Protein AF-0000000084715450 (afdb_homodimer)

Organism: Cystobacter fuscus (strain ATCC 25194 / DSM 2262 / NBRC 100088 / M29) (NCBI:txid1242864)

pLDDT: mean 84.98, std 14.25, range [31.64, 98.56]

Secondary structure (DSSP, 8-state):
--------HHHHHHHHHHHHHHH-TT--HHHHHHHHTS-HHHHHHHHSSHHHHHHHHS---SS-TTHHHHHH---SS-HHHHHHHHHHHHHHHHHHHHHHHHHHHHTT--HHHHH-S-SS-HHHHHHHHHHHHHHHHHHTTSS-SS-HHHHHHHHHHHHHHHHHHHHHHT-PPPPTTT--HHHHHHHHHHHHHS-HHHHTTT-/--------HHHHHHHHHHHHHHH-TT--HHHHHHHHTS-HHHHHHHHSSHHHHHHHHS---SS-TTHHHHHH---SS-HHHHHHHHHHHHHHHHHHHHHHHHHHHHTT--HHHHH-S-SS-HHHHHHHHHHHHHHHHHHTTSS-SS-HHHHHHHHHHHHHHHHHHHHHHT-PPPPTTT--HHHHHHHHHHHHHS-HHHHTTT-

Solvent-accessible surface area (backbone atoms only — not comparable to full-atom values): 22572 Å² total; per-residue (Å²): 132,77,77,75,76,76,71,49,70,64,58,51,27,51,50,40,38,53,42,32,61,74,60,29,65,77,50,52,60,54,61,46,17,56,76,69,74,46,51,39,67,60,53,29,68,74,44,62,39,70,69,48,38,51,50,58,33,57,51,63,74,85,63,66,86,46,48,66,58,31,71,68,33,69,69,91,62,61,58,70,60,52,50,48,52,47,50,52,47,51,42,55,50,47,67,58,44,50,55,44,51,54,29,34,50,72,62,67,49,44,68,59,70,68,67,44,87,57,89,68,39,56,66,52,52,50,49,51,42,38,19,51,21,42,43,51,28,32,76,69,60,61,25,38,87,74,60,30,57,58,54,30,46,39,55,52,22,53,58,46,39,62,50,50,52,20,62,75,54,71,46,86,74,75,48,62,86,79,41,61,51,68,61,56,50,48,60,41,48,38,42,37,41,36,26,77,86,54,40,70,61,79,111,131,77,77,76,76,78,70,46,69,62,56,52,27,52,51,42,36,52,41,31,61,73,58,30,64,74,51,52,60,55,62,47,17,55,76,71,72,47,51,38,67,60,53,29,69,74,46,62,37,70,68,47,38,50,50,58,32,58,51,65,74,85,61,68,87,45,47,66,59,31,70,68,32,69,69,92,61,60,58,69,59,53,50,47,53,47,48,51,47,51,43,54,49,47,65,59,42,50,56,44,49,54,30,34,50,71,64,68,48,45,69,59,70,69,65,45,88,56,89,68,39,58,64,51,52,51,51,51,42,38,18,50,21,42,42,50,29,33,75,69,58,60,25,38,87,74,60,30,56,58,53,30,45,40,55,52,21,52,57,47,39,62,52,52,52,20,63,75,55,72,47,86,75,74,48,61,87,80,41,59,52,68,61,56,50,48,60,39,49,37,41,36,40,35,26,75,87,55,40,70,63,77,112

Nearest PDB structures (foldseek):
  6ayh-assembly1_A-2  TM=6.374E-01  e=4.029E-04  Salmonella enterica
  6wai-assembly1_A  TM=5.566E-01  e=1.365E-03  Vibrio vulnificus
  3him-assembly1_A  TM=6.077E-01  e=3.179E-03  Rhodococcus jostii
  2hku-assembly1_A  TM=5.804E-01  e=5.583E-03  Rhodococcus jostii RHA1
  2hku-assembly1_B  TM=4.819E-01  e=2.283E-02  Rhodococcus jostii RHA1

Radius of gyration: 24.07 Å; Cα contacts (8 Å, |Δi|>4): 427; chains: 2; bounding box: 62×69×57 Å

Foldseek 3Di:
DPDPDPCPLLNLLQLLLVQCLVPALPDDLQVSQVVVVHHSVVVCVVQPDSLSSLLSSLLPPPAQPCLVLLQVDDDPDQPLVSLLVSLVSLLVVLLSNLSSVVRCVVVVHDPCNSNDPPPDDNVVSQLVSLLVSQVVCVVVLAKPDDRSSVLSVLSSCQSNVQSVVCNVVVHDDDDCVRPVSSVVSSLVSCLVIGHPVCNVPSD/DPDPDPCPLLNLLQLLLVQCLVPALPDDLQVSQVVVVHHSVVVCVVQPDSLSSLLSSLLPPPAQPCLVLLQPDDDPDQPLVSLLVSLVSLLVVLLSNLSSVVRCVRVVHDPCNSVDPPPDDNVVSQLVSLLVSQVVCVVVLAKPDDRSSVLSVLSSCQSNVQSVVCNVVVHDDDDCVRPVSSVVSSLVSCLVIGHPVCNVPVD

InterPro domains:
  IPR001647 DNA-binding HTH domain, TetR-type [PF00440] (12-57)
  IPR001647 DNA-binding HTH domain, TetR-type [PR00455] (12-25)
  IPR001647 DNA-binding HTH domain, TetR-type [PR00455] (32-55)
  IPR009057 Homedomain-like superfamily [SSF46689] (2-62)
  IPR036271 Tetracyclin repressor-like, C-terminal domain superfamily [SSF48498] (84-193)
  IPR050109 HTH-type, TetR-like transcriptional regulator [PTHR30055] (3-199)

Sequence (406 aa):
MGRPRQVLDEEILEAARACFIEHGSSVSTETIASRLGVSGPALLKRFGSKRELLKAAFAVGVAPPWLPLVEEGPDERDISLQLRELALTIDAFFRKMVPAFSVLREAGITPQEFRGNSEDSPAARAQDSMTGWFKRAQERGMLREGDPSLMAGLFMAGVQYRYFLAHVTQQRVPTEEEDPFVERLLNTLWRGIAPPDRASSAGMGRPRQVLDEEILEAARACFIEHGSSVSTETIASRLGVSGPALLKRFGSKRELLKAAFAVGVAPPWLPLVEEGPDERDISLQLRELALTIDAFFRKMVPAFSVLREAGITPQEFRGNSEDSPAARAQDSMTGWFKRAQERGMLREGDPSLMAGLFMAGVQYRYFLAHVTQQRVPTEEEDPFVERLLNTLWRGIAPPDRASSAG

Structure (mmCIF, N/CA/C/O backbone):
data_AF-0000000084715450-model_v1
#
loop_
_entity.id
_entity.type
_entity.pdbx_description
1 polymer 'Transcriptional regulator, TetR family'
#
loop_
_atom_site.group_PDB
_atom_site.id
_atom_site.type_symbol
_atom_site.label_atom_id
_atom_site.label_alt_id
_atom_site.label_comp_id
_atom_site.label_asym_id
_atom_site.label_entity_id
_atom_site.label_seq_id
_atom_site.pdbx_PDB_ins_code
_atom_site.Cartn_x
_atom_site.Cartn_y
_atom_site.Cartn_z
_atom_site.occupancy
_atom_site.B_iso_or_equiv
_atom_site.auth_seq_id
_atom_site.auth_comp_id
_atom_site.auth_asym_id
_atom_site.auth_atom_id
_atom_site.pdbx_PDB_model_num
ATOM 1 N N . MET A 1 1 ? -23.391 33.188 34.281 1 32 1 MET A N 1
ATOM 2 C CA . MET A 1 1 ? -23.25 31.922 33.594 1 32 1 MET A CA 1
ATOM 3 C C . MET A 1 1 ? -22.219 32.031 32.438 1 32 1 MET A C 1
ATOM 5 O O . MET A 1 1 ? -22.328 32.906 31.594 1 32 1 MET A O 1
ATOM 9 N N . GLY A 1 2 ? -20.938 31.75 32.562 1 35.38 2 GLY A N 1
ATOM 10 C CA . GLY A 1 2 ? -19.812 31.969 31.688 1 35.38 2 GLY A CA 1
ATOM 11 C C . GLY A 1 2 ? -20.047 31.484 30.266 1 35.38 2 GLY A C 1
ATOM 12 O O . GLY A 1 2 ? -20.906 30.641 30.031 1 35.38 2 GLY A O 1
ATOM 13 N N . ARG A 1 3 ? -19.891 32.312 29.297 1 40.81 3 ARG A N 1
ATOM 14 C CA . ARG A 1 3 ? -20.078 32 27.875 1 40.81 3 ARG A CA 1
ATOM 15 C C . ARG A 1 3 ? -19.5 30.625 27.562 1 40.81 3 ARG A C 1
ATOM 17 O O . ARG A 1 3 ? -18.344 30.344 27.875 1 40.81 3 ARG A O 1
ATOM 24 N N . PRO A 1 4 ? -20.25 29.516 27.531 1 43.47 4 PRO A N 1
ATOM 25 C CA . PRO A 1 4 ? -19.719 28.188 27.203 1 43.47 4 PRO A CA 1
ATOM 26 C C . PRO A 1 4 ? -18.578 28.234 26.188 1 43.47 4 PRO A C 1
ATOM 28 O O . PRO A 1 4 ? -18.594 29.078 25.281 1 43.47 4 PRO A O 1
ATOM 31 N N . ARG A 1 5 ? -17.406 28.125 26.484 1 46.59 5 ARG A N 1
ATOM 32 C CA . ARG A 1 5 ? -16.203 28.141 25.672 1 46.59 5 ARG A CA 1
ATOM 33 C C . ARG A 1 5 ? -16.469 27.547 24.297 1 46.59 5 ARG A C 1
ATOM 35 O O . ARG A 1 5 ? -17 26.438 24.172 1 46.59 5 ARG A O 1
ATOM 42 N N . GLN A 1 6 ? -16.75 28.219 23.188 1 50.41 6 GLN A N 1
ATOM 43 C CA . GLN A 1 6 ? -16.953 27.828 21.797 1 50.41 6 GLN A CA 1
ATOM 44 C C . GLN A 1 6 ? -15.883 26.844 21.344 1 50.41 6 GLN A C 1
ATOM 46 O O . GLN A 1 6 ? -14.758 27.25 21.047 1 50.41 6 GLN A O 1
ATOM 51 N N . VAL A 1 7 ? -15.906 25.719 21.953 1 55.97 7 VAL A N 1
ATOM 52 C CA . VAL A 1 7 ? -14.945 24.734 21.469 1 55.97 7 VAL A CA 1
ATOM 53 C C . VAL A 1 7 ? -14.906 24.766 19.938 1 55.97 7 VAL A C 1
ATOM 55 O O . VAL A 1 7 ? -15.938 24.672 19.281 1 55.97 7 VAL A O 1
ATOM 58 N N . LEU A 1 8 ? -13.766 25.203 19.469 1 70.38 8 LEU A N 1
ATOM 59 C CA . LEU A 1 8 ? -13.547 25.266 18.031 1 70.38 8 LEU A CA 1
ATOM 60 C C . LEU A 1 8 ? -13.758 23.891 17.406 1 70.38 8 LEU A C 1
ATOM 62 O O . LEU A 1 8 ? -13.539 22.859 18.047 1 70.38 8 LEU A O 1
ATOM 66 N N . ASP A 1 9 ? -14.383 23.844 16.25 1 81.25 9 ASP A N 1
ATOM 67 C CA . ASP A 1 9 ? -14.656 22.641 15.47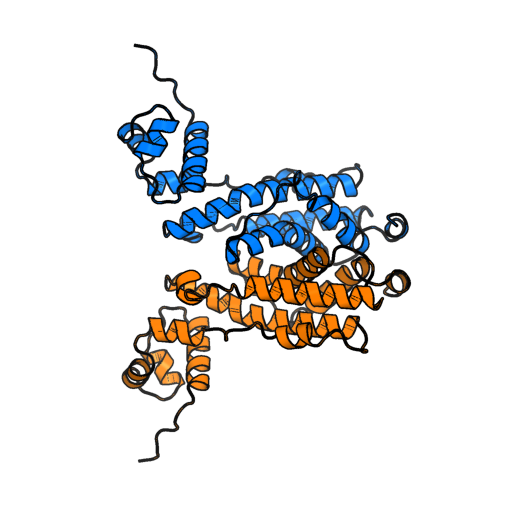7 1 81.25 9 ASP A CA 1
ATOM 68 C C . ASP A 1 9 ? -13.438 21.719 15.438 1 81.25 9 ASP A C 1
ATOM 70 O O . ASP A 1 9 ? -13.555 20.5 15.609 1 81.25 9 ASP A O 1
ATOM 74 N N . GLU A 1 10 ? -12.359 22.375 15.516 1 80.38 10 GLU A N 1
ATOM 75 C CA . GLU A 1 10 ? -11.156 21.562 15.398 1 80.38 10 GLU A CA 1
ATOM 76 C C . GLU A 1 10 ? -10.859 20.828 16.703 1 80.38 10 GLU A C 1
ATOM 78 O O . GLU A 1 10 ? -10.398 19.688 16.688 1 80.38 10 GLU A O 1
ATOM 83 N N . GLU A 1 11 ? -11.133 21.469 17.766 1 81.69 11 GLU A N 1
ATOM 84 C CA . GLU A 1 11 ? -10.922 20.828 19.062 1 81.69 11 GLU A CA 1
ATOM 85 C C . GLU A 1 11 ? -11.883 19.656 19.266 1 81.69 11 GLU A C 1
ATOM 87 O O . GLU A 1 11 ? -11.5 18.609 19.797 1 81.69 11 GLU A O 1
ATOM 92 N N . ILE A 1 12 ? -13.078 19.891 18.875 1 86.94 12 ILE A N 1
ATOM 93 C CA . ILE A 1 12 ? -14.086 18.844 18.969 1 86.94 12 ILE A CA 1
ATOM 94 C C . ILE A 1 12 ? -13.68 17.656 18.109 1 86.94 12 ILE A C 1
ATOM 96 O O . ILE A 1 12 ? -13.719 16.516 18.562 1 86.94 12 ILE A O 1
ATOM 100 N N . LEU A 1 13 ? -13.266 18.031 16.969 1 87.69 13 LEU A N 1
ATOM 101 C CA . LEU A 1 13 ? -12.906 16.984 16.016 1 87.69 13 LEU A CA 1
ATOM 102 C C . LEU A 1 13 ? -11.68 16.203 16.5 1 87.69 13 LEU A C 1
ATOM 104 O O . LEU A 1 13 ? -11.617 14.984 16.344 1 87.69 13 LEU A O 1
ATOM 108 N N . GLU A 1 14 ? -10.797 16.891 17.094 1 85.06 14 GLU A N 1
ATOM 109 C CA . GLU A 1 14 ? -9.617 16.219 17.641 1 85.06 14 GLU A CA 1
ATOM 110 C C . GLU A 1 14 ? -9.992 15.258 18.766 1 85.06 14 GLU A C 1
ATOM 112 O O . GLU A 1 14 ? -9.492 14.133 18.812 1 85.06 14 GLU A O 1
ATOM 117 N N . ALA A 1 15 ? -10.836 15.703 19.594 1 87.81 15 ALA A N 1
ATOM 118 C CA . ALA A 1 15 ? -11.289 14.867 20.703 1 87.81 15 ALA A CA 1
ATOM 119 C C . ALA A 1 15 ? -12.094 13.672 20.203 1 87.81 15 ALA A C 1
ATOM 121 O O . ALA A 1 15 ? -11.938 12.555 20.688 1 87.81 15 ALA A O 1
ATOM 122 N N . ALA A 1 16 ? -12.969 13.984 19.297 1 90.38 16 ALA A N 1
ATOM 123 C CA . ALA A 1 16 ? -13.766 12.914 18.719 1 90.38 16 ALA A CA 1
ATOM 124 C C . ALA A 1 16 ? -12.875 11.859 18.062 1 90.38 16 ALA A C 1
ATOM 126 O O . ALA A 1 16 ? -13.078 10.664 18.25 1 90.38 16 ALA A O 1
ATOM 127 N N . ARG A 1 17 ? -11.883 12.312 17.312 1 87.69 17 ARG A N 1
ATOM 128 C CA . ARG A 1 17 ? -10.938 11.414 16.672 1 87.69 17 ARG A CA 1
ATOM 129 C C . ARG A 1 17 ? -10.273 10.492 17.703 1 87.69 17 ARG A C 1
ATOM 131 O O . ARG A 1 17 ? -10.18 9.281 17.484 1 87.69 17 ARG A O 1
ATOM 138 N N . ALA A 1 18 ? -9.852 11.125 18.734 1 87.44 18 ALA A N 1
ATOM 139 C CA . ALA A 1 18 ? -9.172 10.359 19.781 1 87.44 18 ALA A CA 1
ATOM 140 C C . ALA A 1 18 ? -10.094 9.305 20.391 1 87.44 18 ALA A C 1
ATOM 142 O O . ALA A 1 18 ? -9.68 8.172 20.625 1 87.44 18 ALA A O 1
ATOM 143 N N . CYS A 1 19 ? -11.297 9.625 20.578 1 91.06 19 CYS A N 1
ATOM 144 C CA . CYS A 1 19 ? -12.281 8.711 21.141 1 91.06 19 CYS A CA 1
ATOM 145 C C . CYS A 1 19 ? -12.586 7.57 20.188 1 91.06 19 CYS A C 1
ATOM 147 O O . CYS A 1 19 ? -12.617 6.406 20.578 1 91.06 19 CYS A O 1
ATOM 149 N N . PHE A 1 20 ? -12.727 7.969 18.969 1 91.31 20 PHE A N 1
ATOM 150 C CA . PHE A 1 20 ? -13.039 6.957 17.953 1 91.31 20 PHE A CA 1
ATOM 151 C C . PHE A 1 20 ? -11.883 5.984 17.797 1 91.31 20 PHE A C 1
ATOM 153 O O . PHE A 1 20 ? -12.094 4.781 17.625 1 91.31 20 PHE A O 1
ATOM 160 N N . ILE A 1 21 ? -10.75 6.5 17.844 1 85.12 21 ILE A N 1
ATOM 161 C CA . ILE A 1 21 ? -9.57 5.66 17.688 1 85.12 21 ILE A CA 1
ATOM 162 C C . ILE A 1 21 ? -9.422 4.742 18.906 1 85.12 21 ILE A C 1
ATOM 164 O O . ILE A 1 21 ? -9.117 3.557 18.75 1 85.12 21 ILE A O 1
ATOM 168 N N . GLU A 1 22 ? -9.695 5.273 20.062 1 86.06 22 GLU A N 1
ATOM 169 C CA . GLU A 1 22 ? -9.492 4.543 21.312 1 86.06 22 GLU A CA 1
ATOM 170 C C . GLU A 1 22 ? -10.594 3.512 21.531 1 86.06 22 GLU A C 1
ATOM 172 O O . GLU A 1 22 ? -10.328 2.404 22 1 86.06 22 GLU A O 1
ATOM 177 N N . HIS A 1 23 ? -11.844 3.832 21.141 1 88.25 23 HIS A N 1
ATOM 178 C CA . HIS A 1 23 ? -12.977 3.012 21.547 1 88.25 23 HIS A CA 1
ATOM 179 C C . HIS A 1 23 ? -13.656 2.371 20.344 1 88.25 23 HIS A C 1
ATOM 181 O O . HIS A 1 23 ? -14.492 1.481 20.5 1 88.25 23 HIS A O 1
ATOM 187 N N . GLY A 1 24 ? -13.219 2.816 19.234 1 87.88 24 GLY A N 1
ATOM 188 C CA . GLY A 1 24 ? -13.906 2.328 18.047 1 87.88 24 GLY A CA 1
ATOM 189 C C . GLY A 1 24 ? -15.133 3.148 17.688 1 87.88 24 GLY A C 1
ATOM 190 O O . GLY A 1 24 ? -15.438 4.141 18.359 1 87.88 24 GLY A O 1
ATOM 191 N N . SER A 1 25 ? -15.797 2.686 16.625 1 89 25 SER A N 1
ATOM 192 C CA . SER A 1 25 ? -16.938 3.438 16.109 1 89 25 SER A CA 1
ATOM 193 C C . SER A 1 25 ? -18.156 3.297 17.016 1 89 25 SER A C 1
ATOM 195 O O . SER A 1 25 ? -19.094 4.078 16.922 1 89 25 SER A O 1
ATOM 197 N N . SER A 1 26 ? -18.109 2.432 17.891 1 90.31 26 SER A N 1
ATOM 198 C CA . SER A 1 26 ? -19.266 2.137 18.734 1 90.31 26 SER A CA 1
ATOM 199 C C . SER A 1 26 ? -19.266 3.002 19.984 1 90.31 26 SER A C 1
ATOM 201 O O . SER A 1 26 ? -20.219 2.969 20.766 1 90.31 26 SER A O 1
ATOM 203 N N . VAL A 1 27 ? -18.234 3.756 20.156 1 93.06 27 VAL A N 1
ATOM 204 C CA . VAL A 1 27 ? -18.188 4.621 21.328 1 93.06 27 VAL A CA 1
ATOM 205 C C . VAL A 1 27 ? -19.438 5.496 21.375 1 93.06 27 VAL A C 1
ATOM 207 O O . VAL A 1 27 ? -19.922 5.957 20.344 1 93.06 27 VAL A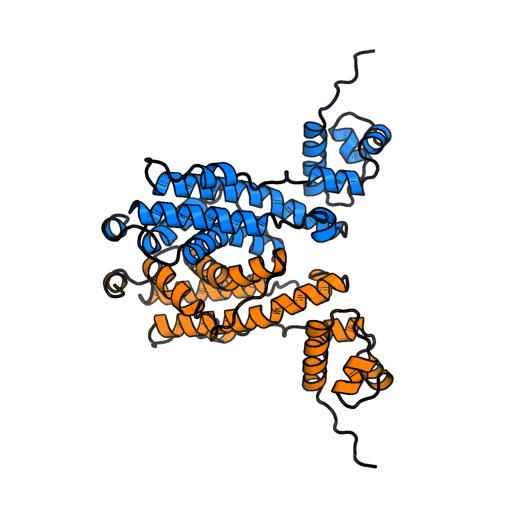 O 1
ATOM 210 N N . SER A 1 28 ? -19.891 5.695 22.547 1 93.38 28 SER A N 1
ATOM 211 C CA . SER A 1 28 ? -21.125 6.453 22.688 1 93.38 28 SER A CA 1
ATOM 212 C C . SER A 1 28 ? -20.891 7.949 22.5 1 93.38 28 SER A C 1
ATOM 214 O O . SER A 1 28 ? -19.797 8.445 22.781 1 93.38 28 SER A O 1
ATOM 216 N N . THR A 1 29 ? -21.859 8.586 22.047 1 92.56 29 THR A N 1
ATOM 217 C CA . THR A 1 29 ? -21.812 10.039 21.906 1 92.56 29 THR A CA 1
ATOM 218 C C . THR A 1 29 ? -21.562 10.695 23.266 1 92.56 29 THR A C 1
ATOM 220 O O . THR A 1 29 ? -20.859 11.703 23.359 1 92.56 29 THR A O 1
ATOM 223 N N . GLU A 1 30 ? -22.094 10.117 24.312 1 93 30 GLU A N 1
ATOM 224 C CA . GLU A 1 30 ? -21.938 10.656 25.672 1 93 30 GLU A CA 1
ATOM 225 C C . GLU A 1 30 ? -20.484 10.609 26.109 1 93 30 GLU A C 1
ATOM 227 O O . GLU A 1 30 ? -20 11.531 26.781 1 93 30 GLU A O 1
ATOM 232 N N . THR A 1 31 ? -19.844 9.602 25.797 1 93.94 31 THR A N 1
ATOM 233 C CA . THR A 1 31 ? -18.422 9.469 26.125 1 93.94 31 THR A CA 1
ATOM 234 C C . THR A 1 31 ? -17.609 10.547 25.438 1 93.94 31 THR A C 1
ATOM 236 O O . THR A 1 31 ? -16.734 11.172 26.062 1 93.94 31 THR A O 1
ATOM 239 N N . ILE A 1 32 ? -17.875 10.781 24.125 1 93.31 32 ILE A N 1
ATOM 240 C CA . ILE A 1 32 ? -17.188 11.812 23.359 1 93.31 32 ILE A CA 1
ATOM 241 C C . ILE A 1 32 ? -17.5 13.188 23.953 1 93.31 32 ILE A C 1
ATOM 243 O O . ILE A 1 32 ? -16.594 14 24.172 1 93.31 32 ILE A O 1
ATOM 247 N N . ALA A 1 33 ? -18.703 13.438 24.297 1 93 33 ALA A N 1
ATOM 248 C CA . ALA A 1 33 ? -19.172 14.719 24.828 1 93 33 ALA A CA 1
ATOM 249 C C . ALA A 1 33 ? -18.547 15.008 26.188 1 93 33 ALA A C 1
ATOM 251 O O . ALA A 1 33 ? -18.141 16.141 26.469 1 93 33 ALA A O 1
ATOM 252 N N . SER A 1 34 ? -18.453 14.008 26.953 1 92.25 34 SER A N 1
ATOM 253 C CA . SER A 1 34 ? -17.891 14.156 28.297 1 92.25 34 SER A CA 1
ATOM 254 C C . SER A 1 34 ? -16.438 14.625 28.219 1 92.25 34 SER A C 1
ATOM 256 O O . SER A 1 34 ? -16 15.453 29.031 1 92.25 34 SER A O 1
ATOM 258 N N . ARG A 1 35 ? -15.75 14.102 27.281 1 89.56 35 ARG A N 1
ATOM 259 C CA . ARG A 1 35 ? -14.359 14.492 27.094 1 89.56 35 ARG A CA 1
ATOM 260 C C . ARG A 1 35 ? -14.25 15.961 26.688 1 89.56 35 ARG A C 1
ATOM 262 O O . ARG A 1 35 ? -13.25 16.609 26.984 1 89.56 35 ARG A O 1
ATOM 269 N N . LEU A 1 36 ? -15.227 16.453 26.047 1 87.44 36 LEU A N 1
ATOM 270 C CA . LEU A 1 36 ? -15.25 17.812 25.5 1 87.44 36 LEU A CA 1
ATOM 271 C C . LEU A 1 36 ? -15.922 18.766 26.484 1 87.44 36 LEU A C 1
ATOM 273 O O . LEU A 1 36 ? -15.891 19.984 26.281 1 87.44 36 LEU A O 1
ATOM 277 N N . GLY A 1 37 ? -16.531 18.234 27.5 1 88.12 37 GLY A N 1
ATOM 278 C CA . GLY A 1 37 ? -17.266 19.062 28.453 1 88.12 37 GLY A CA 1
ATOM 279 C C . GLY A 1 37 ? -18.547 19.625 27.891 1 88.12 37 GLY A C 1
ATOM 280 O O . GLY A 1 37 ? -18.938 20.75 28.219 1 88.12 37 GLY A O 1
ATOM 281 N N . VAL A 1 38 ? -19.062 18.969 26.969 1 88.75 38 VAL A N 1
ATOM 282 C CA . VAL A 1 38 ? -20.344 19.359 26.406 1 88.75 38 VAL A CA 1
ATOM 283 C C . VAL A 1 38 ? -21.359 18.234 26.562 1 88.75 38 VAL A C 1
ATOM 285 O O . VAL A 1 38 ? -21.016 17.156 27.047 1 88.75 38 VAL A O 1
ATOM 288 N N . SER A 1 39 ? -22.609 18.578 26.219 1 89.25 39 SER A N 1
ATOM 289 C CA . SER A 1 39 ? -23.625 17.547 26.281 1 89.25 39 SER A CA 1
ATOM 290 C C . SER A 1 39 ? -23.703 16.766 24.953 1 89.25 39 SER A C 1
ATOM 292 O O . SER A 1 39 ? -23.312 17.281 23.906 1 89.25 39 SER A O 1
ATOM 294 N N . GLY A 1 40 ? -24.156 15.547 24.984 1 89.75 40 GLY A N 1
ATOM 295 C CA . GLY A 1 40 ? -24.359 14.734 23.797 1 89.75 40 GLY A CA 1
ATOM 296 C C . GLY A 1 40 ? -25.25 15.406 22.781 1 89.75 40 GLY A C 1
ATOM 297 O O . GLY A 1 40 ? -24.875 15.547 21.609 1 89.75 40 GLY A O 1
ATOM 298 N N . PRO A 1 41 ? -26.328 15.828 23.312 1 90.62 41 PRO A N 1
ATOM 299 C CA . PRO A 1 41 ? -27.25 16.5 22.391 1 90.62 41 PRO A CA 1
ATOM 300 C C . PRO A 1 41 ? -26.625 17.734 21.75 1 90.62 41 PRO A C 1
ATOM 302 O O . PRO A 1 41 ? -26.859 18 20.562 1 90.62 41 PRO A O 1
ATOM 305 N N . ALA A 1 42 ? -25.938 18.484 22.375 1 88.44 42 ALA A N 1
ATOM 306 C CA . ALA A 1 42 ? -25.266 19.656 21.828 1 88.44 42 ALA A CA 1
ATOM 307 C C . ALA A 1 42 ? -24.266 19.266 20.75 1 88.44 42 ALA A C 1
ATOM 309 O O . ALA A 1 42 ? -24.156 19.938 19.719 1 88.44 42 ALA A O 1
ATOM 310 N N . LEU A 1 43 ? -23.562 18.172 21.031 1 91.25 43 LEU A N 1
ATOM 311 C CA . LEU A 1 43 ? -22.594 17.656 20.062 1 91.25 43 LEU A CA 1
ATOM 312 C C . LEU A 1 43 ? -23.281 17.219 18.781 1 91.25 43 LEU A C 1
ATOM 314 O O . LEU A 1 43 ? -22.828 17.547 17.672 1 91.25 43 LEU A O 1
ATOM 318 N N . LEU A 1 44 ? -24.359 16.578 18.922 1 90.5 44 LEU A N 1
ATOM 319 C CA . LEU A 1 44 ? -25.062 16.047 17.766 1 90.5 44 LEU A CA 1
ATOM 320 C C . LEU A 1 44 ? -25.812 17.156 17.016 1 90.5 44 LEU A C 1
ATOM 322 O O . LEU A 1 44 ? -25.984 17.078 15.805 1 90.5 44 LEU A O 1
ATOM 326 N N . LYS A 1 45 ? -26.234 18.094 17.797 1 89.44 45 LYS A N 1
ATOM 327 C CA . LYS A 1 45 ? -26.844 19.25 17.156 1 89.44 45 LYS A CA 1
ATOM 328 C C . LYS A 1 45 ? -25.859 19.938 16.203 1 89.44 45 LYS A C 1
ATOM 330 O O . LYS A 1 45 ? -26.234 20.391 15.125 1 89.44 45 LYS A O 1
ATOM 335 N N . ARG A 1 46 ? -24.656 19.938 16.547 1 89.94 46 ARG A N 1
ATOM 336 C CA . ARG A 1 46 ? -23.609 20.625 15.773 1 89.94 46 ARG A CA 1
ATOM 337 C C . ARG A 1 46 ? -23.203 19.797 14.562 1 89.94 46 ARG A C 1
ATOM 339 O O . ARG A 1 46 ? -22.938 20.344 13.492 1 89.94 46 ARG A O 1
ATOM 346 N N . PHE A 1 47 ? -23.156 18.469 14.68 1 91.25 47 PHE A N 1
ATOM 347 C CA . PHE A 1 47 ? -22.547 17.656 13.625 1 91.25 47 PHE A CA 1
ATOM 348 C C . PHE A 1 47 ? -23.594 16.719 13 1 91.25 47 PHE A C 1
ATOM 350 O O . PHE A 1 47 ? -23.312 16.062 12 1 91.25 47 PHE A O 1
ATOM 357 N N . GLY A 1 48 ? -24.781 16.797 13.547 1 90.25 48 GLY A N 1
ATOM 358 C CA . GLY A 1 48 ? -25.859 16.016 12.969 1 90.25 48 GLY A CA 1
ATOM 359 C C . GLY A 1 48 ? -26.016 14.641 13.602 1 90.25 48 GLY A C 1
ATOM 360 O O . GLY A 1 48 ? -26.922 14.422 14.406 1 90.25 48 GLY A O 1
ATOM 361 N N . SER A 1 49 ? -25.234 13.703 13.227 1 92.69 49 SER A N 1
ATOM 362 C CA . SER A 1 49 ? -25.281 12.336 13.75 1 92.69 49 SER A CA 1
ATOM 363 C C . SER A 1 49 ? -23.875 11.852 14.125 1 92.69 49 SER A C 1
ATOM 365 O O . SER A 1 49 ? -22.875 12.508 13.797 1 92.69 49 SER A O 1
ATOM 367 N N . LYS A 1 50 ? -23.859 10.812 14.82 1 91.38 50 LYS A N 1
ATOM 368 C CA . LYS A 1 50 ? -22.562 10.219 15.156 1 91.38 50 LYS A CA 1
ATOM 369 C C . LYS A 1 50 ? -21.781 9.867 13.891 1 91.38 50 LYS A C 1
ATOM 371 O O . LYS A 1 50 ? -20.562 10.031 13.844 1 91.38 50 LYS A O 1
ATOM 376 N N . ARG A 1 51 ? -22.531 9.391 12.961 1 90.06 51 ARG A N 1
ATOM 377 C CA . ARG A 1 51 ? -21.922 9.039 11.68 1 90.06 51 ARG A CA 1
ATOM 378 C C . ARG A 1 51 ? -21.312 10.258 11.008 1 90.06 51 ARG A C 1
ATOM 380 O O . ARG A 1 51 ? -20.188 10.203 10.508 1 90.06 51 ARG A O 1
ATOM 387 N N . GLU A 1 52 ? -22.016 11.312 11.047 1 89.81 52 GLU A N 1
ATOM 388 C CA . GLU A 1 52 ? -21.516 12.547 10.461 1 89.81 52 GLU A CA 1
ATOM 389 C C . GLU A 1 52 ? -20.359 13.109 11.273 1 89.81 52 GLU A C 1
ATOM 391 O O . GLU A 1 52 ? -19.422 13.688 10.711 1 89.81 52 GLU A O 1
ATOM 396 N N . LEU A 1 53 ? -20.484 12.961 12.562 1 90.56 53 LEU A N 1
ATOM 397 C CA . LEU A 1 53 ? -19.375 13.359 13.43 1 90.56 53 LEU A CA 1
ATOM 398 C C . LEU A 1 53 ? -18.125 12.539 13.125 1 90.56 53 LEU A C 1
ATOM 400 O O . LEU A 1 53 ? -17.016 13.086 13.078 1 90.56 53 LEU A O 1
ATOM 404 N N . LEU A 1 54 ? -18.281 11.312 12.938 1 90.06 54 LEU A N 1
ATOM 405 C CA . LEU A 1 54 ? -17.188 10.414 12.609 1 90.06 54 LEU A CA 1
ATOM 406 C C . LEU A 1 54 ? -16.516 10.828 11.305 1 90.06 54 LEU A C 1
ATOM 408 O O . LEU A 1 54 ? -15.289 10.953 11.25 1 90.06 54 LEU A O 1
ATOM 412 N N . LYS A 1 55 ? -17.297 11.078 10.305 1 85.88 55 LYS A N 1
ATOM 413 C CA . LYS A 1 55 ? -16.766 11.523 9.023 1 85.88 55 LYS A CA 1
ATOM 414 C C . LYS A 1 55 ? -15.992 12.836 9.172 1 85.88 55 LYS A C 1
ATOM 416 O O . LYS A 1 55 ? -14.906 12.992 8.602 1 85.88 55 LYS A O 1
ATOM 421 N N . ALA A 1 56 ? -16.562 13.656 9.906 1 84.75 56 ALA A N 1
ATOM 422 C CA . ALA A 1 56 ? -15.945 14.969 10.102 1 84.75 56 ALA A CA 1
ATOM 423 C C . ALA A 1 56 ? -14.633 14.844 10.875 1 84.75 56 ALA A C 1
ATOM 425 O O . ALA A 1 56 ? -13.664 15.547 10.578 1 84.75 56 ALA A O 1
ATOM 426 N N . ALA A 1 57 ? -14.641 14.008 11.836 1 85.75 57 ALA A N 1
ATOM 427 C CA . ALA A 1 57 ? -13.469 13.82 12.688 1 85.75 57 ALA A CA 1
ATOM 428 C C . ALA A 1 57 ? -12.281 13.32 11.875 1 85.75 57 ALA A C 1
ATOM 430 O O . ALA A 1 57 ? -11.133 13.648 12.18 1 85.75 57 ALA A O 1
ATOM 431 N N . PHE A 1 58 ? -12.586 12.555 10.906 1 81.81 58 PHE A N 1
ATOM 432 C CA . PHE A 1 58 ? -11.492 11.953 10.156 1 81.81 58 PHE A CA 1
ATOM 433 C C . PHE A 1 58 ? -11.359 12.602 8.781 1 81.81 58 PHE A C 1
ATOM 435 O O . PHE A 1 58 ? -10.586 12.125 7.941 1 81.81 58 PHE A O 1
ATOM 442 N N . ALA A 1 59 ? -12.375 13.516 8.641 1 70.62 59 ALA A N 1
ATOM 443 C CA . ALA A 1 59 ? -12.273 14.219 7.363 1 70.62 59 ALA A CA 1
ATOM 444 C C . ALA A 1 59 ? -10.898 14.852 7.191 1 70.62 59 ALA A C 1
ATOM 446 O O . ALA A 1 59 ? -10.383 15.492 8.109 1 70.62 59 ALA A O 1
ATOM 447 N N .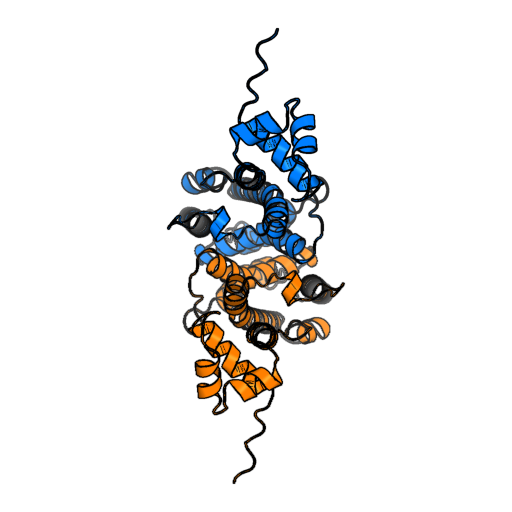 VAL A 1 60 ? -9.945 14.195 6.73 1 56.94 60 VAL A N 1
ATOM 448 C CA . VAL A 1 60 ? -8.617 14.719 6.441 1 56.94 60 VAL A CA 1
ATOM 449 C C . VAL A 1 60 ? -8.711 15.828 5.406 1 56.94 60 VAL A C 1
ATOM 451 O O . VAL A 1 60 ? -9.586 15.805 4.531 1 56.94 60 VAL A O 1
ATOM 454 N N . GLY A 1 61 ? -8.445 16.984 5.871 1 55.19 61 GLY A N 1
ATOM 455 C CA . GLY A 1 61 ? -8.297 18.047 4.895 1 55.19 61 GLY A CA 1
ATOM 456 C C . GLY A 1 61 ? -7.91 17.547 3.516 1 55.19 61 GLY A C 1
ATOM 457 O O . GLY A 1 61 ? -7.457 16.406 3.369 1 55.19 61 GLY A O 1
ATOM 458 N N . VAL A 1 62 ? -8.336 18.25 2.35 1 56.69 62 VAL A N 1
ATOM 459 C CA . VAL A 1 62 ? -8.391 18.078 0.899 1 56.69 62 VAL A CA 1
ATOM 460 C C . VAL A 1 62 ? -7.016 17.672 0.372 1 56.69 62 VAL A C 1
ATOM 462 O O . VAL A 1 62 ? -6.91 16.812 -0.5 1 56.69 62 VAL A O 1
ATOM 465 N N . ALA A 1 63 ? -5.902 18.203 1.008 1 70.5 63 ALA A N 1
ATOM 466 C CA . ALA A 1 63 ? -4.66 18 0.265 1 70.5 63 ALA A CA 1
ATOM 467 C C . ALA A 1 63 ? -3.6 17.328 1.134 1 70.5 63 ALA A C 1
ATOM 469 O O . ALA A 1 63 ? -3.482 17.625 2.324 1 70.5 63 ALA A O 1
ATOM 470 N N . PRO A 1 64 ? -2.887 16.328 0.714 1 83.94 64 PRO A N 1
ATOM 471 C CA . PRO A 1 64 ? -1.73 15.766 1.414 1 83.94 64 PRO A CA 1
ATOM 472 C C . PRO A 1 64 ? -0.8 16.844 1.979 1 83.94 64 PRO A C 1
ATOM 474 O O . PRO A 1 64 ? -0.465 17.797 1.282 1 83.94 64 PRO A O 1
ATOM 477 N N . PRO A 1 65 ? -0.425 16.734 3.262 1 88.88 65 PRO A N 1
ATOM 478 C CA . PRO A 1 65 ? 0.364 17.781 3.914 1 88.88 65 PRO A CA 1
ATOM 479 C C . PRO A 1 65 ? 1.724 17.984 3.252 1 88.88 65 PRO A C 1
ATOM 481 O O . PRO A 1 65 ? 2.371 19.016 3.479 1 88.88 65 PRO A O 1
ATOM 484 N N . TRP A 1 66 ? 2.238 17.078 2.498 1 94.5 66 TRP A N 1
ATOM 485 C CA . TRP A 1 66 ? 3.547 17.219 1.868 1 94.5 66 TRP A CA 1
ATOM 486 C C . TRP A 1 66 ? 3.422 17.906 0.513 1 94.5 66 TRP A C 1
ATOM 488 O O . TRP A 1 66 ? 4.43 18.219 -0.131 1 94.5 66 TRP A O 1
ATOM 498 N N . LEU A 1 67 ? 2.26 18.203 0.068 1 93.69 67 LEU A N 1
ATOM 499 C CA . LEU A 1 67 ? 2.055 18.766 -1.261 1 93.69 67 LEU A CA 1
ATOM 500 C C . LEU A 1 67 ? 2.771 20.109 -1.399 1 93.69 67 LEU A C 1
ATOM 502 O O . LEU A 1 67 ? 3.484 20.344 -2.379 1 93.69 67 LEU A O 1
ATOM 506 N N . PRO A 1 68 ? 2.627 20.984 -0.421 1 93.44 68 PRO A N 1
ATOM 507 C CA . PRO A 1 68 ? 3.355 22.234 -0.555 1 93.44 68 PRO A CA 1
ATOM 508 C C . PRO A 1 68 ? 4.867 22.047 -0.654 1 93.44 68 PRO A C 1
ATOM 510 O O . PRO A 1 68 ? 5.539 22.75 -1.406 1 93.44 68 PRO A O 1
ATOM 513 N N . LEU A 1 69 ? 5.469 21.094 0.055 1 95.69 69 LEU A N 1
ATOM 514 C CA . LEU A 1 69 ? 6.895 20.812 0.005 1 95.69 69 LEU A CA 1
ATOM 515 C C . LEU A 1 69 ? 7.305 20.328 -1.383 1 95.69 69 LEU A C 1
ATOM 517 O O . LEU A 1 69 ? 8.344 20.734 -1.904 1 95.69 69 LEU A O 1
ATOM 521 N N . VAL A 1 70 ? 6.465 19.5 -1.928 1 97 70 VAL A N 1
ATOM 522 C CA . VAL A 1 70 ? 6.758 18.906 -3.229 1 97 70 VAL A CA 1
ATOM 523 C C . VAL A 1 70 ? 6.613 19.969 -4.324 1 97 70 VAL A C 1
ATOM 525 O O . VAL A 1 70 ? 7.391 19.984 -5.281 1 97 70 VAL A O 1
ATOM 528 N N . GLU A 1 71 ? 5.625 20.797 -4.219 1 95 71 GLU A N 1
ATOM 529 C CA . GLU A 1 71 ? 5.344 21.797 -5.238 1 95 71 GLU A CA 1
ATOM 530 C C . GLU A 1 71 ? 6.387 22.922 -5.211 1 95 71 GLU A C 1
ATOM 532 O O . GLU A 1 71 ? 6.734 23.469 -6.258 1 95 71 GLU A O 1
ATOM 537 N N . GLU A 1 72 ? 6.906 23.125 -4.098 1 95.06 72 GLU A N 1
ATOM 538 C CA . GLU A 1 72 ? 7.867 24.219 -3.939 1 95.06 72 GLU A CA 1
ATOM 539 C C . GLU A 1 72 ? 9.289 23.734 -4.191 1 95.06 72 GLU A C 1
ATOM 541 O O . GLU A 1 72 ? 10.188 24.531 -4.461 1 95.06 72 GLU A O 1
ATOM 546 N N . GLY A 1 73 ? 9.453 22.484 -4.066 1 94.19 73 GLY A N 1
ATOM 547 C CA . GLY A 1 73 ? 10.812 21.969 -4.152 1 94.19 73 GLY A CA 1
ATOM 548 C C . GLY A 1 73 ? 11.094 21.25 -5.457 1 94.19 73 GLY A C 1
ATOM 549 O O . GLY A 1 73 ? 10.305 21.312 -6.398 1 94.19 73 GLY A O 1
ATOM 550 N N . PRO A 1 74 ? 12.367 20.641 -5.398 1 97 74 PRO A N 1
ATOM 551 C CA . PRO A 1 74 ? 13.422 20.75 -4.391 1 97 74 PRO A CA 1
ATOM 552 C C . PRO A 1 74 ? 14.117 22.109 -4.414 1 97 74 PRO A C 1
ATOM 554 O O . PRO A 1 74 ? 14.156 22.766 -5.457 1 97 74 PRO A O 1
ATOM 557 N N . ASP A 1 75 ? 14.523 22.453 -3.281 1 96.5 75 ASP A N 1
ATOM 558 C CA . ASP A 1 75 ? 15.297 23.688 -3.197 1 96.5 75 ASP A CA 1
ATOM 559 C C . ASP A 1 75 ? 16.797 23.391 -3.164 1 96.5 75 ASP A C 1
ATOM 561 O O . ASP A 1 75 ? 17.234 22.359 -3.648 1 96.5 75 ASP A O 1
ATOM 565 N N . GLU A 1 76 ? 17.609 24.359 -2.643 1 96 76 GLU A N 1
ATOM 566 C CA . GLU A 1 76 ? 19.062 24.266 -2.777 1 96 76 GLU A CA 1
ATOM 567 C C . GLU A 1 76 ? 19.672 23.5 -1.604 1 96 76 GLU A C 1
ATOM 569 O O . GLU A 1 76 ? 20.875 23.266 -1.582 1 96 76 GLU A O 1
ATOM 574 N N . ARG A 1 77 ? 18.859 23.109 -0.708 1 96.12 77 ARG A N 1
ATOM 575 C CA . ARG A 1 77 ? 19.375 22.375 0.444 1 96.12 77 ARG A CA 1
ATOM 576 C C . ARG A 1 77 ? 19.797 20.969 0.042 1 96.12 77 ARG A C 1
ATOM 578 O O . ARG A 1 77 ? 19.516 20.516 -1.07 1 96.12 77 ARG A O 1
ATOM 585 N N . ASP A 1 78 ? 20.453 20.344 0.921 1 95.19 78 ASP A N 1
ATOM 586 C CA . ASP A 1 78 ? 20.844 18.953 0.726 1 95.19 78 ASP A CA 1
ATOM 587 C C . ASP A 1 78 ? 19.641 18.078 0.43 1 95.19 78 ASP A C 1
ATOM 589 O O . ASP A 1 78 ? 18.625 18.141 1.132 1 95.19 78 ASP A O 1
ATOM 593 N N . ILE A 1 79 ? 19.734 17.344 -0.615 1 95.94 79 ILE A N 1
ATOM 594 C CA . ILE A 1 79 ? 18.625 16.531 -1.104 1 95.94 79 ILE A CA 1
ATOM 595 C C . ILE A 1 79 ? 18.234 15.5 -0.039 1 95.94 79 ILE A C 1
ATOM 597 O O . ILE A 1 79 ? 17.062 15.164 0.098 1 95.94 79 ILE A O 1
ATOM 601 N N . SER A 1 80 ? 19.234 14.977 0.747 1 94.06 80 SER A N 1
ATOM 602 C CA . SER A 1 80 ? 18.953 14 1.793 1 94.06 80 SER A CA 1
ATOM 603 C C . SER A 1 80 ? 18.078 14.602 2.889 1 94.06 80 SER A C 1
ATOM 605 O O . SER A 1 80 ? 17.203 13.93 3.432 1 94.06 80 SER A O 1
ATOM 607 N N . LEU A 1 81 ? 18.312 15.883 3.172 1 95.25 81 LEU A N 1
ATOM 608 C CA . LEU A 1 81 ? 17.5 16.578 4.164 1 95.25 81 LEU A CA 1
ATOM 609 C C . LEU A 1 81 ? 16.078 16.766 3.67 1 95.25 81 LEU A C 1
ATOM 611 O O . LEU A 1 81 ? 15.117 16.594 4.438 1 95.25 81 LEU A O 1
ATOM 615 N N . GLN A 1 82 ? 15.914 17.078 2.424 1 97.06 82 GLN A N 1
ATOM 616 C CA . GLN A 1 82 ? 14.594 17.312 1.853 1 97.06 82 GLN A CA 1
ATOM 617 C C . GLN A 1 82 ? 13.797 16 1.771 1 97.06 82 GLN A C 1
ATOM 619 O O . GLN A 1 82 ? 12.602 15.977 2.055 1 97.06 82 GLN A O 1
ATOM 624 N N . LEU A 1 83 ? 14.477 14.906 1.392 1 97.56 83 LEU A N 1
ATOM 625 C CA . LEU A 1 83 ? 13.836 13.602 1.369 1 97.56 83 LEU A CA 1
ATOM 626 C C . LEU A 1 83 ? 13.383 13.195 2.768 1 97.56 83 LEU A C 1
ATOM 628 O O . LEU A 1 83 ? 12.297 12.625 2.934 1 97.56 83 LEU A O 1
ATOM 632 N N . ARG A 1 84 ? 14.211 13.508 3.734 1 96.81 84 ARG A N 1
ATOM 633 C CA . ARG A 1 84 ? 13.867 13.188 5.117 1 96.81 84 ARG A CA 1
ATOM 634 C C . ARG A 1 84 ? 12.633 13.969 5.566 1 96.81 84 ARG A C 1
ATOM 636 O O . ARG A 1 84 ? 11.734 13.406 6.191 1 96.81 84 ARG A O 1
ATOM 643 N N . GLU A 1 85 ? 12.562 15.211 5.238 1 97.38 85 GLU A N 1
ATOM 644 C CA . GLU A 1 85 ? 11.414 16.047 5.578 1 97.38 85 GLU A CA 1
ATOM 645 C C . GLU A 1 85 ? 10.141 15.523 4.926 1 97.38 85 GLU A C 1
ATOM 647 O O . GLU A 1 85 ? 9.094 15.43 5.574 1 97.38 85 GLU A O 1
ATOM 652 N N . LEU A 1 86 ? 10.258 15.211 3.66 1 97.94 86 LEU A N 1
ATOM 653 C CA . LEU A 1 86 ? 9.117 14.648 2.939 1 97.94 86 LEU A CA 1
ATOM 654 C C . LEU A 1 86 ? 8.672 13.336 3.576 1 97.94 86 LEU A C 1
ATOM 656 O O . LEU A 1 86 ? 7.484 13.148 3.859 1 97.94 86 LEU A O 1
ATOM 660 N N . ALA A 1 87 ? 9.633 12.43 3.869 1 98 87 ALA A N 1
ATOM 661 C CA . ALA A 1 87 ? 9.32 11.117 4.43 1 98 87 ALA A CA 1
ATOM 662 C C . ALA A 1 87 ? 8.656 11.25 5.793 1 98 87 ALA A C 1
ATOM 664 O O . ALA A 1 87 ? 7.672 10.562 6.082 1 98 87 ALA A O 1
ATOM 665 N N . LEU A 1 88 ? 9.164 12.141 6.594 1 96.81 88 LEU A N 1
ATOM 666 C CA . LEU A 1 88 ? 8.617 12.32 7.934 1 96.81 88 LEU A CA 1
ATOM 667 C C . LEU A 1 88 ? 7.211 12.906 7.867 1 96.81 88 LEU A C 1
ATOM 669 O O . LEU A 1 88 ? 6.344 12.547 8.664 1 96.81 88 LEU A O 1
ATOM 673 N N . THR A 1 89 ? 6.977 13.812 6.938 1 95.56 89 THR A N 1
ATOM 674 C CA . THR A 1 89 ? 5.652 14.398 6.762 1 95.56 89 THR A CA 1
ATOM 675 C C . THR A 1 89 ? 4.652 13.344 6.297 1 95.56 89 THR A C 1
ATOM 677 O O . THR A 1 89 ? 3.531 13.273 6.801 1 95.56 89 THR A O 1
ATOM 680 N N . ILE A 1 90 ? 5.062 12.523 5.367 1 95.38 90 ILE A N 1
ATOM 681 C CA . ILE A 1 90 ? 4.223 11.438 4.875 1 95.38 90 ILE A CA 1
ATOM 682 C C . ILE A 1 90 ? 3.951 10.438 6 1 95.38 90 ILE A C 1
ATOM 684 O O . ILE A 1 90 ? 2.809 10.023 6.207 1 95.38 90 ILE A O 1
ATOM 688 N N . ASP A 1 91 ? 4.992 10.07 6.719 1 95.12 91 ASP A N 1
ATOM 689 C CA . ASP A 1 91 ? 4.879 9.133 7.836 1 95.12 91 ASP A CA 1
ATOM 690 C C . ASP A 1 91 ? 3.865 9.625 8.867 1 95.12 91 ASP A C 1
ATOM 692 O O . ASP A 1 91 ? 3.002 8.867 9.305 1 95.12 91 ASP A O 1
ATOM 696 N N . ALA A 1 92 ? 3.93 10.875 9.211 1 90.81 92 ALA A N 1
ATOM 697 C CA . ALA A 1 92 ? 3.033 11.469 10.203 1 90.81 92 ALA A CA 1
ATOM 698 C C . ALA A 1 92 ? 1.584 11.422 9.727 1 90.81 92 ALA A C 1
ATOM 700 O O . ALA A 1 92 ? 0.671 11.188 10.523 1 90.81 92 ALA A O 1
ATOM 701 N N . PHE A 1 93 ? 1.432 11.648 8.508 1 89.06 93 PHE A N 1
ATOM 702 C CA . PHE A 1 93 ? 0.094 11.625 7.93 1 89.06 93 PHE A CA 1
ATOM 703 C C . PHE A 1 93 ? -0.52 10.234 8.031 1 89.06 93 PHE A C 1
ATOM 705 O O . PHE A 1 93 ? -1.638 10.078 8.523 1 89.06 93 PHE A O 1
ATOM 712 N N . PHE A 1 94 ? 0.204 9.211 7.633 1 90.25 94 PHE A N 1
ATOM 713 C CA . PHE A 1 94 ? -0.349 7.859 7.605 1 90.25 94 PHE A CA 1
ATOM 714 C C . PHE A 1 94 ? -0.466 7.297 9.016 1 90.25 94 PHE A C 1
ATOM 716 O O . PHE A 1 94 ? -1.354 6.484 9.297 1 90.25 94 PHE A O 1
ATOM 723 N N . ARG A 1 95 ? 0.354 7.734 9.859 1 88.25 95 ARG A N 1
ATOM 724 C CA . ARG A 1 95 ? 0.234 7.332 11.258 1 88.25 95 ARG A CA 1
ATOM 725 C C . ARG A 1 95 ? -1.119 7.742 11.828 1 88.25 95 ARG A C 1
ATOM 727 O O . ARG A 1 95 ? -1.706 7.012 12.633 1 88.25 95 ARG A O 1
ATOM 734 N N . LYS A 1 96 ? -1.561 8.82 11.352 1 80.56 96 LYS A N 1
ATOM 735 C CA . LYS A 1 96 ? -2.846 9.328 11.82 1 80.56 96 LYS A CA 1
ATOM 736 C C . LYS A 1 96 ? -4 8.711 11.039 1 80.56 96 LYS A C 1
ATOM 738 O O . LYS A 1 96 ? -5.074 8.469 11.594 1 80.56 96 LYS A O 1
ATOM 743 N N . MET A 1 97 ? -3.744 8.438 9.781 1 79.44 97 MET A N 1
ATOM 744 C CA . MET A 1 97 ? -4.812 8.047 8.859 1 79.44 97 MET A CA 1
ATOM 745 C C . MET A 1 97 ? -5.176 6.578 9.039 1 79.44 97 MET A C 1
ATOM 747 O O . MET A 1 97 ? -6.352 6.211 8.961 1 79.44 97 MET A O 1
ATOM 751 N N . VAL A 1 98 ? -4.273 5.742 9.273 1 78.06 98 VAL A N 1
ATOM 752 C CA . VAL A 1 98 ? -4.508 4.305 9.258 1 78.06 98 VAL A CA 1
ATOM 753 C C . VAL A 1 98 ? -5.492 3.928 10.359 1 78.06 98 VAL A C 1
ATOM 755 O O . VAL A 1 98 ? -6.488 3.242 10.109 1 78.06 98 VAL A O 1
ATOM 758 N N . PRO A 1 99 ? -5.324 4.434 11.602 1 76.81 99 PRO A N 1
ATOM 759 C CA . PRO A 1 99 ? -6.359 4.152 12.602 1 76.81 99 PRO A CA 1
ATOM 760 C C . PRO A 1 99 ? -7.727 4.699 12.203 1 76.81 99 PRO A C 1
ATOM 762 O O . PRO A 1 99 ? -8.758 4.09 12.516 1 76.81 99 PRO A O 1
ATOM 765 N N . ALA A 1 100 ? -7.688 5.781 11.461 1 78.94 100 ALA A N 1
ATOM 766 C CA . ALA A 1 100 ? -8.93 6.383 10.992 1 78.94 100 ALA A CA 1
ATOM 767 C C . ALA A 1 100 ? -9.672 5.445 10.047 1 78.94 100 ALA A C 1
ATOM 769 O O . ALA A 1 100 ? -10.883 5.258 10.172 1 78.94 100 ALA A O 1
ATOM 770 N N . PHE A 1 101 ? -8.906 4.824 9.242 1 75.69 101 PHE A N 1
ATOM 771 C CA . PHE A 1 101 ? -9.5 3.926 8.258 1 75.69 101 PHE A CA 1
ATOM 772 C C . PHE A 1 101 ? -10.133 2.719 8.938 1 75.69 101 PHE A C 1
ATOM 774 O O . PHE A 1 101 ? -11.188 2.242 8.516 1 75.69 101 PHE A O 1
ATOM 781 N N . SER A 1 102 ? -9.508 2.291 9.938 1 76.31 102 SER A N 1
ATOM 782 C CA . SER A 1 102 ? -10.055 1.165 10.688 1 76.31 102 SER A CA 1
ATOM 783 C C . SER A 1 102 ? -11.406 1.519 11.305 1 76.31 102 SER A C 1
ATOM 785 O O . SER A 1 102 ? -12.344 0.722 11.258 1 76.31 102 SER A O 1
ATOM 787 N N . VAL A 1 103 ? -11.516 2.676 11.836 1 83.12 103 VAL A N 1
ATOM 788 C CA . VAL A 1 103 ? -12.734 3.127 12.492 1 83.12 103 VAL A CA 1
ATOM 789 C C . VAL A 1 103 ? -13.836 3.332 11.453 1 83.12 103 VAL A C 1
ATOM 791 O O . VAL A 1 103 ? -14.984 2.941 11.664 1 83.12 103 VAL A O 1
ATOM 794 N N . LEU A 1 104 ? -13.43 3.889 10.344 1 82.12 104 LEU A N 1
ATOM 795 C CA . LEU A 1 104 ? -14.391 4.145 9.273 1 82.12 104 LEU A CA 1
ATOM 796 C C . LEU A 1 104 ? -14.93 2.836 8.703 1 82.12 104 LEU A C 1
ATOM 798 O O . LEU A 1 104 ? -16.141 2.705 8.469 1 82.12 104 LEU A O 1
ATOM 802 N N . ARG A 1 105 ? -14.094 1.943 8.539 1 73.06 105 ARG A N 1
ATOM 803 C CA . ARG A 1 105 ? -14.492 0.621 8.062 1 73.06 105 ARG A CA 1
ATOM 804 C C . ARG A 1 105 ? -15.453 -0.047 9.039 1 73.06 105 ARG A C 1
ATOM 806 O O . ARG A 1 105 ? -16.469 -0.61 8.625 1 73.06 105 ARG A O 1
ATOM 813 N N . GLU A 1 106 ? -15.156 0.034 10.242 1 76.25 106 GLU A N 1
ATOM 814 C CA . GLU A 1 106 ? -16.016 -0.533 11.281 1 76.25 106 GLU A CA 1
ATOM 815 C C . GLU A 1 106 ? -17.391 0.103 11.258 1 76.25 106 GLU A C 1
ATOM 817 O O . GLU A 1 106 ? -18.391 -0.567 11.523 1 76.25 106 GLU A O 1
ATOM 822 N N . ALA A 1 107 ? -17.406 1.32 10.898 1 83.69 107 ALA A N 1
ATOM 823 C CA . ALA A 1 107 ? -18.672 2.064 10.867 1 83.69 107 ALA A CA 1
ATOM 824 C C . ALA A 1 107 ? -19.422 1.814 9.562 1 83.69 107 ALA A C 1
ATOM 826 O O . ALA A 1 107 ? -20.531 2.32 9.367 1 83.69 107 ALA A O 1
ATOM 827 N N . GLY A 1 108 ? -18.75 1.121 8.664 1 76 108 GLY A N 1
ATOM 828 C CA . GLY A 1 108 ? -19.375 0.837 7.383 1 76 108 GLY A CA 1
ATOM 829 C C . GLY A 1 108 ? -19.297 1.997 6.406 1 76 108 GLY A C 1
ATOM 830 O O . GLY A 1 108 ? -20.125 2.115 5.504 1 76 108 GLY A O 1
ATOM 831 N N . ILE A 1 109 ? -18.375 2.863 6.684 1 77.75 109 ILE A N 1
ATOM 832 C CA . ILE A 1 109 ? -18.188 4 5.789 1 77.75 109 ILE A CA 1
ATOM 833 C C . ILE A 1 109 ? -17.156 3.645 4.715 1 77.75 109 ILE A C 1
ATOM 835 O O . ILE A 1 109 ? -15.992 3.363 5.023 1 77.75 109 ILE A O 1
ATOM 839 N N . THR A 1 110 ? -17.562 3.732 3.439 1 70 110 THR A N 1
ATOM 840 C CA . THR A 1 110 ? -16.672 3.404 2.328 1 70 110 THR A CA 1
ATOM 841 C C . THR A 1 110 ? -15.781 4.594 1.976 1 70 110 THR A C 1
ATOM 843 O O . THR A 1 110 ? -16.109 5.734 2.303 1 70 110 THR A O 1
ATOM 846 N N . PRO A 1 111 ? -14.617 4.312 1.363 1 67 111 PRO A N 1
ATOM 847 C CA . PRO A 1 111 ? -13.773 5.414 0.892 1 67 111 PRO A CA 1
ATOM 848 C C . PRO A 1 111 ? -14.523 6.383 -0.021 1 67 111 PRO A C 1
ATOM 850 O O . PRO A 1 111 ? -14.297 7.594 0.039 1 67 111 PRO A O 1
ATOM 853 N N . GLN A 1 112 ? -15.336 5.836 -0.779 1 67 112 GLN A N 1
ATOM 854 C CA . GLN A 1 112 ? -16.125 6.676 -1.671 1 67 112 GLN A CA 1
ATOM 855 C C . GLN A 1 112 ? -17.031 7.609 -0.881 1 67 112 GLN A C 1
ATOM 857 O O . GLN A 1 112 ? -17.156 8.797 -1.207 1 67 112 GLN A O 1
ATOM 862 N N . GLU A 1 113 ? -17.688 7 0.094 1 69.94 113 GLU A N 1
ATOM 863 C CA . GLU A 1 113 ? -18.547 7.793 0.953 1 69.94 113 GLU A CA 1
ATOM 864 C C . GLU A 1 113 ? -17.766 8.844 1.723 1 69.94 113 GLU A C 1
ATOM 866 O O . GLU A 1 113 ? -18.25 9.953 1.945 1 69.94 113 GLU A O 1
ATOM 871 N N . PHE A 1 114 ? -16.641 8.391 2.137 1 73.31 114 PHE A N 1
ATOM 872 C CA . PHE A 1 114 ? -15.789 9.258 2.953 1 73.31 114 PHE A CA 1
ATOM 873 C C . PHE A 1 114 ? -15.195 10.383 2.111 1 73.31 114 PHE A C 1
ATOM 875 O O . PHE A 1 114 ? -15.156 11.531 2.549 1 73.31 114 PHE A O 1
ATOM 882 N N . ARG A 1 115 ? -14.602 10.148 0.923 1 67.56 115 ARG A N 1
ATOM 883 C CA . ARG A 1 115 ? -13.914 11.125 0.081 1 67.56 115 ARG A CA 1
ATOM 884 C C . ARG A 1 115 ? -14.914 11.977 -0.691 1 67.56 115 ARG A C 1
ATOM 886 O O . ARG A 1 115 ? -14.602 13.094 -1.107 1 67.56 115 ARG A O 1
ATOM 893 N N . GLY A 1 116 ? -16.047 11.602 -0.64 1 62.94 116 GLY A N 1
ATOM 894 C CA . GLY A 1 116 ? -17.016 12.281 -1.486 1 62.94 116 GLY A CA 1
ATOM 895 C C . GLY A 1 116 ? -16.766 12.086 -2.967 1 62.94 116 GLY A C 1
ATOM 896 O O . GLY A 1 116 ? -16.031 11.172 -3.361 1 62.94 116 GLY A O 1
ATOM 897 N N . ASN A 1 117 ? -17.516 12.734 -3.881 1 56.88 117 ASN A N 1
ATOM 898 C CA . ASN A 1 117 ? -17.5 12.586 -5.332 1 56.88 117 ASN A CA 1
ATOM 899 C C . ASN A 1 117 ? -16.375 13.406 -5.961 1 56.88 117 ASN A C 1
ATOM 901 O O . ASN A 1 117 ? -16.516 13.891 -7.09 1 56.88 117 ASN A O 1
ATOM 905 N N . SER A 1 118 ? -15.344 13.594 -5.156 1 56.31 118 SER A N 1
ATOM 906 C CA . SER A 1 118 ? -14.359 14.43 -5.844 1 56.31 118 SER A CA 1
ATOM 907 C C . SER A 1 118 ? -13.727 13.695 -7.02 1 56.31 118 SER A C 1
ATOM 909 O O . SER A 1 118 ? -13.344 12.531 -6.895 1 56.31 118 SER A O 1
ATOM 911 N N . GLU A 1 119 ? -13.898 14.25 -8.227 1 57.69 119 GLU A N 1
ATOM 912 C CA . GLU A 1 119 ? -13.305 13.773 -9.469 1 57.69 119 GLU A CA 1
ATOM 913 C C . GLU A 1 119 ? -11.797 13.586 -9.32 1 57.69 119 GLU A C 1
ATOM 915 O O . GLU A 1 119 ? -11.211 12.727 -9.984 1 57.69 119 GLU A O 1
ATOM 920 N N . ASP A 1 120 ? -11.281 14.406 -8.32 1 63.59 120 ASP A N 1
ATOM 921 C CA . ASP A 1 120 ? -9.828 14.344 -8.18 1 63.59 120 ASP A CA 1
ATOM 922 C C . ASP A 1 120 ? -9.43 13.484 -6.984 1 63.59 120 ASP A C 1
ATOM 924 O O . ASP A 1 120 ? -9.914 13.703 -5.867 1 63.59 120 ASP A O 1
ATOM 928 N N . SER A 1 121 ? -8.641 12.43 -7.355 1 75.25 121 SER A N 1
ATOM 929 C CA . SER A 1 121 ? -8.156 11.555 -6.293 1 75.25 121 SER A CA 1
ATOM 930 C C . SER A 1 121 ? -6.945 12.164 -5.586 1 75.25 121 SER A C 1
ATOM 932 O O . SER A 1 121 ? -5.957 12.516 -6.23 1 75.25 121 SER A O 1
ATOM 934 N N . PRO A 1 122 ? -7.031 12.484 -4.379 1 80.44 122 PRO A N 1
ATOM 935 C CA . PRO A 1 122 ? -5.875 12.977 -3.625 1 80.44 122 PRO A CA 1
ATOM 936 C C . PRO A 1 122 ? -4.637 12.102 -3.811 1 80.44 122 PRO A C 1
ATOM 938 O O . PRO A 1 122 ? -3.514 12.617 -3.855 1 80.44 122 PRO A O 1
ATOM 941 N N . ALA A 1 123 ? -4.871 10.875 -4.023 1 85.06 123 ALA A N 1
ATOM 942 C CA . ALA A 1 123 ? -3.752 9.961 -4.215 1 85.06 123 ALA A CA 1
ATOM 943 C C . ALA A 1 123 ? -3.078 10.188 -5.566 1 85.06 123 ALA A C 1
ATOM 945 O O . ALA A 1 123 ? -1.851 10.141 -5.668 1 85.06 123 ALA A O 1
ATOM 946 N N . ALA A 1 124 ? -3.908 10.445 -6.543 1 86.69 124 ALA A N 1
ATOM 947 C CA . ALA A 1 124 ? -3.359 10.734 -7.863 1 86.69 124 ALA A CA 1
ATOM 948 C C . ALA A 1 124 ? -2.553 12.031 -7.855 1 86.69 124 ALA A C 1
ATOM 950 O O . ALA A 1 124 ? -1.452 12.086 -8.414 1 86.69 124 ALA A O 1
ATOM 951 N N . ARG A 1 125 ? -3.094 12.977 -7.199 1 87.69 125 ARG A N 1
ATOM 952 C CA . ARG A 1 125 ? -2.41 14.266 -7.109 1 87.69 125 ARG A CA 1
ATOM 953 C C . ARG A 1 125 ? -1.104 14.141 -6.336 1 87.69 125 ARG A C 1
ATOM 955 O O . ARG A 1 125 ? -0.09 14.727 -6.715 1 87.69 125 ARG A O 1
ATOM 962 N N . ALA A 1 126 ? -1.146 13.406 -5.301 1 91.88 126 ALA A N 1
ATOM 963 C CA . ALA A 1 126 ? 0.051 13.188 -4.492 1 91.88 126 ALA A CA 1
ATOM 964 C C . ALA A 1 126 ? 1.143 12.5 -5.305 1 91.88 126 ALA A C 1
ATOM 966 O O . ALA A 1 126 ? 2.305 12.914 -5.273 1 91.88 126 ALA A O 1
ATOM 967 N N . GLN A 1 127 ? 0.735 11.555 -6.051 1 93.94 127 GLN A N 1
ATOM 968 C CA . GLN A 1 127 ? 1.689 10.82 -6.875 1 93.94 127 GLN A CA 1
ATOM 969 C C . GLN A 1 127 ? 2.26 11.703 -7.98 1 93.94 127 GLN A C 1
ATOM 971 O O . GLN A 1 127 ? 3.471 11.711 -8.211 1 93.94 127 GLN A O 1
ATOM 976 N N . ASP A 1 128 ? 1.406 12.438 -8.602 1 94.19 128 ASP A N 1
ATOM 977 C CA . ASP A 1 128 ? 1.827 13.305 -9.695 1 94.19 128 ASP A CA 1
ATOM 978 C C . ASP A 1 128 ? 2.777 14.391 -9.203 1 94.19 128 ASP A C 1
ATOM 980 O O . ASP A 1 128 ? 3.799 14.672 -9.836 1 94.19 128 ASP A O 1
ATOM 984 N N . SER A 1 129 ? 2.408 14.961 -8.117 1 96.12 129 SER A N 1
ATOM 985 C CA . SER A 1 129 ? 3.248 16.016 -7.559 1 96.12 129 SER A CA 1
ATOM 986 C C . SER A 1 129 ? 4.602 15.469 -7.113 1 96.12 129 SER A C 1
ATOM 988 O O . SER A 1 129 ? 5.637 16.109 -7.336 1 96.12 129 SER A O 1
ATOM 990 N N . MET A 1 130 ? 4.594 14.32 -6.512 1 97.94 130 MET A N 1
ATOM 991 C CA . MET A 1 130 ? 5.844 13.695 -6.094 1 97.94 130 MET A CA 1
ATOM 992 C C . MET A 1 130 ? 6.707 13.352 -7.301 1 97.94 130 MET A C 1
ATOM 994 O O . MET A 1 130 ? 7.926 13.547 -7.27 1 97.94 130 MET A O 1
ATOM 998 N N . THR A 1 131 ? 6.109 12.883 -8.359 1 97.88 131 THR A N 1
ATOM 999 C CA . THR A 1 131 ? 6.812 12.609 -9.609 1 97.88 131 THR A CA 1
ATOM 1000 C C . THR A 1 131 ? 7.484 13.867 -10.141 1 97.88 131 THR A C 1
ATOM 1002 O O . THR A 1 131 ? 8.648 13.836 -10.547 1 97.88 131 THR A O 1
ATOM 1005 N N . GLY A 1 132 ? 6.699 14.922 -10.109 1 98.19 132 GLY A N 1
ATOM 1006 C CA . GLY A 1 132 ? 7.262 16.203 -10.523 1 98.19 132 GLY A CA 1
ATOM 1007 C C . GLY A 1 132 ? 8.469 16.609 -9.703 1 98.19 132 GLY A C 1
ATOM 1008 O O . GLY A 1 132 ? 9.445 17.125 -10.242 1 98.19 132 GLY A O 1
ATOM 1009 N N . TRP A 1 133 ? 8.383 16.406 -8.453 1 98.56 133 TRP A N 1
ATOM 1010 C CA . TRP A 1 133 ? 9.484 16.734 -7.547 1 98.56 133 TRP A CA 1
ATOM 1011 C C . TRP A 1 133 ? 10.734 15.922 -7.887 1 98.56 133 TRP A C 1
ATOM 1013 O O . TRP A 1 133 ? 11.828 16.484 -7.996 1 98.56 133 TRP A O 1
ATOM 1023 N N . PHE A 1 134 ? 10.656 14.648 -8.109 1 98.12 134 PHE A N 1
ATOM 1024 C CA . PHE A 1 134 ? 11.773 13.781 -8.461 1 98.12 134 PHE A CA 1
ATOM 1025 C C . PHE A 1 134 ? 12.359 14.172 -9.805 1 98.12 134 PHE A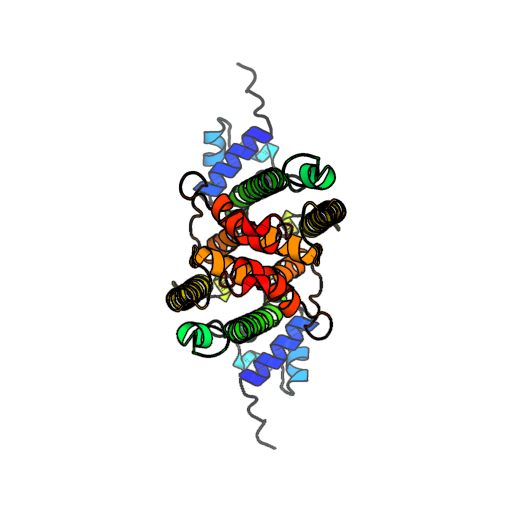 C 1
ATOM 1027 O O . PHE A 1 134 ? 13.578 14.172 -9.984 1 98.12 134 PHE A O 1
ATOM 1034 N N . LYS A 1 135 ? 11.516 14.516 -10.727 1 98.25 135 LYS A N 1
ATOM 1035 C CA . LYS A 1 135 ? 11.977 14.953 -12.039 1 98.25 135 LYS A CA 1
ATOM 1036 C C . LYS A 1 135 ? 12.836 16.203 -11.93 1 98.25 135 LYS A C 1
ATOM 1038 O O . LYS A 1 135 ? 13.922 16.281 -12.516 1 98.25 135 LYS A O 1
ATOM 1043 N N . ARG A 1 136 ? 12.367 17.141 -11.195 1 98.25 136 ARG A N 1
ATOM 1044 C CA . ARG A 1 136 ? 13.125 18.375 -11 1 98.25 136 ARG A CA 1
ATOM 1045 C C . ARG A 1 136 ? 14.445 18.094 -10.289 1 98.25 136 ARG A C 1
ATOM 1047 O O . ARG A 1 136 ? 15.477 18.688 -10.633 1 98.25 136 ARG A O 1
ATOM 1054 N N . ALA A 1 137 ? 14.43 17.234 -9.305 1 97.94 137 ALA A N 1
ATOM 1055 C CA . ALA A 1 137 ? 15.648 16.875 -8.594 1 97.94 137 ALA A CA 1
ATOM 1056 C C . ALA A 1 137 ? 16.672 16.266 -9.539 1 97.94 137 ALA A C 1
ATOM 1058 O O . ALA A 1 137 ? 17.875 16.531 -9.438 1 97.94 137 ALA A O 1
ATOM 1059 N N . GLN A 1 138 ? 16.203 15.43 -10.461 1 97 138 GLN A N 1
ATOM 1060 C CA . GLN A 1 138 ? 17.078 14.805 -11.453 1 97 138 GLN A CA 1
ATOM 1061 C C . GLN A 1 138 ? 17.641 15.844 -12.422 1 97 138 GLN A C 1
ATOM 1063 O O . GLN A 1 138 ? 18.828 15.82 -12.742 1 97 138 GLN A O 1
ATOM 1068 N N . GLU A 1 139 ? 16.812 16.703 -12.852 1 96.75 139 GLU A N 1
ATOM 1069 C CA . GLU A 1 139 ? 17.219 17.75 -13.781 1 96.75 139 GLU A CA 1
ATOM 1070 C C . GLU A 1 139 ? 18.297 18.641 -13.18 1 96.75 139 GLU A C 1
ATOM 1072 O O . GLU A 1 139 ? 19.156 19.172 -13.898 1 96.75 139 GLU A O 1
ATOM 1077 N N . ARG A 1 140 ? 18.281 18.734 -11.891 1 95.94 140 ARG A N 1
ATOM 1078 C CA . ARG A 1 140 ? 19.25 19.578 -11.18 1 95.94 140 ARG A CA 1
ATOM 1079 C C . ARG A 1 140 ? 20.469 18.766 -10.758 1 95.94 140 ARG A C 1
ATOM 1081 O O . ARG A 1 140 ? 21.359 19.281 -10.07 1 95.94 140 ARG A O 1
ATOM 1088 N N . GLY A 1 141 ? 20.453 17.5 -11.008 1 94.69 141 GLY A N 1
ATOM 1089 C CA . GLY A 1 141 ? 21.594 16.641 -10.695 1 94.69 141 GLY A CA 1
ATOM 1090 C C . GLY A 1 141 ? 21.625 16.219 -9.242 1 94.69 141 GLY A C 1
ATOM 1091 O O . GLY A 1 141 ? 22.641 15.695 -8.773 1 94.69 141 GLY A O 1
ATOM 1092 N N . MET A 1 142 ? 20.5 16.406 -8.547 1 95.56 142 MET A N 1
ATOM 1093 C CA . MET A 1 142 ? 20.453 16.078 -7.121 1 95.56 142 MET A CA 1
ATOM 1094 C C . MET A 1 142 ? 20.203 14.586 -6.914 1 95.56 142 MET A C 1
ATOM 1096 O O . MET A 1 142 ? 20.531 14.039 -5.863 1 95.56 142 MET A O 1
ATOM 1100 N N . LEU A 1 143 ? 19.562 14 -7.898 1 95.81 143 LEU A N 1
ATOM 1101 C CA . LEU A 1 143 ? 19.297 12.562 -7.914 1 95.81 143 LEU A CA 1
ATOM 1102 C C . LEU A 1 143 ? 19.797 11.93 -9.211 1 95.81 143 LEU A C 1
ATOM 1104 O O . LEU A 1 143 ? 19.953 12.617 -10.219 1 95.81 143 LEU A O 1
ATOM 1108 N N . ARG A 1 144 ? 20.078 10.688 -9.172 1 93.38 144 ARG A N 1
ATOM 1109 C CA . ARG A 1 144 ? 20.547 10 -10.367 1 93.38 144 ARG A CA 1
ATOM 1110 C C . ARG A 1 144 ? 19.422 9.898 -11.406 1 93.38 144 ARG A C 1
ATOM 1112 O O . ARG A 1 144 ? 18.25 10 -11.07 1 93.38 144 ARG A O 1
ATOM 1119 N N . GLU A 1 145 ? 19.828 9.594 -12.578 1 92.31 145 GLU A N 1
ATOM 1120 C CA . GLU A 1 145 ? 18.875 9.375 -13.656 1 92.31 145 GLU A CA 1
ATOM 1121 C C . GLU A 1 145 ? 18.047 8.109 -13.422 1 92.31 145 GLU A C 1
ATOM 1123 O O . GLU A 1 145 ? 18.516 7.184 -12.75 1 92.31 145 GLU A O 1
ATOM 1128 N N . GLY A 1 146 ? 16.828 8.094 -14.039 1 92.31 146 GLY A N 1
ATOM 1129 C CA . GLY A 1 146 ? 15.852 7.027 -13.922 1 92.31 146 GLY A CA 1
ATOM 1130 C C . GLY A 1 146 ? 14.43 7.504 -14.102 1 92.31 146 GLY A C 1
ATOM 1131 O O . GLY A 1 146 ? 14.188 8.688 -14.352 1 92.31 146 GLY A O 1
ATOM 1132 N N . ASP A 1 147 ? 13.586 6.613 -14.047 1 94.25 147 ASP A N 1
ATOM 1133 C CA . ASP A 1 147 ? 12.172 6.965 -14.172 1 94.25 147 ASP A CA 1
ATOM 1134 C C . ASP A 1 147 ? 11.672 7.684 -12.922 1 94.25 147 ASP A C 1
ATOM 1136 O O . ASP A 1 147 ? 11.547 7.078 -11.859 1 94.25 147 ASP A O 1
ATOM 1140 N N . P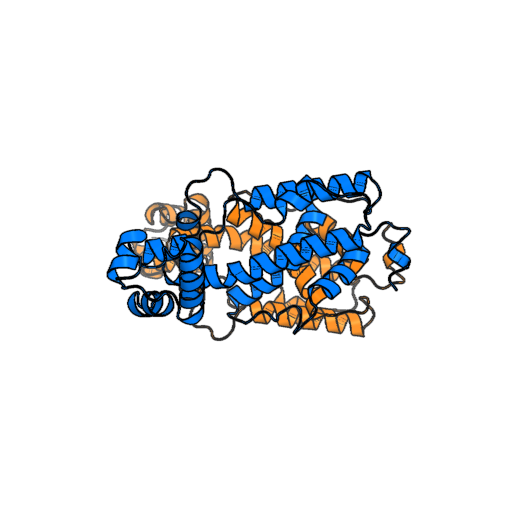RO A 1 148 ? 11.359 8.953 -13.07 1 96.62 148 PRO A N 1
ATOM 1141 C CA . PRO A 1 148 ? 10.961 9.711 -11.883 1 96.62 148 PRO A CA 1
ATOM 1142 C C . PRO A 1 148 ? 9.664 9.195 -11.258 1 96.62 148 PRO A C 1
ATOM 1144 O O . PRO A 1 148 ? 9.492 9.258 -10.039 1 96.62 148 PRO A O 1
ATOM 1147 N N . SER A 1 149 ? 8.758 8.734 -12.078 1 96.06 149 SER A N 1
ATOM 1148 C CA . SER A 1 149 ? 7.504 8.195 -11.555 1 96.06 149 SER A CA 1
ATOM 1149 C C . SER A 1 149 ? 7.742 6.945 -10.719 1 96.06 149 SER A C 1
ATOM 1151 O O . SER A 1 149 ? 7.156 6.789 -9.641 1 96.06 149 SER A O 1
ATOM 1153 N N . LEU A 1 150 ? 8.594 6.133 -11.188 1 94.5 150 LEU A N 1
ATOM 1154 C CA . LEU A 1 150 ? 8.93 4.906 -10.469 1 94.5 150 LEU A CA 1
ATOM 1155 C C . LEU A 1 150 ? 9.672 5.219 -9.172 1 94.5 150 LEU A C 1
ATOM 1157 O O . LEU A 1 150 ? 9.359 4.652 -8.125 1 94.5 150 LEU A O 1
ATOM 1161 N N . MET A 1 151 ? 10.633 6.137 -9.258 1 95.75 151 MET A N 1
ATOM 1162 C CA . MET A 1 151 ? 11.398 6.512 -8.07 1 95.75 151 MET A CA 1
ATOM 1163 C C . MET A 1 151 ? 10.5 7.176 -7.035 1 95.75 151 MET A C 1
ATOM 1165 O O . MET A 1 151 ? 10.609 6.891 -5.84 1 95.75 151 MET A O 1
ATOM 1169 N N . ALA A 1 152 ? 9.586 8.023 -7.488 1 97.25 152 ALA A N 1
ATOM 1170 C CA . ALA A 1 152 ? 8.602 8.641 -6.605 1 97.25 152 ALA A CA 1
ATOM 1171 C C . ALA A 1 152 ? 7.707 7.586 -5.965 1 97.25 152 ALA A C 1
ATOM 1173 O O . ALA A 1 152 ? 7.426 7.645 -4.766 1 97.25 152 ALA A O 1
ATOM 1174 N N . GLY A 1 153 ? 7.277 6.648 -6.75 1 96.12 153 GLY A N 1
ATOM 1175 C CA . GLY A 1 153 ? 6.449 5.566 -6.254 1 96.12 153 GLY A CA 1
ATOM 1176 C C . GLY A 1 153 ? 7.145 4.715 -5.207 1 96.12 153 GLY A C 1
ATOM 1177 O O . GLY A 1 153 ? 6.543 4.352 -4.195 1 96.12 153 GLY A O 1
ATOM 1178 N N . LEU A 1 154 ? 8.359 4.379 -5.457 1 95.31 154 LEU A N 1
ATOM 1179 C CA . LEU A 1 154 ? 9.141 3.596 -4.504 1 95.31 154 LEU A CA 1
ATOM 1180 C C . LEU A 1 154 ? 9.297 4.344 -3.186 1 95.31 154 LEU A C 1
ATOM 1182 O O . LEU A 1 154 ? 9.219 3.742 -2.111 1 95.31 154 LEU A O 1
ATOM 1186 N N . PHE A 1 155 ? 9.555 5.652 -3.285 1 97.12 155 PHE A N 1
ATOM 1187 C CA . PHE A 1 155 ? 9.672 6.5 -2.105 1 97.12 155 PHE A CA 1
ATOM 1188 C C . PHE A 1 155 ? 8.367 6.512 -1.312 1 97.12 155 PHE A C 1
ATOM 1190 O O . PHE A 1 155 ? 8.367 6.242 -0.11 1 97.12 155 PHE A O 1
ATOM 1197 N N . MET A 1 156 ? 7.285 6.73 -2.002 1 97.12 156 MET A N 1
ATOM 1198 C CA . MET A 1 156 ? 5.965 6.742 -1.378 1 97.12 156 MET A CA 1
ATOM 1199 C C . MET A 1 156 ? 5.629 5.379 -0.784 1 97.12 156 MET A C 1
ATOM 1201 O O . MET A 1 156 ? 5.219 5.289 0.375 1 97.12 156 MET A O 1
ATOM 1205 N N . ALA A 1 157 ? 5.848 4.367 -1.561 1 96.38 157 ALA A N 1
ATOM 1206 C CA . ALA A 1 157 ? 5.578 3 -1.127 1 96.38 157 ALA A CA 1
ATOM 1207 C C . ALA A 1 157 ? 6.395 2.646 0.113 1 96.38 157 ALA A C 1
ATOM 1209 O O . ALA A 1 157 ? 5.875 2.047 1.057 1 96.38 157 ALA A O 1
ATOM 1210 N N . GLY A 1 158 ? 7.656 3.035 0.079 1 96.81 158 GLY A N 1
ATOM 1211 C CA . GLY A 1 158 ? 8.547 2.711 1.182 1 96.81 158 GLY A CA 1
ATOM 1212 C C . GLY A 1 158 ? 8.078 3.271 2.512 1 96.81 158 GLY A C 1
ATOM 1213 O O . GLY A 1 158 ? 8.203 2.615 3.547 1 96.81 158 GLY A O 1
ATOM 1214 N N . VAL A 1 159 ? 7.5 4.426 2.48 1 96.56 159 VAL A N 1
ATOM 1215 C CA . VAL A 1 159 ? 7.066 5.066 3.717 1 96.56 159 VAL A CA 1
ATOM 1216 C C . VAL A 1 159 ? 5.715 4.5 4.145 1 96.56 159 VAL A C 1
ATOM 1218 O O . VAL A 1 159 ? 5.496 4.223 5.328 1 96.56 159 VAL A O 1
ATOM 1221 N N . GLN A 1 160 ? 4.895 4.215 3.219 1 94.56 160 GLN A N 1
ATOM 1222 C CA . GLN A 1 160 ? 3.5 3.914 3.525 1 94.56 160 GLN A CA 1
ATOM 1223 C C . GLN A 1 160 ? 3.311 2.43 3.826 1 94.56 160 GLN A C 1
ATOM 1225 O O . GLN A 1 160 ? 2.322 2.041 4.453 1 94.56 160 GLN A O 1
ATOM 1230 N N . TYR A 1 161 ? 4.176 1.617 3.387 1 94.81 161 TYR A N 1
ATOM 1231 C CA . TYR A 1 161 ? 3.953 0.175 3.398 1 94.81 161 TYR A CA 1
ATOM 1232 C C . TYR A 1 161 ? 3.768 -0.337 4.82 1 94.81 161 TYR A C 1
ATOM 1234 O O . TYR A 1 161 ? 2.949 -1.227 5.066 1 94.81 161 TYR A O 1
ATOM 1242 N N . ARG A 1 162 ? 4.547 0.161 5.797 1 93.44 162 ARG A N 1
ATOM 1243 C CA . ARG A 1 162 ? 4.426 -0.306 7.176 1 93.44 162 ARG A CA 1
ATOM 1244 C C . ARG A 1 162 ? 3.027 -0.034 7.723 1 93.44 162 ARG A C 1
ATOM 1246 O O . ARG A 1 162 ? 2.52 -0.794 8.547 1 93.44 162 ARG A O 1
ATOM 1253 N N . TYR A 1 163 ? 2.365 0.962 7.25 1 91.06 163 TYR A N 1
ATOM 1254 C CA . TYR A 1 163 ? 1.013 1.279 7.691 1 91.06 163 TYR A CA 1
ATOM 1255 C C . TYR A 1 163 ? -0.01 0.377 7.012 1 91.06 163 TYR A C 1
ATOM 1257 O O . TYR A 1 163 ? -0.995 -0.033 7.633 1 91.06 163 TYR A O 1
ATOM 1265 N N . PHE A 1 164 ? 0.248 0.139 5.785 1 86.94 164 PHE A N 1
ATOM 1266 C CA . PHE A 1 164 ? -0.589 -0.842 5.105 1 86.94 164 PHE A CA 1
ATOM 1267 C C . PHE A 1 164 ? -0.525 -2.191 5.812 1 86.94 164 PHE A C 1
ATOM 1269 O O . PHE A 1 164 ? -1.56 -2.801 6.094 1 86.94 164 PHE A O 1
ATOM 1276 N N . LEU A 1 165 ? 0.666 -2.695 6.074 1 87.62 165 LEU A N 1
ATOM 1277 C CA . LEU A 1 165 ? 0.849 -3.977 6.746 1 87.62 165 LEU A CA 1
ATOM 1278 C C . LEU A 1 165 ? 0.16 -3.979 8.109 1 87.62 165 LEU A C 1
ATOM 1280 O O . LEU A 1 165 ? -0.543 -4.93 8.453 1 87.62 165 LEU A O 1
ATOM 1284 N N . ALA A 1 166 ? 0.359 -2.941 8.836 1 86.56 166 ALA A N 1
ATOM 1285 C CA . ALA A 1 166 ? -0.263 -2.84 10.148 1 86.56 166 ALA A CA 1
ATOM 1286 C C . ALA A 1 166 ? -1.784 -2.902 10.047 1 86.56 166 ALA A C 1
ATOM 1288 O O . ALA A 1 166 ? -2.445 -3.531 10.875 1 86.56 166 ALA A O 1
ATOM 1289 N N . HIS A 1 167 ? -2.283 -2.24 9.016 1 80.62 167 HIS A N 1
ATOM 1290 C CA . HIS A 1 167 ? -3.729 -2.205 8.82 1 80.62 167 HIS A CA 1
ATOM 1291 C C . HIS A 1 167 ? -4.281 -3.598 8.539 1 80.62 167 HIS A C 1
ATOM 1293 O O . HIS A 1 167 ? -5.273 -4.008 9.148 1 80.62 167 HIS A O 1
ATOM 1299 N N . VAL A 1 168 ? -3.639 -4.367 7.695 1 76.88 168 VAL A N 1
ATOM 1300 C CA . VAL A 1 168 ? -4.191 -5.641 7.25 1 76.88 168 VAL A CA 1
ATOM 1301 C C . VAL A 1 168 ? -3.885 -6.723 8.281 1 76.88 168 VAL A C 1
ATOM 1303 O O . VAL A 1 168 ? -4.539 -7.766 8.312 1 76.88 168 VAL A O 1
ATOM 1306 N N . THR A 1 169 ? -2.857 -6.484 9.133 1 78.12 169 THR A N 1
ATOM 1307 C CA . THR A 1 169 ? -2.494 -7.465 10.156 1 78.12 169 THR A CA 1
ATOM 1308 C C . THR A 1 169 ? -3.027 -7.043 11.523 1 78.12 169 THR A C 1
ATOM 1310 O O . THR A 1 169 ? -2.893 -7.781 12.5 1 78.12 169 THR A O 1
ATOM 1313 N N . GLN A 1 170 ? -3.488 -5.844 11.633 1 75.56 170 GLN A N 1
ATOM 1314 C CA . GLN A 1 170 ? -4.012 -5.285 12.875 1 75.56 170 GLN A CA 1
ATOM 1315 C C . GLN A 1 170 ? -2.918 -5.168 13.93 1 75.56 170 GLN A C 1
ATOM 1317 O O . GLN A 1 170 ? -3.115 -5.562 15.086 1 75.56 170 GLN A O 1
ATOM 1322 N N . GLN A 1 171 ? -1.798 -4.742 13.453 1 79.12 171 GLN A N 1
ATOM 1323 C CA . GLN A 1 171 ? -0.656 -4.547 14.344 1 79.12 171 GLN A CA 1
ATOM 1324 C C . GLN A 1 171 ? -0.356 -3.064 14.539 1 79.12 171 GLN A C 1
ATOM 1326 O O . GLN A 1 171 ? -0.773 -2.23 13.727 1 79.12 171 GLN A O 1
ATOM 1331 N N . ARG A 1 172 ? 0.259 -2.787 15.586 1 82.5 172 ARG A N 1
ATOM 1332 C CA . ARG A 1 172 ? 0.673 -1.419 15.883 1 82.5 172 ARG A CA 1
ATOM 1333 C C . ARG A 1 172 ? 1.936 -1.052 15.109 1 82.5 172 ARG A C 1
ATOM 1335 O O . ARG A 1 172 ? 2.834 -1.88 14.953 1 82.5 172 ARG A O 1
ATOM 1342 N N . VAL A 1 173 ? 2.014 0.248 14.703 1 90.06 173 VAL A N 1
ATOM 1343 C CA . VAL A 1 173 ? 3.223 0.766 14.078 1 90.06 173 VAL A CA 1
ATOM 1344 C C . VAL A 1 173 ? 4.059 1.52 15.102 1 90.06 173 VAL A C 1
ATOM 1346 O O . VAL A 1 173 ? 3.582 2.475 15.727 1 90.06 173 VAL A O 1
ATOM 1349 N N . PRO A 1 174 ? 5.301 1.112 15.305 1 91.56 174 PRO A N 1
ATOM 1350 C CA . PRO A 1 174 ? 6.148 1.866 16.234 1 91.56 174 PRO A CA 1
ATOM 1351 C C . PRO A 1 174 ? 6.363 3.312 15.789 1 91.56 174 PRO A C 1
ATOM 1353 O O . PRO A 1 174 ? 6.414 3.594 14.586 1 91.56 174 PRO A O 1
ATOM 1356 N N . THR A 1 175 ? 6.484 4.211 16.812 1 88.94 175 THR A N 1
ATOM 1357 C CA . THR A 1 175 ? 6.832 5.602 16.531 1 88.94 175 THR A CA 1
ATOM 1358 C C . THR A 1 175 ? 8.289 5.715 16.094 1 88.94 175 THR A C 1
ATOM 1360 O O . THR A 1 175 ? 9.07 4.77 16.25 1 88.94 175 THR A O 1
ATOM 1363 N N . GLU A 1 176 ? 8.641 6.871 15.516 1 90.69 176 GLU A N 1
ATOM 1364 C CA . GLU A 1 176 ? 10.023 7.082 15.117 1 90.69 176 GLU A CA 1
ATOM 1365 C C . GLU A 1 176 ? 10.953 7.094 16.328 1 90.69 176 GLU A C 1
ATOM 1367 O O . GLU A 1 176 ? 12.133 6.746 16.219 1 90.69 176 GLU A O 1
ATOM 1372 N N . GLU A 1 177 ? 10.406 7.438 17.438 1 90.06 177 GLU A N 1
ATOM 1373 C CA . GLU A 1 177 ? 11.172 7.387 18.688 1 90.06 177 GLU A CA 1
ATOM 1374 C C . GLU A 1 177 ? 11.438 5.945 19.109 1 90.06 177 GLU A C 1
ATOM 1376 O O . GLU A 1 177 ? 12.539 5.625 19.578 1 90.06 177 GLU A O 1
ATOM 1381 N N . GLU A 1 178 ? 10.461 5.059 18.953 1 91.56 178 GLU A N 1
ATOM 1382 C CA . GLU A 1 178 ? 10.578 3.646 19.297 1 91.56 178 GLU A CA 1
ATOM 1383 C C . GLU A 1 178 ? 11.469 2.904 18.297 1 91.56 178 GLU A C 1
ATOM 1385 O O . GLU A 1 178 ? 12.242 2.025 18.688 1 91.56 178 GLU A O 1
ATOM 1390 N N . ASP A 1 179 ? 11.336 3.256 17.031 1 90.5 179 ASP A N 1
ATOM 1391 C CA . ASP A 1 179 ? 12.047 2.631 15.914 1 90.5 179 ASP A CA 1
ATOM 1392 C C . ASP A 1 179 ? 12.281 3.629 14.781 1 90.5 179 ASP A C 1
ATOM 1394 O O . ASP A 1 179 ? 11.359 3.955 14.031 1 90.5 179 ASP A O 1
ATOM 1398 N N . PRO A 1 180 ? 13.57 4.07 14.656 1 92.56 180 PRO A N 1
ATOM 1399 C CA . PRO A 1 180 ? 13.852 5.039 13.594 1 92.56 180 PRO A CA 1
ATOM 1400 C C . PRO A 1 180 ? 13.766 4.426 12.195 1 92.56 180 PRO A C 1
ATOM 1402 O O . PRO A 1 180 ? 14.781 4.293 11.516 1 92.56 180 PRO A O 1
ATOM 1405 N N . PHE A 1 181 ? 12.602 4.223 11.781 1 95.06 181 PHE A N 1
ATOM 1406 C CA . PHE A 1 181 ? 12.305 3.529 10.531 1 95.06 181 PHE A CA 1
ATOM 1407 C C . PHE A 1 181 ? 12.672 4.395 9.328 1 95.06 181 PHE A C 1
ATOM 1409 O O . PHE A 1 181 ? 13.289 3.912 8.375 1 95.06 181 PHE A O 1
ATOM 1416 N N . VAL A 1 182 ? 12.297 5.684 9.336 1 95.94 182 VAL A N 1
ATOM 1417 C CA . VAL A 1 182 ? 12.469 6.578 8.203 1 95.94 182 VAL A CA 1
ATOM 1418 C C . VAL A 1 182 ? 13.953 6.688 7.852 1 95.94 182 VAL A C 1
ATOM 1420 O O . VAL A 1 182 ? 14.32 6.66 6.676 1 95.94 182 VAL A O 1
ATOM 1423 N N . GLU A 1 183 ? 14.75 6.777 8.844 1 92.62 183 GLU A N 1
ATOM 1424 C CA . GLU A 1 183 ? 16.188 6.871 8.617 1 92.62 183 GLU A CA 1
ATOM 1425 C C . GLU A 1 183 ? 16.719 5.617 7.93 1 92.62 183 GLU A C 1
ATOM 1427 O O . GLU A 1 183 ? 17.5 5.703 6.98 1 92.62 183 GLU A O 1
ATOM 1432 N N . ARG A 1 184 ? 16.344 4.492 8.422 1 92.31 184 ARG A N 1
ATOM 1433 C CA . ARG A 1 184 ? 16.781 3.234 7.836 1 92.31 184 ARG A CA 1
ATOM 1434 C C . ARG A 1 184 ? 16.281 3.084 6.406 1 92.31 184 ARG A C 1
ATOM 1436 O O . ARG A 1 184 ? 17 2.625 5.527 1 92.31 184 ARG A O 1
ATOM 1443 N N . LEU A 1 185 ? 15.055 3.49 6.215 1 95.38 185 LEU A N 1
ATOM 1444 C CA . LEU A 1 185 ? 14.461 3.445 4.887 1 95.38 185 LEU A CA 1
ATOM 1445 C C . LEU A 1 185 ? 15.242 4.312 3.908 1 95.38 185 LEU A C 1
ATOM 1447 O O . LEU A 1 185 ? 15.602 3.857 2.82 1 95.38 185 LEU A O 1
ATOM 1451 N N . LEU A 1 186 ? 15.547 5.543 4.312 1 94.88 186 LEU A N 1
ATOM 1452 C CA . LEU A 1 186 ? 16.219 6.488 3.428 1 94.88 186 LEU A CA 1
ATOM 1453 C C . LEU A 1 186 ? 17.656 6.043 3.145 1 94.88 186 LEU A C 1
ATOM 1455 O O . LEU A 1 186 ? 18.156 6.246 2.039 1 94.88 186 LEU A O 1
ATOM 1459 N N . ASN A 1 187 ? 18.297 5.43 4.113 1 89.62 187 ASN A N 1
ATOM 1460 C CA . ASN A 1 187 ? 19.641 4.895 3.891 1 89.62 187 ASN A CA 1
ATOM 1461 C C . ASN A 1 187 ? 19.641 3.809 2.818 1 89.62 187 ASN A C 1
ATOM 1463 O O . ASN A 1 187 ? 20.531 3.766 1.974 1 89.62 187 ASN A O 1
ATOM 1467 N N . THR A 1 188 ? 18.656 3.002 2.875 1 89.75 188 THR A N 1
ATOM 1468 C CA . THR A 1 188 ? 18.562 1.928 1.895 1 89.75 188 THR A CA 1
ATOM 1469 C C . THR A 1 188 ? 18.203 2.482 0.52 1 89.75 188 THR A C 1
ATOM 1471 O O . THR A 1 188 ? 18.812 2.123 -0.483 1 89.75 188 THR A O 1
ATOM 1474 N N . LEU A 1 189 ? 17.234 3.418 0.435 1 91.56 189 LEU A N 1
ATOM 1475 C CA . LEU A 1 189 ? 16.781 3.996 -0.826 1 91.56 189 LEU A CA 1
ATOM 1476 C C . LEU A 1 189 ? 17.859 4.871 -1.442 1 91.56 189 LEU A C 1
ATOM 1478 O O . LEU A 1 189 ? 17.969 4.961 -2.668 1 91.56 189 LEU A O 1
ATOM 1482 N N . TRP A 1 190 ? 18.641 5.488 -0.557 1 88.06 190 TRP A N 1
ATOM 1483 C CA . TRP A 1 190 ? 19.656 6.438 -1.008 1 88.06 190 TRP A CA 1
ATOM 1484 C C . TRP A 1 190 ? 20.609 5.777 -1.991 1 88.06 190 TRP A C 1
ATOM 1486 O O . TRP A 1 190 ? 20.969 6.367 -3.012 1 88.06 190 TRP A O 1
ATOM 1496 N N . ARG A 1 191 ? 20.953 4.672 -1.801 1 83.94 191 ARG A N 1
ATOM 1497 C CA . ARG A 1 191 ? 21.875 3.953 -2.662 1 83.94 191 ARG A CA 1
ATOM 1498 C C . ARG A 1 191 ? 21.297 3.764 -4.059 1 83.94 191 ARG A C 1
ATOM 1500 O O . ARG A 1 191 ? 22.031 3.719 -5.047 1 83.94 191 ARG A O 1
ATOM 1507 N N . GLY A 1 192 ? 20 3.732 -4.07 1 84.38 192 GLY A N 1
ATOM 1508 C CA . GLY A 1 192 ? 19.344 3.514 -5.352 1 84.38 192 GLY A CA 1
ATOM 1509 C C . GLY A 1 192 ? 19.031 4.801 -6.082 1 84.38 192 GLY A C 1
ATOM 1510 O O . GLY A 1 192 ? 18.797 4.793 -7.297 1 84.38 192 GLY A O 1
ATOM 1511 N N . ILE A 1 193 ? 19.141 5.984 -5.348 1 88.5 193 ILE A N 1
ATOM 1512 C CA . ILE A 1 193 ? 18.625 7.18 -6 1 88.5 193 ILE A CA 1
ATOM 1513 C C . ILE A 1 193 ? 19.672 8.289 -5.953 1 88.5 193 ILE A C 1
ATOM 1515 O O . ILE A 1 193 ? 19.531 9.305 -6.645 1 88.5 193 ILE A O 1
ATOM 1519 N N . ALA A 1 194 ? 20.688 8.133 -5.195 1 88.25 194 ALA A N 1
ATOM 1520 C CA . ALA A 1 194 ? 21.734 9.148 -5.055 1 88.25 194 ALA A CA 1
ATOM 1521 C C . ALA A 1 194 ? 22.5 9.328 -6.355 1 88.25 194 ALA A C 1
ATOM 1523 O O . ALA A 1 194 ? 22.641 8.391 -7.141 1 88.25 194 ALA A O 1
ATOM 1524 N N . PRO A 1 195 ? 22.984 10.484 -6.535 1 85.25 195 PRO A N 1
ATOM 1525 C CA . PRO A 1 195 ? 23.875 10.641 -7.684 1 85.25 195 PRO A CA 1
ATOM 1526 C C . PRO A 1 195 ? 25.125 9.758 -7.586 1 85.25 195 PRO A C 1
ATOM 1528 O O . PRO A 1 195 ? 25.547 9.406 -6.484 1 85.25 195 PRO A O 1
ATOM 1531 N N . PRO A 1 196 ? 25.578 9.234 -8.742 1 70.38 196 PRO A N 1
ATOM 1532 C CA . PRO A 1 196 ? 26.688 8.281 -8.773 1 70.38 196 PRO A CA 1
ATOM 1533 C C . PRO A 1 196 ? 27.875 8.742 -7.922 1 70.38 196 PRO A C 1
ATOM 1535 O O . PRO A 1 196 ? 28.562 7.914 -7.32 1 70.38 196 PRO A O 1
ATOM 1538 N N . ASP A 1 197 ? 28.219 9.914 -7.918 1 68.19 197 ASP A N 1
ATOM 1539 C CA . ASP A 1 197 ? 29.391 10.383 -7.188 1 68.19 197 ASP A CA 1
ATOM 1540 C C . ASP A 1 197 ? 29.156 10.32 -5.68 1 68.19 197 ASP A C 1
ATOM 1542 O O . ASP A 1 197 ? 30.109 10.234 -4.906 1 68.19 197 ASP A O 1
ATOM 1546 N N . ARG A 1 198 ? 28.016 10.312 -5.293 1 59.72 198 ARG A N 1
ATOM 1547 C CA . ARG A 1 198 ? 27.703 10.367 -3.869 1 59.72 198 ARG A CA 1
ATOM 1548 C C . ARG A 1 198 ? 27.234 9.008 -3.359 1 59.72 198 ARG A C 1
ATOM 1550 O O . ARG A 1 198 ? 27.047 8.82 -2.154 1 59.72 198 ARG A O 1
ATOM 1557 N N . ALA A 1 199 ? 26.984 8.117 -4.223 1 55.84 199 ALA A N 1
ATOM 1558 C CA . ALA A 1 199 ? 26.469 6.824 -3.793 1 55.84 199 ALA A CA 1
ATOM 1559 C C . ALA A 1 199 ? 27.5 6.062 -2.969 1 55.84 199 ALA A C 1
ATOM 1561 O O . ALA A 1 199 ? 27.141 5.281 -2.086 1 55.84 199 ALA A O 1
ATOM 1562 N N . SER A 1 200 ? 28.797 6.23 -3.283 1 50.44 200 SER A N 1
ATOM 1563 C CA . SER A 1 200 ? 29.891 5.535 -2.625 1 50.44 200 SER A CA 1
ATOM 1564 C C . SER A 1 200 ? 30.094 6.047 -1.203 1 50.44 200 SER A C 1
ATOM 1566 O O . SER A 1 200 ? 30.672 5.348 -0.364 1 50.44 200 SER A O 1
ATOM 1568 N N . SER A 1 201 ? 29.688 7.293 -0.96 1 42.5 201 SER A N 1
ATOM 1569 C CA . SER A 1 201 ? 30.125 7.879 0.305 1 42.5 201 SER A CA 1
ATOM 1570 C C . SER A 1 201 ? 29.234 7.422 1.457 1 42.5 201 SER A C 1
ATOM 1572 O O . SER A 1 201 ? 29.547 7.672 2.623 1 42.5 201 SER A O 1
ATOM 1574 N N . ALA A 1 202 ? 28.188 7.043 1.288 1 42.53 202 ALA A N 1
ATOM 1575 C CA . ALA A 1 202 ? 27.359 6.715 2.449 1 42.53 202 ALA A CA 1
ATOM 1576 C C . ALA A 1 202 ? 27.766 5.363 3.039 1 42.53 202 ALA A C 1
ATOM 1578 O O . ALA A 1 202 ? 27.094 4.848 3.934 1 42.53 202 ALA A O 1
ATOM 1579 N N . GLY A 1 203 ? 28.719 4.539 2.695 1 32.03 203 GLY A N 1
ATOM 1580 C CA . GLY A 1 203 ? 29.391 3.469 3.42 1 32.03 203 GLY A CA 1
ATOM 1581 C C . GLY A 1 203 ? 30.297 3.973 4.531 1 32.03 203 GLY A C 1
ATOM 1582 O O . GLY A 1 203 ? 30.812 5.09 4.457 1 32.03 203 GLY A O 1
ATOM 1583 N N . MET B 1 1 ? -28.984 -38.094 -23.734 1 31.64 1 MET B N 1
ATOM 1584 C CA . MET B 1 1 ? -28.766 -36.812 -23.094 1 31.64 1 MET B CA 1
ATOM 1585 C C . MET B 1 1 ? -27.375 -36.719 -22.484 1 31.64 1 MET B C 1
ATOM 1587 O O . MET B 1 1 ? -26.984 -37.594 -21.703 1 31.64 1 MET B O 1
ATOM 1591 N N . GLY B 1 2 ? -26.312 -36.25 -23.078 1 35.38 2 GLY B N 1
ATOM 1592 C CA . GLY B 1 2 ? -24.891 -36.25 -22.734 1 35.38 2 GLY B CA 1
ATOM 1593 C C . GLY B 1 2 ? -24.625 -35.781 -21.312 1 35.38 2 GLY B C 1
ATOM 1594 O O . GLY B 1 2 ? -25.453 -35.094 -20.703 1 35.38 2 GLY B O 1
ATOM 1595 N N . ARG B 1 3 ? -23.969 -36.562 -20.516 1 40.5 3 ARG B N 1
ATOM 1596 C CA . ARG B 1 3 ? -23.625 -36.25 -19.141 1 40.5 3 ARG B CA 1
ATOM 1597 C C . ARG B 1 3 ? -23.188 -34.812 -19 1 40.5 3 ARG B C 1
ATOM 1599 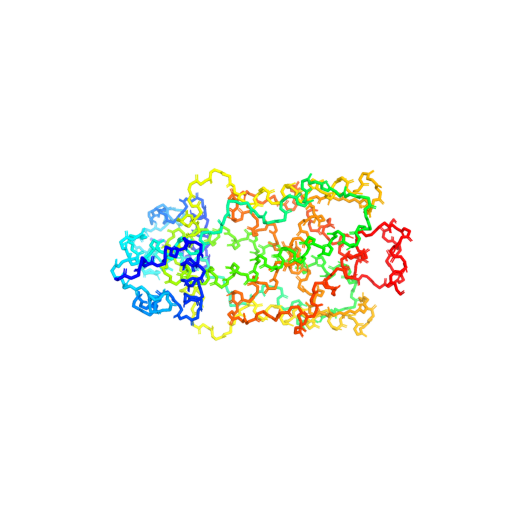O O . ARG B 1 3 ? -22.328 -34.344 -19.734 1 40.5 3 ARG B O 1
ATOM 1606 N N . PRO B 1 4 ? -24.016 -33.844 -18.594 1 43.59 4 PRO B N 1
ATOM 1607 C CA . PRO B 1 4 ? -23.625 -32.438 -18.422 1 43.59 4 PRO B CA 1
ATOM 1608 C C . PRO B 1 4 ? -22.188 -32.281 -17.938 1 43.59 4 PRO B C 1
ATOM 1610 O O . PRO B 1 4 ? -21.703 -33.094 -17.156 1 43.59 4 PRO B O 1
ATOM 1613 N N . ARG B 1 5 ? -21.266 -32 -18.688 1 46.62 5 ARG B N 1
ATOM 1614 C CA . ARG B 1 5 ? -19.859 -31.781 -18.422 1 46.62 5 ARG B CA 1
ATOM 1615 C C . ARG B 1 5 ? -19.625 -31.203 -17.031 1 46.62 5 ARG B C 1
ATOM 1617 O O . ARG B 1 5 ? -20.25 -30.203 -16.656 1 46.62 5 ARG B O 1
ATOM 1624 N N . GLN B 1 6 ? -19.312 -31.891 -15.914 1 50.25 6 GLN B N 1
ATOM 1625 C CA . GLN B 1 6 ? -19 -31.516 -14.547 1 50.25 6 GLN B CA 1
ATOM 1626 C C . GLN B 1 6 ? -18.016 -30.344 -14.516 1 50.25 6 GLN B C 1
ATOM 1628 O O . GLN B 1 6 ? -16.812 -30.531 -14.703 1 50.25 6 GLN B O 1
ATOM 1633 N N . VAL B 1 7 ? -18.469 -29.25 -14.992 1 55.66 7 VAL B N 1
ATOM 1634 C CA . VAL B 1 7 ? -17.594 -28.094 -14.883 1 55.66 7 VAL B CA 1
ATOM 1635 C C . VAL B 1 7 ? -16.938 -28.078 -13.5 1 55.66 7 VAL B C 1
ATOM 1637 O O . VAL B 1 7 ? -17.641 -28.125 -12.484 1 55.66 7 VAL B O 1
ATOM 1640 N N . LEU B 1 8 ? -15.656 -28.281 -13.531 1 69.88 8 LEU B N 1
ATOM 1641 C CA . LEU B 1 8 ? -14.883 -28.234 -12.289 1 69.88 8 LEU B CA 1
ATOM 1642 C C . LEU B 1 8 ? -15.062 -26.906 -11.586 1 69.88 8 LEU B C 1
ATOM 1644 O O . LEU B 1 8 ? -15.289 -25.875 -12.234 1 69.88 8 LEU B O 1
ATOM 1648 N N . ASP B 1 9 ? -15.188 -26.922 -10.281 1 81.19 9 ASP B N 1
ATOM 1649 C CA . ASP B 1 9 ? -15.352 -25.734 -9.438 1 81.19 9 ASP B CA 1
ATOM 1650 C C . ASP B 1 9 ? -14.383 -24.625 -9.852 1 81.19 9 ASP B C 1
ATOM 1652 O O . ASP B 1 9 ? -14.773 -23.469 -9.93 1 81.19 9 ASP B O 1
ATOM 1656 N N . GLU B 1 10 ? -13.336 -25.094 -10.375 1 80.31 10 GLU B N 1
ATOM 1657 C CA . GLU B 1 10 ? -12.344 -24.094 -10.719 1 80.31 10 GLU B CA 1
ATOM 1658 C C . GLU B 1 10 ? -12.711 -23.375 -12.016 1 80.31 10 GLU B C 1
ATOM 1660 O O . GLU B 1 10 ? -12.484 -22.172 -12.148 1 80.31 10 GLU B O 1
ATOM 1665 N N . GLU B 1 11 ? -13.258 -24.094 -12.914 1 81.69 11 GLU B N 1
ATOM 1666 C CA . GLU B 1 11 ? -13.688 -23.484 -14.164 1 81.69 11 GLU B CA 1
ATOM 1667 C C . GLU B 1 11 ? -14.844 -22.5 -13.938 1 81.69 11 GLU B C 1
ATOM 1669 O O . GLU B 1 11 ? -14.883 -21.438 -14.547 1 81.69 11 GLU B O 1
ATOM 1674 N N . ILE B 1 12 ? -15.727 -22.938 -13.109 1 86.88 12 ILE B N 1
ATOM 1675 C CA . ILE B 1 12 ? -16.859 -22.078 -12.773 1 86.88 12 ILE B CA 1
ATOM 1676 C C . ILE B 1 12 ? -16.359 -20.797 -12.102 1 86.88 12 ILE B C 1
ATOM 1678 O O . ILE B 1 12 ? -16.766 -19.688 -12.469 1 86.88 12 ILE B O 1
ATOM 1682 N N . LEU B 1 13 ? -15.469 -21.047 -11.234 1 87.5 13 LEU B N 1
ATOM 1683 C CA . LEU B 1 13 ? -14.961 -19.906 -10.469 1 87.5 13 LEU B CA 1
ATOM 1684 C C . LEU B 1 13 ? -14.18 -18.953 -11.367 1 87.5 13 LEU B C 1
ATOM 1686 O O . LEU B 1 13 ? -14.258 -17.734 -11.219 1 87.5 13 LEU B O 1
ATOM 1690 N N . GLU B 1 14 ? -13.492 -19.5 -12.281 1 85 14 GLU B N 1
ATOM 1691 C CA . GLU B 1 14 ? -12.75 -18.672 -13.227 1 85 14 GLU B CA 1
ATOM 1692 C C . GLU B 1 14 ? -13.695 -17.844 -14.086 1 85 14 GLU B C 1
ATOM 1694 O O . GLU B 1 14 ? -13.469 -16.641 -14.289 1 85 14 GLU B O 1
ATOM 1699 N N . ALA B 1 15 ? -14.719 -18.453 -14.516 1 87.69 15 ALA B N 1
ATOM 1700 C CA . ALA B 1 15 ? -15.711 -17.75 -15.336 1 87.69 15 ALA B CA 1
ATOM 1701 C C . ALA B 1 15 ? -16.438 -16.688 -14.516 1 87.69 15 ALA B C 1
ATOM 1703 O O . ALA B 1 15 ? -16.688 -15.586 -15 1 87.69 15 ALA B O 1
ATOM 1704 N N . ALA B 1 16 ? -16.828 -17.094 -13.367 1 90.19 16 ALA B N 1
ATOM 1705 C CA . ALA B 1 16 ? -17.5 -16.156 -12.477 1 90.19 16 ALA B CA 1
ATOM 1706 C C . ALA B 1 16 ? -16.625 -14.938 -12.195 1 90.19 16 ALA B C 1
ATOM 1708 O O . ALA B 1 16 ? -17.094 -13.797 -12.258 1 90.19 16 ALA B O 1
ATOM 1709 N N . ARG B 1 17 ? -15.352 -15.188 -11.922 1 87.5 17 ARG B N 1
ATOM 1710 C CA . ARG B 1 17 ? -14.398 -14.109 -11.672 1 87.5 17 ARG B CA 1
ATOM 1711 C C . ARG B 1 17 ? -14.367 -13.133 -12.844 1 87.5 17 ARG B C 1
ATOM 1713 O O . ARG B 1 17 ? -14.406 -11.914 -12.648 1 87.5 17 ARG B O 1
ATOM 1720 N N . ALA B 1 18 ? -14.281 -13.727 -13.984 1 87.31 18 ALA B N 1
ATOM 1721 C CA . ALA B 1 18 ? -14.203 -12.906 -15.188 1 87.31 18 ALA B CA 1
ATOM 1722 C C . ALA B 1 18 ? -15.461 -12.047 -15.344 1 87.31 18 ALA B C 1
ATOM 1724 O O . ALA B 1 18 ? -15.375 -10.867 -15.688 1 87.31 18 ALA B O 1
ATOM 1725 N N . CYS B 1 19 ? -16.562 -12.586 -15.062 1 90.88 19 CYS B N 1
ATOM 1726 C CA . CYS B 1 19 ? -17.844 -11.867 -15.172 1 90.88 19 CYS B CA 1
ATOM 1727 C C . CYS B 1 19 ? -17.938 -10.766 -14.133 1 90.88 19 CYS B C 1
ATOM 1729 O O . CYS B 1 19 ? -18.312 -9.641 -14.453 1 90.88 19 CYS B O 1
ATOM 1731 N N . PHE B 1 20 ? -17.516 -11.125 -12.969 1 91.19 20 PHE B N 1
ATOM 1732 C CA . PHE B 1 20 ? -17.578 -10.141 -11.891 1 91.19 20 PHE B CA 1
ATOM 1733 C C . PHE B 1 20 ? -16.625 -8.977 -12.164 1 91.19 20 PHE B C 1
ATOM 1735 O O . PHE B 1 20 ? -16.969 -7.824 -11.891 1 91.19 20 PHE B O 1
ATOM 1742 N N . ILE B 1 21 ? -15.547 -9.297 -12.672 1 85.06 21 ILE B N 1
ATOM 1743 C CA . ILE B 1 21 ? -14.562 -8.266 -12.961 1 85.06 21 ILE B CA 1
ATOM 1744 C C . ILE B 1 21 ? -15.055 -7.383 -14.109 1 85.06 21 ILE B C 1
ATOM 1746 O O . ILE B 1 21 ? -14.93 -6.156 -14.055 1 85.06 21 ILE B O 1
ATOM 1750 N N . GLU B 1 22 ? -15.664 -7.992 -15.086 1 86.06 22 GLU B N 1
ATOM 1751 C CA . GLU B 1 22 ? -16.094 -7.293 -16.297 1 86.06 22 GLU B CA 1
ATOM 1752 C C . GLU B 1 22 ? -17.359 -6.473 -16.031 1 86.06 22 GLU B C 1
ATOM 1754 O O . GLU B 1 22 ? -17.5 -5.359 -16.547 1 86.06 22 GLU B O 1
ATOM 1759 N N . HIS B 1 23 ? -18.281 -6.988 -15.188 1 88.25 23 HIS B N 1
ATOM 1760 C CA . HIS B 1 23 ? -19.609 -6.391 -15.094 1 88.25 23 HIS B CA 1
ATOM 1761 C C . HIS B 1 23 ? -19.859 -5.832 -13.703 1 88.25 23 HIS B C 1
ATOM 1763 O O . HIS B 1 23 ? -20.828 -5.098 -13.492 1 88.25 23 HIS B O 1
ATOM 1769 N N . GLY B 1 24 ? -18.938 -6.148 -12.859 1 87.81 24 GLY B N 1
ATOM 1770 C CA . GLY B 1 24 ? -19.203 -5.738 -11.484 1 87.81 24 GLY B CA 1
ATOM 1771 C C . GLY B 1 24 ? -20.031 -6.742 -10.711 1 87.81 24 GLY B C 1
ATOM 1772 O O . GLY B 1 24 ? -20.391 -7.797 -11.234 1 87.81 24 GLY B O 1
ATOM 1773 N N . SER B 1 25 ? -20.297 -6.367 -9.453 1 88.88 25 SER B N 1
ATOM 1774 C CA . SER B 1 25 ? -21 -7.281 -8.555 1 88.88 25 SER B CA 1
ATOM 1775 C C . SER B 1 25 ? -22.484 -7.383 -8.922 1 88.88 25 SER B C 1
ATOM 1777 O O . SER B 1 25 ? -23.172 -8.312 -8.484 1 88.88 25 SER B O 1
ATOM 1779 N N . SER B 1 26 ? -22.922 -6.559 -9.727 1 90.31 26 SER B N 1
ATOM 1780 C CA . SER B 1 26 ? -24.344 -6.496 -10.047 1 90.31 26 SER B CA 1
ATOM 1781 C C . SER B 1 26 ? -24.688 -7.402 -11.219 1 90.31 26 SER B C 1
ATOM 1783 O O . SER B 1 26 ? -25.859 -7.57 -11.562 1 90.31 26 SER B O 1
ATOM 1785 N N . VAL B 1 27 ? -23.703 -7.973 -11.797 1 93.06 27 VAL B N 1
ATOM 1786 C CA . VAL B 1 27 ? -23.969 -8.867 -12.922 1 93.06 27 VAL B CA 1
ATOM 1787 C C . VAL B 1 27 ? -24.969 -9.945 -12.508 1 93.06 27 VAL B C 1
ATOM 1789 O O . VAL B 1 27 ? -24.906 -10.438 -11.375 1 93.06 27 VAL B O 1
ATOM 1792 N N . SER B 1 28 ? -25.781 -10.281 -13.414 1 93.38 28 SER B N 1
ATOM 1793 C CA . SER B 1 28 ? -26.828 -11.242 -13.086 1 93.38 28 SER B CA 1
ATOM 1794 C C . SER B 1 28 ? -26.266 -12.664 -13.055 1 93.38 28 SER B C 1
ATOM 1796 O O . SER B 1 28 ? -25.297 -12.977 -13.75 1 93.38 28 SER B O 1
ATOM 1798 N N . THR B 1 29 ? -26.859 -13.445 -12.273 1 92.5 29 THR B N 1
ATOM 1799 C CA . THR B 1 29 ? -26.516 -14.867 -12.211 1 92.5 29 THR B CA 1
ATOM 1800 C C . THR B 1 29 ? -26.703 -15.516 -13.578 1 92.5 29 THR B C 1
ATOM 1802 O O . THR B 1 29 ? -25.922 -16.391 -13.969 1 92.5 29 THR B O 1
ATOM 1805 N N . GLU B 1 30 ? -27.688 -15.086 -14.312 1 93.06 30 GLU B N 1
ATOM 1806 C CA . GLU B 1 30 ? -27.984 -15.641 -15.633 1 93.06 30 GLU B CA 1
ATOM 1807 C C . GLU B 1 30 ? -26.844 -15.359 -16.609 1 93.06 30 GLU B C 1
ATOM 1809 O O . GLU B 1 30 ? -26.5 -16.219 -17.438 1 93.06 30 GLU B O 1
ATOM 1814 N N . THR B 1 31 ? -26.312 -14.242 -16.531 1 94 31 THR B N 1
ATOM 1815 C CA . THR B 1 31 ? -25.188 -13.883 -17.391 1 94 31 THR B CA 1
ATOM 1816 C C . THR B 1 31 ? -23.984 -14.781 -17.109 1 94 31 THR B C 1
ATOM 1818 O O . THR B 1 31 ? -23.344 -15.266 -18.031 1 94 31 THR B O 1
ATOM 1821 N N . ILE B 1 32 ? -23.688 -15.008 -15.797 1 93.38 32 ILE B N 1
ATOM 1822 C CA . ILE B 1 32 ? -22.578 -15.875 -15.398 1 93.38 32 ILE B CA 1
ATOM 1823 C C . ILE B 1 32 ? -22.859 -17.312 -15.859 1 93.38 32 ILE B C 1
ATOM 1825 O O . ILE B 1 32 ? -22 -17.953 -16.438 1 93.38 32 ILE B O 1
ATOM 1829 N N . ALA B 1 33 ? -24.047 -17.781 -15.711 1 92.94 33 ALA B N 1
ATOM 1830 C CA . ALA B 1 33 ? -24.453 -19.141 -16.062 1 92.94 33 ALA B CA 1
ATOM 1831 C C . ALA B 1 33 ? -24.359 -19.375 -17.562 1 92.94 33 ALA B C 1
ATOM 1833 O O . ALA B 1 33 ? -23.906 -20.422 -18.016 1 92.94 33 ALA B O 1
ATOM 1834 N N . SER B 1 34 ? -24.75 -18.391 -18.281 1 92.19 34 SER B N 1
ATOM 1835 C CA . SER B 1 34 ? -24.719 -18.5 -19.734 1 92.19 34 SER B CA 1
ATOM 1836 C C . SER B 1 34 ? -23.312 -18.703 -20.25 1 92.19 34 SER B C 1
ATOM 1838 O O . SER B 1 34 ? -23.094 -19.484 -21.188 1 92.19 34 SER B O 1
ATOM 1840 N N . ARG B 1 35 ? -22.406 -18.031 -19.641 1 89.44 35 ARG B N 1
ATOM 1841 C CA . ARG B 1 35 ? -21 -18.188 -20.016 1 89.44 35 ARG B CA 1
ATOM 1842 C C . ARG B 1 35 ? -20.5 -19.594 -19.734 1 89.44 35 ARG B C 1
ATOM 1844 O O . ARG B 1 35 ? -19.594 -20.078 -20.406 1 89.44 35 ARG B O 1
ATOM 1851 N N . LEU B 1 36 ? -21.047 -20.219 -18.766 1 87.44 36 LEU B N 1
ATOM 1852 C CA . LEU B 1 36 ? -20.625 -21.531 -18.312 1 87.44 36 LEU B CA 1
ATOM 1853 C C . LEU B 1 36 ? -21.453 -22.625 -18.969 1 87.44 36 LEU B C 1
ATOM 1855 O O . LEU B 1 36 ? -21.141 -23.812 -18.828 1 87.44 36 LEU B O 1
ATOM 1859 N N . GLY B 1 37 ? -22.5 -22.234 -19.656 1 88.12 37 GLY B N 1
ATOM 1860 C CA . GLY B 1 37 ? -23.375 -23.219 -20.266 1 88.12 37 GLY B CA 1
ATOM 1861 C C . GLY B 1 37 ? -24.234 -23.969 -19.266 1 88.12 37 GLY B C 1
ATOM 1862 O O . GLY B 1 37 ? -24.516 -25.156 -19.453 1 88.12 37 GLY B O 1
ATOM 1863 N N . VAL B 1 38 ? -24.453 -23.375 -18.203 1 88.75 38 VAL B N 1
ATOM 1864 C CA . VAL B 1 38 ? -25.312 -23.969 -17.188 1 88.75 38 VAL B CA 1
ATOM 1865 C C . VAL B 1 38 ? -26.484 -23.031 -16.906 1 88.75 38 VAL B C 1
ATOM 1867 O O . VAL B 1 38 ? -26.547 -21.922 -17.453 1 88.75 38 VAL B O 1
ATOM 1870 N N . SER B 1 39 ? -27.438 -23.562 -16.109 1 89.25 39 SER B N 1
ATOM 1871 C CA . SER B 1 39 ? -28.562 -22.719 -15.734 1 89.25 39 SER B CA 1
ATOM 1872 C C . SER B 1 39 ? -28.25 -21.922 -14.469 1 89.25 39 SER B C 1
ATOM 1874 O O . SER B 1 39 ? -27.391 -22.312 -13.672 1 89.25 39 SER B O 1
ATOM 1876 N N . GLY B 1 40 ? -28.859 -20.797 -14.289 1 89.81 40 GLY B N 1
ATOM 1877 C CA . GLY B 1 40 ? -28.734 -19.984 -13.094 1 89.81 40 GLY B CA 1
ATOM 1878 C C . GLY B 1 40 ? -29.031 -20.75 -11.82 1 89.81 40 GLY B C 1
ATOM 1879 O O . GLY B 1 40 ? -28.203 -20.781 -10.898 1 89.81 40 GLY B O 1
ATOM 1880 N N . PRO B 1 41 ? -30.141 -21.375 -11.906 1 90.62 41 PRO B N 1
ATOM 1881 C CA . PRO B 1 41 ? -30.484 -22.156 -10.719 1 90.62 41 PRO B CA 1
ATOM 1882 C C . PRO B 1 41 ? -29.453 -23.25 -10.406 1 90.62 41 PRO B C 1
ATOM 1884 O O . PRO B 1 41 ? -29.156 -23.5 -9.234 1 90.62 41 PRO B O 1
ATOM 1887 N N . ALA B 1 42 ? -28.953 -23.891 -11.289 1 88.25 42 ALA B N 1
ATOM 1888 C CA . ALA B 1 42 ? -27.938 -24.906 -11.078 1 88.25 42 ALA B CA 1
ATOM 1889 C C . ALA B 1 42 ? -26.672 -24.297 -10.453 1 88.25 42 ALA B C 1
ATOM 1891 O O . ALA B 1 42 ? -26.062 -24.906 -9.57 1 88.25 42 ALA B O 1
ATOM 1892 N N . LEU B 1 43 ? -26.344 -23.109 -10.953 1 91.19 43 LEU B N 1
ATOM 1893 C CA . LEU B 1 43 ? -25.188 -22.391 -10.43 1 91.19 43 LEU B CA 1
ATOM 1894 C C . LEU B 1 43 ? -25.391 -22.031 -8.961 1 91.19 43 LEU B C 1
ATOM 1896 O O . LEU B 1 43 ? -24.5 -22.234 -8.133 1 91.19 43 LEU B O 1
ATOM 1900 N N . LEU B 1 44 ? -26.531 -21.594 -8.648 1 90.5 44 LEU B N 1
ATOM 1901 C CA . LEU B 1 44 ? -26.812 -21.156 -7.293 1 90.5 44 LEU B CA 1
ATOM 1902 C C . LEU B 1 44 ? -27 -22.344 -6.355 1 90.5 44 LEU B C 1
ATOM 1904 O O . LEU B 1 44 ? -26.703 -22.25 -5.164 1 90.5 44 LEU B O 1
ATOM 1908 N N . LYS B 1 45 ? -27.516 -23.391 -6.941 1 89.44 45 LYS B N 1
ATOM 1909 C CA . LYS B 1 45 ? -27.609 -24.594 -6.141 1 89.44 45 LYS B CA 1
ATOM 1910 C C . LYS B 1 45 ? -26.234 -25.062 -5.672 1 89.44 45 LYS B C 1
ATOM 1912 O O . LYS B 1 45 ? -26.078 -25.531 -4.547 1 89.44 45 LYS B O 1
ATOM 1917 N N . ARG B 1 46 ? -25.281 -24.859 -6.441 1 89.88 46 ARG B N 1
ATOM 1918 C CA . ARG B 1 46 ? -23.922 -25.328 -6.16 1 89.88 46 ARG B CA 1
ATOM 1919 C C . ARG B 1 46 ? -23.219 -24.391 -5.188 1 89.88 46 ARG B C 1
ATOM 1921 O O . ARG B 1 46 ? -22.469 -24.828 -4.32 1 89.88 46 ARG B O 1
ATOM 1928 N N . PHE B 1 47 ? -23.453 -23.078 -5.285 1 91.19 47 PHE B N 1
ATOM 1929 C CA . PHE B 1 47 ? -22.641 -22.125 -4.52 1 91.19 47 PHE B CA 1
ATOM 1930 C C . PHE B 1 47 ? -23.5 -21.375 -3.518 1 91.19 47 PHE B C 1
ATOM 1932 O O . PHE B 1 47 ? -22.984 -20.625 -2.684 1 91.19 47 PHE B O 1
ATOM 1939 N N . GLY B 1 48 ? -24.766 -21.672 -3.551 1 90.06 48 GLY B N 1
ATOM 1940 C CA . GLY B 1 48 ? -25.656 -21.062 -2.566 1 90.06 48 GLY B CA 1
ATOM 1941 C C . GLY B 1 48 ? -26.281 -19.766 -3.039 1 90.06 48 GLY B C 1
ATOM 1942 O O . GLY B 1 48 ? -27.469 -19.734 -3.377 1 90.06 48 GLY B O 1
ATOM 1943 N N . SER B 1 49 ? -25.594 -18.703 -3.006 1 92.56 49 SER B N 1
ATOM 1944 C CA . SER B 1 49 ? -26.078 -17.391 -3.426 1 92.56 49 SER B CA 1
ATOM 1945 C C . SER B 1 49 ? -25.047 -16.688 -4.297 1 92.56 49 SER B C 1
ATOM 1947 O O . SER B 1 49 ? -23.906 -17.141 -4.41 1 92.56 49 SER B O 1
ATOM 1949 N N . LYS B 1 50 ? -25.484 -15.672 -4.906 1 91.31 50 LYS B N 1
ATOM 1950 C CA . LYS B 1 50 ? -24.547 -14.883 -5.695 1 91.31 50 LYS B CA 1
ATOM 1951 C C . LYS B 1 50 ? -23.406 -14.344 -4.824 1 91.31 50 LYS B C 1
ATOM 1953 O O . LYS B 1 50 ? -22.25 -14.289 -5.266 1 91.31 50 LYS B O 1
ATOM 1958 N N . ARG B 1 51 ? -23.812 -13.977 -3.654 1 89.88 51 ARG B N 1
ATOM 1959 C CA . ARG B 1 51 ? -22.828 -13.477 -2.707 1 89.88 51 ARG B CA 1
ATOM 1960 C C . ARG B 1 51 ? -21.781 -14.547 -2.369 1 89.88 51 ARG B C 1
ATOM 1962 O O . ARG B 1 51 ? -20.594 -14.273 -2.348 1 89.88 51 ARG B O 1
ATOM 1969 N N . GLU B 1 52 ? -22.266 -15.695 -2.166 1 89.69 52 GLU B N 1
ATOM 1970 C CA . GLU B 1 52 ? -21.359 -16.797 -1.859 1 89.69 52 GLU B CA 1
ATOM 1971 C C . GLU B 1 52 ? -20.531 -17.188 -3.078 1 89.69 52 GLU B C 1
ATOM 1973 O O . GLU B 1 52 ? -19.359 -17.578 -2.943 1 89.69 52 GLU B O 1
ATOM 1978 N N . LEU B 1 53 ? -21.172 -17.125 -4.211 1 90.38 53 LEU B N 1
ATOM 1979 C CA . LEU B 1 53 ? -20.438 -17.359 -5.445 1 90.38 53 LEU B CA 1
ATOM 1980 C C . LEU B 1 53 ? -19.344 -16.328 -5.633 1 90.38 53 LEU B C 1
ATOM 1982 O O . LEU B 1 53 ? -18.219 -16.672 -6.031 1 90.38 53 LEU B O 1
ATOM 1986 N N . LEU B 1 54 ? -19.625 -15.133 -5.363 1 89.88 54 LEU B N 1
ATOM 1987 C CA . LEU B 1 54 ? -18.656 -14.039 -5.461 1 89.88 54 LEU B CA 1
ATOM 1988 C C . LEU B 1 54 ? -17.469 -14.281 -4.539 1 89.88 54 LEU B C 1
ATOM 1990 O O . LEU B 1 54 ? -16.312 -14.195 -4.969 1 89.88 54 LEU B O 1
ATOM 1994 N N . LYS B 1 55 ? -17.734 -14.633 -3.322 1 85.62 55 LYS B N 1
ATOM 1995 C CA . LYS B 1 55 ? -16.672 -14.922 -2.365 1 85.62 55 LYS B CA 1
ATOM 1996 C C . LYS B 1 55 ? -15.812 -16.078 -2.844 1 85.62 55 LYS B C 1
ATOM 1998 O O . LYS B 1 55 ? -14.586 -16.031 -2.748 1 85.62 55 LYS B O 1
ATOM 2003 N N . ALA B 1 56 ? -16.469 -17.031 -3.311 1 84.5 56 ALA B N 1
ATOM 2004 C CA . ALA B 1 56 ? -15.766 -18.219 -3.771 1 84.5 56 ALA B CA 1
ATOM 2005 C C . ALA B 1 56 ? -14.898 -17.906 -4.988 1 84.5 56 ALA B C 1
ATOM 2007 O O . ALA B 1 56 ? -13.789 -18.422 -5.117 1 84.5 56 ALA B O 1
ATOM 2008 N N . ALA B 1 57 ? -15.422 -17.109 -5.852 1 85.44 57 ALA B N 1
ATOM 2009 C CA . ALA B 1 57 ? -14.727 -16.766 -7.086 1 85.44 57 ALA B CA 1
ATOM 2010 C C . ALA B 1 57 ? -13.422 -16.031 -6.785 1 85.44 57 ALA B C 1
ATOM 2012 O O . ALA B 1 57 ? -12.445 -16.172 -7.523 1 85.44 57 ALA B O 1
ATOM 2013 N N . PHE B 1 58 ? -13.461 -15.281 -5.754 1 81.5 58 PHE B N 1
ATOM 2014 C CA . PHE B 1 58 ? -12.289 -14.469 -5.469 1 81.5 58 PHE B CA 1
ATOM 2015 C C . PHE B 1 58 ? -11.516 -15.031 -4.281 1 81.5 58 PHE B C 1
ATOM 2017 O O . PHE B 1 58 ? -10.578 -14.391 -3.789 1 81.5 58 PHE B O 1
ATOM 2024 N N . ALA B 1 59 ? -12.219 -16.094 -3.773 1 70.25 59 ALA B N 1
ATOM 2025 C CA . ALA B 1 59 ? -11.516 -16.719 -2.656 1 70.25 59 ALA B CA 1
ATOM 2026 C C . ALA B 1 59 ? -10.078 -17.078 -3.045 1 70.25 59 ALA B C 1
ATOM 2028 O O . ALA B 1 59 ? -9.844 -17.625 -4.121 1 70.25 59 ALA B O 1
ATOM 2029 N N . VAL B 1 60 ? -9.164 -16.234 -2.938 1 56.81 60 VAL B N 1
ATOM 2030 C CA . VAL B 1 60 ? -7.754 -16.484 -3.197 1 56.81 60 VAL B CA 1
ATOM 2031 C C . VAL B 1 60 ? -7.246 -17.594 -2.279 1 56.81 60 VAL B C 1
ATOM 2033 O O . VAL B 1 60 ? -7.715 -17.734 -1.148 1 56.81 60 VAL B O 1
ATOM 2036 N N . GLY B 1 61 ? -6.988 -18.672 -2.891 1 55.28 61 GLY B N 1
ATOM 2037 C CA . GLY B 1 61 ? -6.293 -19.688 -2.111 1 55.28 61 GLY B CA 1
ATOM 2038 C C . GLY B 1 61 ? -5.504 -19.109 -0.951 1 55.28 61 GLY B C 1
ATOM 2039 O O . GLY B 1 61 ? -5.246 -17.906 -0.907 1 55.28 61 GLY B O 1
ATOM 2040 N N . VAL B 1 62 ? -5.301 -19.891 0.224 1 56.78 62 VAL B N 1
ATOM 2041 C CA . VAL B 1 62 ? -4.801 -19.734 1.586 1 56.78 62 VAL B CA 1
ATOM 2042 C C . VAL B 1 62 ? -3.428 -19.062 1.559 1 56.78 62 VAL B C 1
ATOM 2044 O O . VAL B 1 62 ? -3.145 -18.172 2.375 1 56.78 62 VAL B O 1
ATOM 2047 N N . ALA B 1 63 ? -2.568 -19.359 0.501 1 70.31 63 ALA B N 1
ATOM 2048 C CA . ALA B 1 63 ? -1.192 -18.922 0.709 1 70.31 63 ALA B CA 1
ATOM 2049 C C . ALA B 1 63 ? -0.693 -18.109 -0.48 1 70.31 63 ALA B C 1
ATOM 2051 O O . ALA B 1 63 ? -1.006 -18.422 -1.631 1 70.31 63 ALA B O 1
ATOM 2052 N N . PRO B 1 64 ? -0.067 -16.984 -0.337 1 83.81 64 PRO B N 1
ATOM 2053 C CA . PRO B 1 64 ? 0.604 -16.25 -1.415 1 83.81 64 PRO B CA 1
ATOM 2054 C C . PRO B 1 64 ? 1.413 -17.172 -2.334 1 83.81 64 PRO B C 1
ATOM 2056 O O . PRO B 1 64 ? 2.152 -18.031 -1.854 1 83.81 64 PRO B O 1
ATOM 2059 N N . PRO B 1 65 ? 1.238 -17.031 -3.656 1 88.88 65 PRO B N 1
ATOM 2060 C CA . PRO B 1 65 ? 1.882 -17.953 -4.602 1 88.88 65 PRO B CA 1
ATOM 2061 C C . PRO B 1 65 ? 3.406 -17.891 -4.527 1 88.88 65 PRO B C 1
ATOM 2063 O O . PRO B 1 65 ? 4.082 -18.797 -5.027 1 88.88 65 PRO B O 1
ATOM 2066 N N . TRP B 1 66 ? 4 -16.875 -4 1 94.44 66 TRP B N 1
ATOM 2067 C CA . TRP B 1 66 ? 5.453 -16.766 -3.936 1 94.44 66 TRP B CA 1
ATOM 2068 C C . TRP B 1 66 ? 5.992 -17.422 -2.664 1 94.44 66 TRP B C 1
ATOM 2070 O O . TRP B 1 66 ? 7.211 -17.516 -2.477 1 94.44 66 TRP B O 1
ATOM 2080 N N . LEU B 1 67 ? 5.176 -17.906 -1.805 1 93.69 67 LEU B N 1
ATOM 2081 C CA . LEU B 1 67 ? 5.609 -18.438 -0.522 1 93.69 67 LEU B CA 1
ATOM 2082 C C . LEU B 1 67 ? 6.547 -19.625 -0.723 1 93.69 67 LEU B C 1
ATOM 2084 O O . LEU B 1 67 ? 7.613 -19.703 -0.108 1 93.69 67 LEU B O 1
ATOM 2088 N N . PRO B 1 68 ? 6.184 -20.547 -1.606 1 93.38 68 PRO B N 1
ATOM 2089 C CA . PRO B 1 68 ? 7.117 -21.656 -1.812 1 93.38 68 PRO B CA 1
ATOM 2090 C C . PRO B 1 68 ? 8.484 -21.188 -2.309 1 93.38 68 PRO B C 1
ATOM 2092 O O . PRO B 1 68 ? 9.508 -21.75 -1.904 1 93.38 68 PRO B O 1
ATOM 2095 N N . LEU B 1 69 ? 8.578 -20.188 -3.156 1 95.62 69 LEU B N 1
ATOM 2096 C CA . LEU B 1 69 ? 9.836 -19.656 -3.66 1 95.62 69 LEU B CA 1
ATOM 2097 C C . LEU B 1 69 ? 10.664 -19.047 -2.527 1 95.62 69 LEU B C 1
ATOM 2099 O O . LEU B 1 69 ? 11.875 -19.25 -2.469 1 95.62 69 LEU B O 1
ATOM 2103 N N . VAL B 1 70 ? 9.977 -18.359 -1.672 1 96.94 70 VAL B N 1
ATOM 2104 C CA . VAL B 1 70 ? 10.648 -17.672 -0.569 1 96.94 70 VAL B CA 1
ATOM 2105 C C . VAL B 1 70 ? 11.133 -18.703 0.456 1 96.94 70 VAL B C 1
ATOM 2107 O O . VAL B 1 70 ? 12.211 -18.547 1.029 1 96.94 70 VAL B O 1
ATOM 2110 N N . GLU B 1 71 ? 10.336 -19.688 0.723 1 95 71 GLU B N 1
ATOM 2111 C CA . GLU B 1 71 ? 10.664 -20.688 1.735 1 95 71 GLU B CA 1
ATOM 2112 C C . GLU B 1 71 ? 11.789 -21.609 1.265 1 95 71 GLU B C 1
ATOM 2114 O O . GLU B 1 71 ? 12.609 -22.062 2.068 1 95 71 GLU B O 1
ATOM 2119 N N . GLU B 1 72 ? 11.867 -21.766 0.027 1 95.12 72 GLU B N 1
ATOM 2120 C CA . GLU B 1 72 ? 12.859 -22.672 -0.535 1 95.12 72 GLU B CA 1
ATOM 2121 C C . GLU B 1 72 ? 14.156 -21.938 -0.851 1 95.12 72 GLU B C 1
ATOM 2123 O O . GLU B 1 72 ? 15.211 -22.578 -0.992 1 95.12 72 GLU B O 1
ATOM 2128 N N . GLY B 1 73 ? 14.047 -20.688 -0.975 1 94.31 73 GLY B N 1
ATOM 2129 C CA . GLY B 1 73 ? 15.211 -19.953 -1.417 1 94.31 73 GLY B CA 1
ATOM 2130 C C . GLY B 1 73 ? 15.852 -19.141 -0.308 1 94.31 73 GLY B C 1
ATOM 2131 O O . GLY B 1 73 ? 15.523 -19.312 0.867 1 94.31 73 GLY B O 1
ATOM 2132 N N . PRO B 1 74 ? 16.875 -18.328 -0.835 1 97.06 74 PRO B N 1
ATOM 2133 C CA . PRO B 1 74 ? 17.453 -18.297 -2.18 1 97.06 74 PRO B CA 1
ATOM 2134 C C . PRO B 1 74 ? 18.328 -19.516 -2.479 1 97.06 74 PRO B C 1
ATOM 2136 O O . PRO B 1 74 ? 18.875 -20.125 -1.559 1 97.06 74 PRO B O 1
ATOM 2139 N N . ASP B 1 75 ? 18.297 -19.812 -3.691 1 96.5 75 ASP B N 1
ATOM 2140 C CA . ASP B 1 75 ? 19.172 -20.906 -4.113 1 96.5 75 ASP B CA 1
ATOM 2141 C C . ASP B 1 75 ? 20.453 -20.375 -4.727 1 96.5 75 ASP B C 1
ATOM 2143 O O . ASP B 1 75 ? 20.875 -19.25 -4.418 1 96.5 75 ASP B O 1
ATOM 2147 N N . GLU B 1 76 ? 21.156 -21.203 -5.562 1 96 76 GLU B N 1
ATOM 2148 C CA . GLU B 1 76 ? 22.5 -20.844 -6.004 1 96 76 GLU B CA 1
ATOM 2149 C C . GLU B 1 76 ? 22.469 -20.047 -7.297 1 96 76 GLU B C 1
ATOM 2151 O O . GLU B 1 76 ? 23.5 -19.594 -7.785 1 96 76 GLU B O 1
ATOM 2156 N N . ARG B 1 77 ? 21.312 -19.812 -7.789 1 96.06 77 ARG B N 1
ATOM 2157 C CA . ARG B 1 77 ? 21.188 -19.031 -9.016 1 96.06 77 ARG B CA 1
ATOM 2158 C C . ARG B 1 77 ? 21.5 -17.562 -8.766 1 96.06 77 ARG B C 1
ATOM 2160 O O . ARG B 1 77 ? 21.609 -17.125 -7.617 1 96.06 77 ARG B O 1
ATOM 2167 N N . ASP B 1 78 ? 21.641 -16.875 -9.805 1 95.19 78 ASP B N 1
ATOM 2168 C CA . ASP B 1 78 ? 21.844 -15.43 -9.727 1 95.19 78 ASP B CA 1
ATOM 2169 C C . ASP B 1 78 ? 20.703 -14.758 -8.953 1 95.19 78 ASP B C 1
ATOM 2171 O O . ASP B 1 78 ? 19.531 -15.031 -9.203 1 95.19 78 ASP B O 1
ATOM 2175 N N . ILE B 1 79 ? 21.078 -14 -8.008 1 95.94 79 ILE B N 1
ATOM 2176 C CA . ILE B 1 79 ? 20.125 -13.367 -7.094 1 95.94 79 ILE B CA 1
ATOM 2177 C C . ILE B 1 79 ? 19.172 -12.469 -7.879 1 95.94 79 ILE B C 1
ATOM 2179 O O . ILE B 1 79 ? 18 -12.344 -7.531 1 95.94 79 ILE B O 1
ATOM 2183 N N . SER B 1 80 ? 19.672 -11.797 -8.969 1 94.12 80 SER B N 1
ATOM 2184 C CA . SER B 1 80 ? 18.844 -10.922 -9.781 1 94.12 80 SER B CA 1
ATOM 2185 C C . SER B 1 80 ? 17.719 -11.711 -10.469 1 94.12 80 SER B C 1
ATOM 2187 O O . SER B 1 80 ? 16.594 -11.219 -10.594 1 94.12 80 SER B O 1
ATOM 2189 N N . LEU B 1 81 ? 18.047 -12.938 -10.875 1 95.31 81 LEU B N 1
ATOM 2190 C CA . LEU B 1 81 ? 17.047 -13.805 -11.492 1 95.31 81 LEU B CA 1
ATOM 2191 C C . LEU B 1 81 ? 15.984 -14.211 -10.477 1 95.31 81 LEU B C 1
ATOM 2193 O O . LEU B 1 81 ? 14.797 -14.242 -10.805 1 95.31 81 LEU B O 1
ATOM 2197 N N . GLN B 1 82 ? 16.391 -14.516 -9.297 1 97.06 82 GLN B N 1
ATOM 2198 C CA . GLN B 1 82 ? 15.453 -14.945 -8.258 1 97.06 82 GLN B CA 1
ATOM 2199 C C . GLN B 1 82 ? 14.547 -13.797 -7.824 1 97.06 82 GLN B C 1
ATOM 2201 O O . GLN B 1 82 ? 13.344 -13.992 -7.609 1 97.06 82 GLN B O 1
ATOM 2206 N N . LEU B 1 83 ? 15.117 -12.578 -7.699 1 97.56 83 LEU B N 1
ATOM 2207 C CA . LEU B 1 83 ? 14.312 -11.406 -7.375 1 97.56 83 LEU B CA 1
ATOM 2208 C C . LEU B 1 83 ? 13.289 -11.133 -8.469 1 97.56 83 LEU B C 1
ATOM 2210 O O . LEU B 1 83 ? 12.148 -10.766 -8.18 1 97.56 83 LEU B O 1
ATOM 2214 N N . ARG B 1 84 ? 13.711 -11.336 -9.688 1 96.81 84 ARG B N 1
ATOM 2215 C CA . ARG B 1 84 ? 12.805 -11.133 -10.812 1 96.81 84 ARG B CA 1
ATOM 2216 C C . ARG B 1 84 ? 11.648 -12.133 -10.766 1 96.81 84 ARG B C 1
ATOM 2218 O O . ARG B 1 84 ? 10.492 -11.758 -10.969 1 96.81 84 ARG B O 1
ATOM 2225 N N . GLU B 1 85 ? 11.945 -13.352 -10.484 1 97.31 85 GLU B N 1
ATOM 2226 C CA . GLU B 1 85 ? 10.914 -14.383 -10.375 1 97.31 85 GLU B CA 1
ATOM 2227 C C . GLU B 1 85 ? 9.93 -14.07 -9.258 1 97.31 85 GLU B C 1
ATOM 2229 O O . GLU B 1 85 ? 8.719 -14.188 -9.445 1 97.31 85 GLU B O 1
ATOM 2234 N N . LEU B 1 86 ? 10.469 -13.695 -8.133 1 97.94 86 LEU B N 1
ATOM 2235 C CA . LEU B 1 86 ? 9.625 -13.312 -7.008 1 97.94 86 LEU B CA 1
ATOM 2236 C C . LEU B 1 86 ? 8.742 -12.125 -7.367 1 97.94 86 LEU B C 1
ATOM 2238 O O . LEU B 1 86 ? 7.531 -12.156 -7.156 1 97.94 86 LEU B O 1
ATOM 2242 N N . ALA B 1 87 ? 9.344 -11.07 -7.988 1 98 87 ALA B N 1
ATOM 2243 C CA . ALA B 1 87 ? 8.617 -9.852 -8.336 1 98 87 ALA B CA 1
ATOM 2244 C C . ALA B 1 87 ? 7.5 -10.148 -9.336 1 98 87 ALA B C 1
ATOM 2246 O O . ALA B 1 87 ? 6.383 -9.648 -9.188 1 98 87 ALA B O 1
ATOM 2247 N N . LEU B 1 88 ? 7.809 -10.961 -10.289 1 96.81 88 LEU B N 1
ATOM 2248 C CA . LEU B 1 88 ? 6.82 -11.289 -11.312 1 96.81 88 LEU B CA 1
ATOM 2249 C C . LEU B 1 88 ? 5.676 -12.109 -10.727 1 96.81 88 LEU B C 1
ATOM 2251 O O . LEU B 1 88 ? 4.52 -11.93 -11.109 1 96.81 88 LEU B O 1
ATOM 2255 N N . THR B 1 89 ? 5.984 -13.008 -9.82 1 95.5 89 THR B N 1
ATOM 2256 C CA . THR B 1 89 ? 4.961 -13.805 -9.156 1 95.5 89 THR B CA 1
ATOM 2257 C C . THR B 1 89 ? 4.055 -12.93 -8.305 1 95.5 89 THR B C 1
ATOM 2259 O O . THR B 1 89 ? 2.832 -13.078 -8.328 1 95.5 89 THR B O 1
ATOM 2262 N N . ILE B 1 90 ? 4.641 -12.016 -7.578 1 95.38 90 ILE B N 1
ATOM 2263 C CA . ILE B 1 90 ? 3.883 -11.07 -6.754 1 95.38 90 ILE B CA 1
ATOM 2264 C C . ILE B 1 90 ? 3.025 -10.18 -7.648 1 95.38 90 ILE B C 1
ATOM 2266 O O . ILE B 1 90 ? 1.839 -9.984 -7.383 1 95.38 90 ILE B O 1
ATOM 2270 N N . ASP B 1 91 ? 3.623 -9.656 -8.703 1 95.12 91 ASP B N 1
ATOM 2271 C CA . ASP B 1 91 ? 2.922 -8.797 -9.656 1 95.12 91 ASP B CA 1
ATOM 2272 C C . ASP B 1 91 ? 1.689 -9.5 -10.219 1 95.12 91 ASP B C 1
ATOM 2274 O O . ASP B 1 91 ? 0.603 -8.922 -10.258 1 95.12 91 ASP B O 1
ATOM 2278 N N . ALA B 1 92 ? 1.833 -10.734 -10.609 1 90.75 92 ALA B N 1
ATOM 2279 C CA . ALA B 1 92 ? 0.739 -11.5 -11.195 1 90.75 92 ALA B CA 1
ATOM 2280 C C . ALA B 1 92 ? -0.393 -11.695 -10.195 1 90.75 92 ALA B C 1
ATOM 2282 O O . ALA B 1 92 ? -1.57 -11.656 -10.562 1 90.75 92 ALA B O 1
ATOM 2283 N N . PHE B 1 93 ? -0.012 -11.906 -9.016 1 88.94 93 PHE B N 1
ATOM 2284 C CA . PHE B 1 93 ? -0.999 -12.102 -7.957 1 88.94 93 PHE B CA 1
ATOM 2285 C C . PHE B 1 93 ? -1.835 -10.844 -7.762 1 88.94 93 PHE B C 1
ATOM 2287 O O . PHE B 1 93 ? -3.066 -10.898 -7.777 1 88.94 93 PHE B O 1
ATOM 2294 N N . PHE B 1 94 ? -1.212 -9.688 -7.641 1 90.19 94 PHE B N 1
ATOM 2295 C CA . PHE B 1 94 ? -1.938 -8.461 -7.352 1 90.19 94 PHE B CA 1
ATOM 2296 C C . PHE B 1 94 ? -2.693 -7.973 -8.586 1 90.19 94 PHE B C 1
ATOM 2298 O O . PHE B 1 94 ? -3.746 -7.344 -8.461 1 90.19 94 PHE B O 1
ATOM 2305 N N . ARG B 1 95 ? -2.201 -8.297 -9.695 1 88.25 95 ARG B N 1
ATOM 2306 C CA . ARG B 1 95 ? -2.926 -7.973 -10.914 1 88.25 95 ARG B CA 1
ATOM 2307 C C . ARG B 1 95 ? -4.301 -8.633 -10.93 1 88.25 95 ARG B C 1
ATOM 2309 O O . ARG B 1 95 ? -5.273 -8.047 -11.406 1 88.25 95 ARG B O 1
ATOM 2316 N N . LYS B 1 96 ? -4.316 -9.75 -10.359 1 80.44 96 LYS B N 1
ATOM 2317 C CA . LYS B 1 96 ? -5.574 -10.492 -10.312 1 80.44 96 LYS B CA 1
ATOM 2318 C C . LYS B 1 96 ? -6.426 -10.047 -9.125 1 80.44 96 LYS B C 1
ATOM 2320 O O . LYS B 1 96 ? -7.652 -10.023 -9.203 1 80.44 96 LYS B O 1
ATOM 2325 N N . MET B 1 97 ? -5.75 -9.695 -8.047 1 79.44 97 MET B N 1
ATOM 2326 C CA . MET B 1 97 ? -6.426 -9.461 -6.777 1 79.44 97 MET B CA 1
ATOM 2327 C C . MET B 1 97 ? -7.082 -8.086 -6.754 1 79.44 97 MET B C 1
ATOM 2329 O O . MET B 1 97 ? -8.172 -7.926 -6.207 1 79.44 97 MET B O 1
ATOM 2333 N N . VAL B 1 98 ? -6.512 -7.117 -7.289 1 78.19 98 VAL B N 1
ATOM 2334 C CA . VAL B 1 98 ? -6.969 -5.738 -7.125 1 78.19 98 VAL B CA 1
ATOM 2335 C C . VAL B 1 98 ? -8.352 -5.578 -7.754 1 78.19 98 VAL B C 1
ATOM 2337 O O . VAL B 1 98 ? -9.273 -5.062 -7.113 1 78.19 98 VAL B O 1
ATOM 2340 N N . PRO B 1 99 ? -8.594 -6.082 -8.984 1 76.69 99 PRO B N 1
ATOM 2341 C CA . PRO B 1 99 ? -9.961 -6.016 -9.492 1 76.69 99 PRO B CA 1
ATOM 2342 C C . PRO B 1 99 ? -10.953 -6.773 -8.617 1 76.69 99 PRO B C 1
ATOM 2344 O O . PRO B 1 99 ? -12.109 -6.359 -8.484 1 76.69 99 PRO B O 1
ATOM 2347 N N . ALA B 1 100 ? -10.438 -7.805 -7.98 1 79 100 ALA B N 1
ATOM 2348 C CA . ALA B 1 100 ? -11.281 -8.594 -7.086 1 79 100 ALA B CA 1
ATOM 2349 C C . ALA B 1 100 ? -11.742 -7.762 -5.891 1 79 100 ALA B C 1
ATOM 2351 O O . ALA B 1 100 ? -12.922 -7.789 -5.523 1 79 100 ALA B O 1
ATOM 2352 N N . PHE B 1 101 ? -10.836 -6.98 -5.426 1 75.62 101 PHE B N 1
ATOM 2353 C CA . PHE B 1 101 ? -11.148 -6.164 -4.258 1 75.62 101 PHE B CA 1
ATOM 2354 C C . PHE B 1 101 ? -12.195 -5.109 -4.602 1 75.62 101 PHE B C 1
ATOM 2356 O O . PHE B 1 101 ? -13.07 -4.805 -3.787 1 75.62 101 PHE B O 1
ATOM 2363 N N . SER B 1 102 ? -12.086 -4.613 -5.754 1 76.31 102 SER B N 1
ATOM 2364 C CA . SER B 1 102 ? -13.07 -3.629 -6.191 1 76.31 102 SER B CA 1
ATOM 2365 C C . SER B 1 102 ? -14.469 -4.234 -6.246 1 76.31 102 SER B C 1
ATOM 2367 O O . SER B 1 102 ? -15.438 -3.609 -5.812 1 76.31 102 SER B O 1
ATOM 2369 N N . VAL B 1 103 ? -14.578 -5.418 -6.723 1 83 103 VAL B N 1
ATOM 2370 C CA . VAL B 1 103 ? -15.859 -6.102 -6.859 1 83 103 VAL B CA 1
ATOM 2371 C C . VAL B 1 103 ? -16.406 -6.449 -5.48 1 83 103 VAL B C 1
ATOM 2373 O O . VAL B 1 103 ? -17.609 -6.27 -5.219 1 83 103 VAL B O 1
ATOM 2376 N N . LEU B 1 104 ? -15.516 -6.879 -4.645 1 81.94 104 LEU B N 1
ATOM 2377 C CA . LEU B 1 104 ? -15.93 -7.254 -3.295 1 81.94 104 LEU B CA 1
ATOM 2378 C C . LEU B 1 104 ? -16.422 -6.035 -2.518 1 81.94 104 LEU B C 1
ATOM 2380 O O . LEU B 1 104 ? -17.438 -6.102 -1.828 1 81.94 104 LEU B O 1
ATOM 2384 N N . ARG B 1 105 ? -15.75 -4.996 -2.658 1 72.88 105 ARG B N 1
ATOM 2385 C CA . ARG B 1 105 ? -16.156 -3.744 -2.025 1 72.88 105 ARG B CA 1
ATOM 2386 C C . ARG B 1 105 ? -17.516 -3.289 -2.525 1 72.88 105 ARG B C 1
ATOM 2388 O O . ARG B 1 105 ? -18.375 -2.889 -1.732 1 72.88 105 ARG B O 1
ATOM 2395 N N . GLU B 1 106 ? -17.703 -3.373 -3.748 1 76.25 106 GLU B N 1
ATOM 2396 C CA . GLU B 1 106 ? -18.984 -3.002 -4.352 1 76.25 106 GLU B CA 1
ATOM 2397 C C . GLU B 1 106 ? -20.109 -3.861 -3.805 1 76.25 106 GLU B C 1
ATOM 2399 O O . GLU B 1 106 ? -21.234 -3.383 -3.637 1 76.25 106 GLU B O 1
ATOM 2404 N N . ALA B 1 107 ? -19.781 -5.055 -3.514 1 83.5 107 ALA B N 1
ATOM 2405 C CA . ALA B 1 107 ? -20.781 -6.004 -3.014 1 83.5 107 ALA B CA 1
ATOM 2406 C C . ALA B 1 107 ? -20.984 -5.832 -1.513 1 83.5 107 ALA B C 1
ATOM 2408 O O . ALA B 1 107 ? -21.828 -6.516 -0.915 1 83.5 107 ALA B O 1
ATOM 2409 N N . GLY B 1 108 ? -20.156 -4.996 -0.926 1 75.88 108 GLY B N 1
ATOM 2410 C CA . GLY B 1 108 ? -20.266 -4.777 0.506 1 75.88 108 GLY B CA 1
ATOM 2411 C C . GLY B 1 108 ? -19.609 -5.867 1.333 1 75.88 108 GLY B C 1
ATOM 2412 O O . GLY B 1 108 ? -20 -6.094 2.482 1 75.88 108 GLY B O 1
ATOM 2413 N N . ILE B 1 109 ? -18.734 -6.57 0.699 1 77.5 109 ILE B N 1
ATOM 2414 C CA . ILE B 1 109 ? -18.016 -7.621 1.41 1 77.5 109 ILE B CA 1
ATOM 2415 C C . ILE B 1 109 ? -16.734 -7.051 2.006 1 77.5 109 ILE B C 1
ATOM 2417 O O . ILE B 1 109 ? -15.852 -6.59 1.276 1 77.5 109 ILE B O 1
ATOM 2421 N N . THR B 1 110 ? -16.578 -7.152 3.33 1 69.69 110 THR B N 1
ATOM 2422 C CA . THR B 1 110 ? -15.398 -6.633 4.016 1 69.69 110 THR B CA 1
ATOM 2423 C C . THR B 1 110 ? -14.25 -7.629 3.947 1 69.69 110 THR B C 1
ATOM 2425 O O . THR B 1 110 ? -14.469 -8.82 3.73 1 69.69 110 THR B O 1
ATOM 2428 N N . PRO B 1 111 ? -13 -7.125 4.055 1 66.62 111 PRO B N 1
ATOM 2429 C CA . PRO B 1 111 ? -11.859 -8.039 4.121 1 66.62 111 PRO B CA 1
ATOM 2430 C C . PRO B 1 111 ? -12.008 -9.094 5.219 1 66.62 111 PRO B C 1
ATOM 2432 O O . PRO B 1 111 ? -11.617 -10.242 5.031 1 66.62 111 PRO B O 1
ATOM 2435 N N . GLN B 1 112 ? -12.555 -8.672 6.254 1 66.69 112 GLN B N 1
ATOM 2436 C CA . GLN B 1 112 ? -12.766 -9.609 7.352 1 66.69 112 GLN B CA 1
ATOM 2437 C C . GLN B 1 112 ? -13.734 -10.719 6.949 1 66.69 112 GLN B C 1
ATOM 2439 O O . GLN B 1 112 ? -13.508 -11.891 7.254 1 66.69 112 GLN B O 1
ATOM 2444 N N . GLU B 1 113 ? -14.805 -10.273 6.324 1 69.69 113 GLU B N 1
ATOM 2445 C CA . GLU B 1 113 ? -15.789 -11.234 5.848 1 69.69 113 GLU B CA 1
ATOM 2446 C C . GLU B 1 113 ? -15.188 -12.164 4.793 1 69.69 113 GLU B C 1
ATOM 2448 O O . GLU B 1 113 ? -15.523 -13.352 4.738 1 69.69 113 GLU B O 1
ATOM 2453 N N . PHE B 1 114 ? -14.414 -11.531 3.994 1 72.62 114 PHE B N 1
ATOM 2454 C CA . PHE B 1 114 ? -13.812 -12.266 2.887 1 72.62 114 PHE B CA 1
ATOM 2455 C C . PHE B 1 114 ? -12.75 -13.234 3.391 1 72.62 114 PHE B C 1
ATOM 2457 O O . PHE B 1 114 ? -12.672 -14.375 2.936 1 72.62 114 PHE B O 1
ATOM 2464 N N . ARG B 1 115 ? -11.789 -12.852 4.246 1 67.31 115 ARG B N 1
ATOM 2465 C CA . ARG B 1 115 ? -10.672 -13.656 4.719 1 67.31 115 ARG B CA 1
ATOM 2466 C C . ARG B 1 115 ? -11.117 -14.641 5.793 1 67.31 115 ARG B C 1
ATOM 2468 O O . ARG B 1 115 ? -10.469 -15.664 6.016 1 67.31 115 ARG B O 1
ATOM 2475 N N . GLY B 1 116 ? -12.242 -14.477 6.191 1 62.78 116 GLY B N 1
ATOM 2476 C CA . GLY B 1 116 ? -12.664 -15.281 7.324 1 62.78 116 GLY B CA 1
ATOM 2477 C C . GLY B 1 116 ? -11.891 -14.992 8.594 1 62.78 116 GLY B C 1
ATOM 2478 O O . GLY B 1 116 ? -11.234 -13.953 8.703 1 62.78 116 GLY B O 1
ATOM 2479 N N . ASN B 1 117 ? -12.117 -15.727 9.711 1 56.75 117 ASN B N 1
ATOM 2480 C CA . ASN B 1 117 ? -11.562 -15.523 11.047 1 56.75 117 ASN B CA 1
ATOM 2481 C C . ASN B 1 117 ? -10.156 -16.109 11.156 1 56.75 117 ASN B C 1
ATOM 2483 O O . ASN B 1 117 ? -9.867 -16.859 12.094 1 56.75 117 ASN B O 1
ATOM 2487 N N . SER B 1 118 ? -9.5 -16.141 10.008 1 56.16 118 SER B N 1
ATOM 2488 C CA . SER B 1 118 ? -8.203 -16.781 10.227 1 56.16 118 SER B CA 1
ATOM 2489 C C . SER B 1 118 ? -7.301 -15.906 11.094 1 56.16 118 SER B C 1
ATOM 2491 O O . SER B 1 118 ? -7.191 -14.695 10.867 1 56.16 118 SER B O 1
ATOM 2493 N N . GLU B 1 119 ? -6.891 -16.453 12.266 1 57.62 119 GLU B N 1
ATOM 2494 C CA . GLU B 1 119 ? -5.949 -15.836 13.195 1 57.62 119 GLU B CA 1
ATOM 2495 C C . GLU B 1 119 ? -4.668 -15.406 12.484 1 57.62 119 GLU B C 1
ATOM 2497 O O . GLU B 1 119 ? -4.016 -14.445 12.898 1 57.62 119 GLU B O 1
ATOM 2502 N N . ASP B 1 120 ? -4.453 -16.156 11.352 1 63.47 120 ASP B N 1
ATOM 2503 C CA . ASP B 1 120 ? -3.203 -15.875 10.656 1 63.47 120 ASP B CA 1
ATOM 2504 C C . ASP B 1 120 ? -3.449 -15.008 9.422 1 63.47 120 ASP B C 1
ATOM 2506 O O . ASP B 1 120 ? -4.27 -15.352 8.57 1 63.47 120 ASP B O 1
ATOM 2510 N N . SER B 1 121 ? -2.773 -13.828 9.492 1 75.25 121 SER B N 1
ATOM 2511 C CA . SER B 1 121 ? -2.896 -12.922 8.352 1 75.25 121 SER B CA 1
ATOM 2512 C C . SER B 1 121 ? -1.976 -13.336 7.211 1 75.25 121 SER B C 1
ATOM 2514 O O . SER B 1 121 ? -0.768 -13.492 7.402 1 75.25 121 SER B O 1
ATOM 2516 N N . PRO B 1 122 ? -2.469 -13.727 6.125 1 80.5 122 PRO B N 1
ATOM 2517 C CA . PRO B 1 122 ? -1.635 -14.039 4.961 1 80.5 122 PRO B CA 1
ATOM 2518 C C . PRO B 1 122 ? -0.595 -12.961 4.672 1 80.5 122 PRO B C 1
ATOM 2520 O O . PRO B 1 122 ? 0.524 -13.273 4.258 1 80.5 122 PRO B O 1
ATOM 2523 N N . ALA B 1 123 ? -0.941 -11.789 5 1 85 123 ALA B N 1
ATOM 2524 C CA . ALA B 1 123 ? -0.015 -10.68 4.766 1 85 123 ALA B CA 1
ATOM 2525 C C . ALA B 1 123 ? 1.162 -10.742 5.734 1 85 123 ALA B C 1
ATOM 2527 O O . ALA B 1 123 ? 2.305 -10.484 5.348 1 85 123 ALA B O 1
ATOM 2528 N N . ALA B 1 124 ? 0.845 -11.094 6.957 1 86.75 124 ALA B N 1
ATOM 2529 C CA . ALA B 1 124 ? 1.909 -11.234 7.945 1 86.75 124 ALA B CA 1
ATOM 2530 C C . ALA B 1 124 ? 2.859 -12.367 7.578 1 86.75 124 ALA B C 1
ATOM 2532 O O . ALA B 1 124 ? 4.082 -12.211 7.652 1 86.75 124 ALA B O 1
ATOM 2533 N N . ARG B 1 125 ? 2.281 -13.422 7.156 1 87.69 125 ARG B N 1
ATOM 2534 C CA . ARG B 1 125 ? 3.088 -14.57 6.762 1 87.69 125 ARG B CA 1
ATOM 2535 C C . ARG B 1 125 ? 3.941 -14.25 5.539 1 87.69 125 ARG B C 1
ATOM 2537 O O . ARG B 1 125 ? 5.109 -14.641 5.469 1 87.69 125 ARG B O 1
ATOM 2544 N N . ALA B 1 126 ? 3.365 -13.57 4.629 1 91.94 126 ALA B N 1
ATOM 2545 C CA . ALA B 1 126 ? 4.094 -13.18 3.426 1 91.94 126 ALA B CA 1
ATOM 2546 C C . ALA B 1 126 ? 5.277 -12.281 3.77 1 91.94 126 ALA B C 1
ATOM 2548 O O . ALA B 1 126 ? 6.387 -12.484 3.268 1 91.94 126 ALA B O 1
ATOM 2549 N N . GLN B 1 127 ? 5.039 -11.391 4.652 1 93.94 127 GLN B N 1
ATOM 2550 C CA . GLN B 1 127 ? 6.094 -10.469 5.059 1 9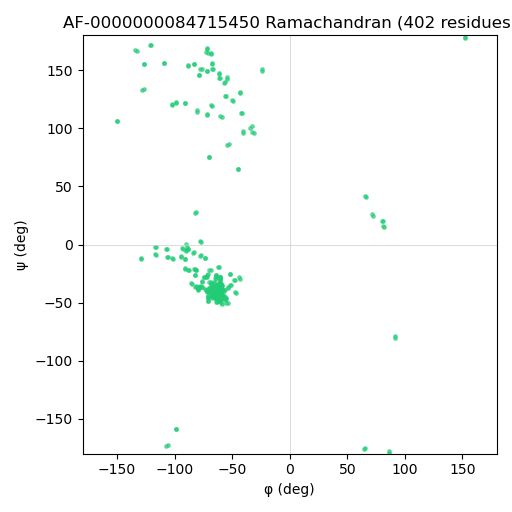3.94 127 GLN B CA 1
ATOM 2551 C C . GLN B 1 127 ? 7.195 -11.203 5.824 1 93.94 127 GLN B C 1
ATOM 2553 O O . GLN B 1 127 ? 8.383 -11 5.559 1 93.94 127 GLN B O 1
ATOM 2558 N N . ASP B 1 128 ? 6.805 -12.055 6.699 1 94.19 128 ASP B N 1
ATOM 2559 C CA . ASP B 1 128 ? 7.762 -12.789 7.512 1 94.19 128 ASP B CA 1
ATOM 2560 C C . ASP B 1 128 ? 8.617 -13.719 6.648 1 94.19 128 ASP B C 1
ATOM 2562 O O . ASP B 1 128 ? 9.836 -13.789 6.824 1 94.19 128 ASP B O 1
ATOM 2566 N N . SER B 1 129 ? 7.957 -14.383 5.773 1 96.19 129 SER B N 1
ATOM 2567 C CA . SER B 1 129 ? 8.68 -15.297 4.898 1 96.19 129 SER B CA 1
ATOM 2568 C C . SER B 1 129 ? 9.633 -14.539 3.977 1 96.19 129 SER B C 1
ATOM 2570 O O . SER B 1 129 ? 10.766 -14.969 3.754 1 96.19 129 SER B O 1
ATOM 2572 N N . MET B 1 130 ? 9.195 -13.43 3.463 1 97.94 130 MET B N 1
ATOM 2573 C CA . MET B 1 130 ? 10.055 -12.609 2.613 1 97.94 130 MET B CA 1
ATOM 2574 C C . MET B 1 130 ? 11.25 -12.078 3.396 1 97.94 130 MET B C 1
ATOM 2576 O O . MET B 1 130 ? 12.367 -12.055 2.887 1 97.94 130 MET B O 1
ATOM 2580 N N . THR B 1 131 ? 11.031 -11.688 4.617 1 97.88 131 THR B N 1
ATOM 2581 C CA . THR B 1 131 ? 12.109 -11.25 5.5 1 97.88 131 THR B CA 1
ATOM 2582 C C . THR B 1 131 ? 13.141 -12.352 5.688 1 97.88 131 THR B C 1
ATOM 2584 O O . THR B 1 131 ? 14.344 -12.109 5.605 1 97.88 131 THR B O 1
ATOM 2587 N N . GLY B 1 132 ? 12.602 -13.531 5.918 1 98.19 132 GLY B N 1
ATOM 2588 C CA . GLY B 1 132 ? 13.5 -14.672 6.035 1 98.19 132 GLY B CA 1
ATOM 2589 C C . GLY B 1 132 ? 14.336 -14.906 4.793 1 98.19 132 GLY B C 1
ATOM 2590 O O . GLY B 1 132 ? 15.523 -15.219 4.891 1 98.19 132 GLY B O 1
ATOM 2591 N N . TRP B 1 133 ? 13.734 -14.758 3.682 1 98.56 133 TRP B N 1
ATOM 2592 C CA . TRP B 1 133 ? 14.438 -14.922 2.41 1 98.56 133 TRP B CA 1
ATOM 2593 C C . TRP B 1 133 ? 15.555 -13.898 2.266 1 98.56 133 TRP B C 1
ATOM 2595 O O . TRP B 1 133 ? 16.688 -14.242 1.914 1 98.56 133 TRP B O 1
ATOM 2605 N N . PHE B 1 134 ? 15.352 -12.641 2.535 1 98.12 134 PHE B N 1
ATOM 2606 C CA . PHE B 1 134 ? 16.344 -11.578 2.453 1 98.12 134 PHE B CA 1
ATOM 2607 C C . PHE B 1 134 ? 17.469 -11.812 3.447 1 98.12 134 PHE B C 1
ATOM 2609 O O . PHE B 1 134 ? 18.641 -11.586 3.133 1 98.12 134 PHE B O 1
ATOM 2616 N N . LYS B 1 135 ? 17.125 -12.266 4.621 1 98.25 135 LYS B N 1
ATOM 2617 C CA . LYS B 1 135 ? 18.141 -12.57 5.629 1 98.25 135 LYS B CA 1
ATOM 2618 C C . LYS B 1 135 ? 19.094 -13.656 5.148 1 98.25 135 LYS B C 1
ATOM 2620 O O . LYS B 1 135 ? 20.312 -13.523 5.262 1 98.25 135 LYS B O 1
ATOM 2625 N N . ARG B 1 136 ? 18.547 -14.688 4.625 1 98.25 136 ARG B N 1
ATOM 2626 C CA . ARG B 1 136 ? 19.359 -15.773 4.105 1 98.25 136 ARG B CA 1
ATOM 2627 C C . ARG B 1 136 ? 20.234 -15.305 2.945 1 98.25 136 ARG B C 1
ATOM 2629 O O . ARG B 1 136 ? 21.391 -15.688 2.836 1 98.25 136 ARG B O 1
ATOM 2636 N N . ALA B 1 137 ? 19.672 -14.492 2.07 1 97.94 137 ALA B N 1
ATOM 2637 C CA . ALA B 1 137 ? 20.438 -13.945 0.951 1 97.94 137 ALA B CA 1
ATOM 2638 C C . ALA B 1 137 ? 21.625 -13.125 1.445 1 97.94 137 ALA B C 1
ATOM 2640 O O . ALA B 1 137 ? 22.719 -13.195 0.871 1 97.94 137 ALA B O 1
ATOM 2641 N N . GLN B 1 138 ? 21.422 -12.352 2.508 1 97 138 GLN B N 1
ATOM 2642 C CA . GLN B 1 138 ? 22.484 -11.547 3.1 1 97 138 GLN B CA 1
ATOM 2643 C C . GLN B 1 138 ? 23.547 -12.438 3.732 1 97 138 GLN B C 1
ATOM 2645 O O . GLN B 1 138 ? 24.75 -12.203 3.557 1 97 138 GLN B O 1
ATOM 2650 N N . GLU B 1 139 ? 23.125 -13.422 4.41 1 96.75 139 GLU B N 1
ATOM 2651 C CA . GLU B 1 139 ? 24.031 -14.352 5.07 1 96.75 139 GLU B CA 1
ATOM 2652 C C . GLU B 1 139 ? 24.938 -15.062 4.062 1 96.75 139 GLU B C 1
ATOM 2654 O O . GLU B 1 139 ? 26.078 -15.406 4.371 1 96.75 139 GLU B O 1
ATOM 2659 N N . ARG B 1 140 ? 24.438 -15.203 2.885 1 95.94 140 ARG B N 1
ATOM 2660 C CA . ARG B 1 140 ? 25.172 -15.883 1.823 1 95.94 140 ARG B CA 1
ATOM 2661 C C . ARG B 1 140 ? 25.969 -14.891 0.986 1 95.94 140 ARG B C 1
ATOM 2663 O O . ARG B 1 140 ? 26.594 -15.273 -0.001 1 95.94 140 ARG B O 1
ATOM 2670 N N . GLY B 1 141 ? 25.828 -13.656 1.267 1 94.69 141 GLY B N 1
ATOM 2671 C CA . GLY B 1 141 ? 26.578 -12.617 0.572 1 94.69 141 GLY B CA 1
ATOM 2672 C C . GLY B 1 141 ? 25.984 -12.242 -0.77 1 94.69 141 GLY B C 1
ATOM 2673 O O . GLY B 1 141 ? 26.625 -11.57 -1.576 1 94.69 141 GLY B O 1
ATOM 2674 N N . MET B 1 142 ? 24.719 -12.648 -0.982 1 95.56 142 MET B N 1
ATOM 2675 C CA . MET B 1 142 ? 24.062 -12.383 -2.26 1 95.56 142 MET B CA 1
ATOM 2676 C C . MET B 1 142 ? 23.5 -10.969 -2.297 1 95.56 142 MET B C 1
ATOM 2678 O O . MET B 1 142 ? 23.297 -10.406 -3.375 1 95.56 142 MET B O 1
ATOM 2682 N N . LEU B 1 143 ? 23.203 -10.469 -1.115 1 95.81 143 LEU B N 1
ATOM 2683 C CA . LEU B 1 143 ? 22.719 -9.102 -0.946 1 95.81 143 LEU B CA 1
ATOM 2684 C C . LEU B 1 143 ? 23.562 -8.344 0.074 1 95.81 143 LEU B C 1
ATOM 2686 O O . LEU B 1 143 ? 24.219 -8.961 0.92 1 95.81 143 LEU B O 1
ATOM 2690 N N . ARG B 1 144 ? 23.578 -7.066 -0.028 1 93.38 144 ARG B N 1
ATOM 2691 C CA . ARG B 1 144 ? 24.344 -6.262 0.917 1 93.38 144 ARG B CA 1
ATOM 2692 C C . ARG B 1 144 ? 23.734 -6.316 2.311 1 93.38 144 ARG B C 1
ATOM 2694 O O . ARG B 1 144 ? 22.547 -6.645 2.461 1 93.38 144 ARG B O 1
ATOM 2701 N N . GLU B 1 145 ? 24.516 -5.914 3.24 1 92.31 145 GLU B N 1
ATOM 2702 C CA . GLU B 1 145 ? 24.031 -5.836 4.617 1 92.31 145 GLU B CA 1
ATOM 2703 C C . GLU B 1 145 ? 22.969 -4.742 4.766 1 92.31 145 GLU B C 1
ATOM 2705 O O . GLU B 1 145 ? 22.969 -3.771 4.004 1 92.31 145 GLU B O 1
ATOM 2710 N N . GLY B 1 146 ? 22.109 -4.914 5.809 1 92.25 146 GLY B N 1
ATOM 2711 C CA . GLY B 1 146 ? 21 -4.035 6.125 1 92.25 146 GLY B CA 1
ATOM 2712 C C . GLY B 1 146 ? 19.859 -4.746 6.84 1 92.25 146 GLY B C 1
ATOM 2713 O O . GLY B 1 146 ? 19.953 -5.941 7.125 1 92.25 146 GLY B O 1
ATOM 2714 N N . ASP B 1 147 ? 18.922 -4.02 7.148 1 94.12 147 ASP B N 1
ATOM 2715 C CA . ASP B 1 147 ? 17.75 -4.605 7.809 1 94.12 147 ASP B CA 1
ATOM 2716 C C . ASP B 1 147 ? 16.938 -5.449 6.832 1 94.12 147 ASP B C 1
ATOM 2718 O O . ASP B 1 147 ? 16.312 -4.91 5.918 1 94.12 147 ASP B O 1
ATOM 2722 N N . PRO B 1 148 ? 16.938 -6.742 7.051 1 96.62 148 PRO B N 1
ATOM 2723 C CA . PRO B 1 148 ? 16.25 -7.602 6.09 1 96.62 148 PRO B CA 1
ATOM 2724 C C . PRO B 1 148 ? 14.742 -7.34 6.039 1 96.62 148 PRO B C 1
ATOM 2726 O O . PRO B 1 148 ? 14.125 -7.48 4.98 1 96.62 148 PRO B O 1
ATOM 2729 N N . SER B 1 149 ? 14.164 -7.02 7.152 1 96 149 SER B N 1
ATOM 2730 C CA . SER B 1 149 ? 12.734 -6.727 7.188 1 96 149 SER B CA 1
ATOM 2731 C C . SER B 1 149 ? 12.406 -5.484 6.363 1 96 149 SER B C 1
ATOM 2733 O O . SER B 1 149 ? 11.43 -5.473 5.609 1 96 149 SER B O 1
ATOM 2735 N N . LEU B 1 150 ? 13.211 -4.512 6.488 1 94.5 150 LEU B N 1
ATOM 2736 C CA . LEU B 1 150 ? 13.016 -3.273 5.742 1 94.5 150 LEU B CA 1
ATOM 2737 C C . LEU B 1 150 ? 13.234 -3.498 4.25 1 94.5 150 LEU B C 1
ATOM 2739 O O . LEU B 1 150 ? 12.445 -3.033 3.426 1 94.5 150 LEU B O 1
ATOM 2743 N N . MET B 1 151 ? 14.297 -4.23 3.924 1 95.75 151 MET B N 1
ATOM 2744 C CA . MET B 1 151 ? 14.586 -4.508 2.521 1 95.75 151 MET B CA 1
ATOM 2745 C C . MET B 1 151 ? 13.484 -5.355 1.891 1 95.75 151 MET B C 1
ATOM 2747 O O . MET B 1 151 ? 13.07 -5.098 0.759 1 95.75 151 MET B O 1
ATOM 2751 N N . ALA B 1 152 ? 12.992 -6.34 2.631 1 97.25 152 ALA B N 1
ATOM 2752 C CA . ALA B 1 152 ? 11.867 -7.148 2.184 1 97.25 152 ALA B CA 1
ATOM 2753 C C . ALA B 1 152 ? 10.617 -6.293 1.984 1 97.25 152 ALA B C 1
ATOM 2755 O O . ALA B 1 152 ? 9.906 -6.445 0.99 1 97.25 152 ALA B O 1
ATOM 2756 N N . GLY B 1 153 ? 10.375 -5.422 2.908 1 96.12 153 GLY B N 1
ATOM 2757 C CA . GLY B 1 153 ? 9.234 -4.52 2.814 1 96.12 153 GLY B CA 1
ATOM 2758 C C . GLY B 1 153 ? 9.305 -3.598 1.614 1 96.12 153 GLY B C 1
ATOM 2759 O O . GLY B 1 153 ? 8.305 -3.381 0.933 1 96.12 153 GLY B O 1
ATOM 2760 N N . LEU B 1 154 ? 10.453 -3.037 1.378 1 95.31 154 LEU B N 1
ATOM 2761 C CA . LEU B 1 154 ? 10.641 -2.164 0.225 1 95.31 154 LEU B CA 1
ATOM 2762 C C . LEU B 1 154 ? 10.398 -2.918 -1.077 1 95.31 154 LEU B C 1
ATOM 2764 O O . LEU B 1 154 ? 9.805 -2.377 -2.012 1 95.31 154 LEU B O 1
ATOM 2768 N N . PHE B 1 155 ? 10.898 -4.156 -1.132 1 97.12 155 PHE B N 1
ATOM 2769 C CA . PHE B 1 155 ? 10.695 -5.012 -2.295 1 97.12 155 PHE B CA 1
ATOM 2770 C C . PHE B 1 155 ? 9.211 -5.277 -2.514 1 97.12 155 PHE B C 1
ATOM 2772 O O . PHE B 1 155 ? 8.688 -5.051 -3.607 1 97.12 155 PHE B O 1
ATOM 2779 N N . MET B 1 156 ? 8.539 -5.66 -1.465 1 97.12 156 MET B N 1
ATOM 2780 C CA . MET B 1 156 ? 7.102 -5.93 -1.521 1 97.12 156 MET B CA 1
ATOM 2781 C C . MET B 1 156 ? 6.328 -4.664 -1.884 1 97.12 156 MET B C 1
ATOM 2783 O O . MET B 1 156 ? 5.488 -4.684 -2.783 1 97.12 156 MET B O 1
ATOM 2787 N N . ALA B 1 157 ? 6.656 -3.59 -1.217 1 96.38 157 ALA B N 1
ATOM 2788 C CA . ALA B 1 157 ? 6.008 -2.305 -1.46 1 96.38 157 ALA B CA 1
ATOM 2789 C C . ALA B 1 157 ? 6.195 -1.859 -2.906 1 96.38 157 ALA B C 1
ATOM 2791 O O . ALA B 1 157 ? 5.25 -1.395 -3.549 1 96.38 157 ALA B O 1
ATOM 2792 N N . GLY B 1 158 ? 7.41 -2.025 -3.385 1 96.75 158 GLY B N 1
ATOM 2793 C CA . GLY B 1 158 ? 7.727 -1.591 -4.734 1 96.75 158 GLY B CA 1
ATOM 2794 C C . GLY B 1 158 ? 6.883 -2.277 -5.793 1 96.75 158 GLY B C 1
ATOM 2795 O O . GLY B 1 158 ? 6.477 -1.648 -6.773 1 96.75 158 GLY B O 1
ATOM 2796 N N . VAL B 1 159 ? 6.574 -3.516 -5.582 1 96.62 159 VAL B N 1
ATOM 2797 C CA . VAL B 1 159 ? 5.809 -4.27 -6.57 1 96.62 159 VAL B CA 1
ATOM 2798 C C . VAL B 1 159 ? 4.32 -3.963 -6.418 1 96.62 159 VAL B C 1
ATOM 2800 O O . VAL B 1 159 ? 3.615 -3.775 -7.41 1 96.62 159 VAL B O 1
ATOM 2803 N N . GLN B 1 160 ? 3.895 -3.781 -5.234 1 94.62 160 GLN B N 1
ATOM 2804 C CA . GLN B 1 160 ? 2.463 -3.742 -4.957 1 94.62 160 GLN B CA 1
ATOM 2805 C C . GLN B 1 160 ? 1.912 -2.326 -5.105 1 94.62 160 GLN B C 1
ATOM 2807 O O . GLN B 1 160 ? 0.706 -2.139 -5.277 1 94.62 160 GLN B O 1
ATOM 2812 N N . TYR B 1 161 ? 2.727 -1.36 -5.016 1 94.81 161 TYR B N 1
ATOM 2813 C CA . TYR B 1 161 ? 2.27 0.02 -4.891 1 94.81 161 TYR B CA 1
ATOM 2814 C C . TYR B 1 161 ? 1.453 0.438 -6.105 1 94.81 161 TYR B C 1
ATOM 2816 O O . TYR B 1 161 ? 0.465 1.165 -5.977 1 94.81 161 TYR B O 1
ATOM 2824 N N . ARG B 1 162 ? 1.859 0.047 -7.324 1 93.56 162 ARG B N 1
ATOM 2825 C CA . ARG B 1 162 ? 1.126 0.435 -8.523 1 93.56 162 ARG B CA 1
ATOM 2826 C C . ARG B 1 162 ? -0.304 -0.094 -8.492 1 93.56 162 ARG B C 1
ATOM 2828 O O . ARG B 1 162 ? -1.22 0.537 -9.023 1 93.56 162 ARG B O 1
ATOM 2835 N N . TYR B 1 163 ? -0.544 -1.176 -7.832 1 91.06 163 TYR B N 1
ATOM 2836 C CA . TYR B 1 163 ? -1.885 -1.74 -7.719 1 91.06 163 TYR B CA 1
ATOM 2837 C C . TYR B 1 163 ? -2.699 -1.004 -6.66 1 91.06 163 TYR B C 1
ATOM 2839 O O . TYR B 1 163 ? -3.902 -0.795 -6.832 1 91.06 163 TYR B O 1
ATOM 2847 N N . PHE B 1 164 ? -2.021 -0.667 -5.633 1 87 164 PHE B N 1
ATOM 2848 C CA . PHE B 1 164 ? -2.682 0.177 -4.645 1 87 164 PHE B CA 1
ATOM 2849 C C . PHE B 1 164 ? -3.135 1.49 -5.27 1 87 164 PHE B C 1
ATOM 2851 O O . PHE B 1 164 ? -4.289 1.897 -5.105 1 87 164 PHE B O 1
ATOM 2858 N N . LEU B 1 165 ? -2.252 2.172 -5.965 1 87.75 165 LEU B N 1
ATOM 2859 C CA . LEU B 1 165 ? -2.574 3.438 -6.613 1 87.75 165 LEU B CA 1
ATOM 2860 C C . LEU B 1 165 ? -3.73 3.268 -7.594 1 87.75 165 LEU B C 1
ATOM 2862 O O . LEU B 1 165 ? -4.664 4.07 -7.605 1 87.75 165 LEU B O 1
ATOM 2866 N N . ALA B 1 166 ? -3.654 2.256 -8.367 1 86.69 166 ALA B N 1
ATOM 2867 C CA . ALA B 1 166 ? -4.715 1.995 -9.336 1 86.69 166 ALA B CA 1
ATOM 2868 C C . ALA B 1 166 ? -6.059 1.798 -8.641 1 86.69 166 ALA B C 1
ATOM 2870 O O . ALA B 1 166 ? -7.09 2.266 -9.133 1 86.69 166 ALA B O 1
ATOM 2871 N N . HIS B 1 167 ? -5.996 1.099 -7.531 1 80.75 167 HIS B N 1
ATOM 2872 C CA . HIS B 1 167 ? -7.215 0.82 -6.785 1 80.75 167 HIS B CA 1
ATOM 2873 C C . HIS B 1 167 ? -7.848 2.105 -6.262 1 80.75 167 HIS B C 1
ATOM 2875 O O . HIS B 1 167 ? -9.055 2.316 -6.41 1 80.75 167 HIS B O 1
ATOM 2881 N N . VAL B 1 168 ? -7.066 3.004 -5.707 1 77.06 168 VAL B N 1
ATOM 2882 C CA . VAL B 1 168 ? -7.613 4.184 -5.043 1 77.06 168 VAL B CA 1
ATOM 2883 C C . VAL B 1 168 ? -7.934 5.258 -6.078 1 77.06 168 VAL B C 1
ATOM 2885 O O . VAL B 1 168 ? -8.727 6.168 -5.812 1 77.06 168 VAL B O 1
ATOM 2888 N N . THR B 1 169 ? -7.301 5.172 -7.27 1 78.12 169 THR B N 1
ATOM 2889 C CA . THR B 1 169 ? -7.547 6.156 -8.32 1 78.12 169 THR B CA 1
ATOM 2890 C C . THR B 1 169 ? -8.492 5.594 -9.375 1 78.12 169 THR B C 1
ATOM 2892 O O . THR B 1 169 ? -8.891 6.305 -10.297 1 78.12 169 THR B O 1
ATOM 2895 N N . GLN B 1 170 ? -8.727 4.324 -9.344 1 75.69 170 GLN B N 1
ATOM 2896 C CA . GLN B 1 170 ? -9.594 3.635 -10.297 1 75.69 170 GLN B CA 1
ATOM 2897 C C . GLN B 1 170 ? -9 3.672 -11.703 1 75.69 170 GLN B C 1
ATOM 2899 O O . GLN B 1 170 ? -9.703 3.973 -12.672 1 75.69 170 GLN B O 1
ATOM 2904 N N . GLN B 1 171 ? -7.727 3.471 -11.711 1 79.19 171 GLN B N 1
ATOM 2905 C CA . GLN B 1 171 ? -7.012 3.443 -12.984 1 79.19 171 GLN B CA 1
ATOM 2906 C C . GLN B 1 171 ? -6.555 2.027 -13.328 1 79.19 171 GLN B C 1
ATOM 2908 O O . GLN B 1 171 ? -6.465 1.169 -12.445 1 79.19 171 GLN B O 1
ATOM 2913 N N . ARG B 1 172 ? -6.371 1.822 -14.547 1 82.5 172 ARG B N 1
ATOM 2914 C CA . ARG B 1 172 ? -5.871 0.535 -15.023 1 82.5 172 ARG B CA 1
ATOM 2915 C C . ARG B 1 172 ? -4.363 0.423 -14.82 1 82.5 172 ARG B C 1
ATOM 2917 O O . ARG B 1 172 ? -3.633 1.397 -15.008 1 82.5 172 ARG B O 1
ATOM 2924 N N . VAL B 1 173 ? -3.912 -0.835 -14.516 1 90 173 VAL B N 1
ATOM 2925 C CA . VAL B 1 173 ? -2.482 -1.109 -14.43 1 90 173 VAL B CA 1
ATOM 2926 C C . VAL B 1 173 ? -1.999 -1.743 -15.734 1 90 173 VAL B C 1
ATOM 2928 O O . VAL B 1 173 ? -2.506 -2.789 -16.156 1 90 173 VAL B O 1
ATOM 2931 N N . PRO B 1 174 ? -1.027 -1.12 -16.391 1 91.5 174 PRO B N 1
ATOM 2932 C CA . PRO B 1 174 ? -0.492 -1.748 -17.609 1 91.5 174 PRO B CA 1
ATOM 2933 C C . PRO B 1 174 ? 0.134 -3.113 -17.328 1 91.5 174 PRO B C 1
ATOM 2935 O O . PRO B 1 174 ? 0.701 -3.334 -16.266 1 91.5 174 PRO B O 1
ATOM 2938 N N . THR B 1 175 ? 0.004 -4.023 -18.359 1 88.75 175 THR B N 1
ATOM 2939 C CA . THR B 1 175 ? 0.679 -5.316 -18.266 1 88.75 175 THR B CA 1
ATOM 2940 C C . THR B 1 175 ? 2.186 -5.148 -18.453 1 88.75 175 THR B C 1
ATOM 2942 O O . THR B 1 175 ? 2.654 -4.09 -18.859 1 88.75 175 THR B O 1
ATOM 2945 N N . GLU B 1 176 ? 2.938 -6.195 -18.094 1 90.62 176 GLU B N 1
ATOM 2946 C CA . GLU B 1 176 ? 4.383 -6.141 -18.281 1 90.62 176 GLU B CA 1
ATOM 2947 C C . GLU B 1 176 ? 4.746 -6.035 -19.766 1 90.62 176 GLU B C 1
ATOM 2949 O O . GLU B 1 176 ? 5.789 -5.477 -20.109 1 90.62 176 GLU B O 1
ATOM 2954 N N . GLU B 1 177 ? 3.889 -6.52 -20.562 1 90 177 GLU B N 1
ATOM 2955 C CA . GLU B 1 177 ? 4.09 -6.379 -22.016 1 90 177 GLU B CA 1
ATOM 2956 C C . GLU B 1 177 ? 3.91 -4.93 -22.453 1 90 177 GLU B C 1
ATOM 2958 O O . GLU B 1 177 ? 4.66 -4.438 -23.297 1 90 177 GLU B O 1
ATOM 2963 N N . GLU B 1 178 ? 2.916 -4.234 -21.891 1 91.56 178 GLU B N 1
ATOM 2964 C CA . GLU B 1 178 ? 2.635 -2.836 -22.219 1 91.56 178 GLU B CA 1
ATOM 2965 C C . GLU B 1 178 ? 3.691 -1.911 -21.609 1 91.56 178 GLU B C 1
ATOM 2967 O O . GLU B 1 178 ? 4.086 -0.925 -22.234 1 91.56 178 GLU B O 1
ATOM 2972 N N . ASP B 1 179 ? 4.137 -2.229 -20.406 1 90.56 179 ASP B N 1
ATOM 2973 C CA . ASP B 1 179 ? 5.098 -1.446 -19.641 1 90.56 179 ASP B CA 1
ATOM 2974 C C . ASP B 1 179 ? 5.93 -2.344 -18.719 1 90.56 179 ASP B C 1
ATOM 2976 O O . ASP B 1 179 ? 5.449 -2.797 -17.688 1 90.56 179 ASP B O 1
ATOM 2980 N N . PRO B 1 180 ? 7.215 -2.549 -19.125 1 92.62 180 PRO B N 1
ATOM 2981 C CA . PRO B 1 180 ? 8.055 -3.414 -18.297 1 92.62 180 PRO B CA 1
ATOM 2982 C C . PRO B 1 180 ? 8.422 -2.777 -16.969 1 92.62 180 PRO B C 1
ATOM 2984 O O . PRO B 1 180 ? 9.586 -2.467 -16.719 1 92.62 180 PRO B O 1
ATOM 2987 N N . PHE B 1 181 ? 7.5 -2.756 -16.109 1 95.19 181 PHE B N 1
ATOM 2988 C CA . PHE B 1 181 ? 7.602 -2.082 -14.828 1 95.19 181 PHE B CA 1
ATOM 2989 C C . PHE B 1 181 ? 8.555 -2.828 -13.898 1 95.19 181 PHE B C 1
ATOM 2991 O O . PHE B 1 181 ? 9.398 -2.215 -13.242 1 95.19 181 PHE B O 1
ATOM 2998 N N . VAL B 1 182 ? 8.43 -4.16 -13.805 1 96 182 VAL B N 1
ATOM 2999 C CA . VAL B 1 182 ? 9.195 -4.973 -12.859 1 96 182 VAL B CA 1
ATOM 3000 C C . VAL B 1 182 ? 10.688 -4.812 -13.125 1 96 182 VAL B C 1
ATOM 3002 O O . VAL B 1 182 ? 11.484 -4.676 -12.195 1 96 182 VAL B O 1
ATOM 3005 N N . GLU B 1 183 ? 11.031 -4.797 -14.359 1 92.56 183 GLU B N 1
ATOM 3006 C CA . GLU B 1 183 ? 12.438 -4.633 -14.711 1 92.56 183 GLU B CA 1
ATOM 3007 C C . GLU B 1 183 ? 12.969 -3.279 -14.25 1 92.56 183 GLU B C 1
ATOM 3009 O O . GLU B 1 183 ? 14.062 -3.197 -13.68 1 92.56 183 GLU B O 1
ATOM 3014 N N . ARG B 1 184 ? 12.234 -2.254 -14.516 1 92.31 184 ARG B N 1
ATOM 3015 C CA . ARG B 1 184 ? 12.656 -0.917 -14.109 1 92.31 184 ARG B CA 1
ATOM 3016 C C . ARG B 1 184 ? 12.727 -0.808 -12.586 1 92.31 184 ARG B C 1
ATOM 3018 O O . ARG B 1 184 ? 13.656 -0.198 -12.047 1 92.31 184 ARG B O 1
ATOM 3025 N N . LEU B 1 185 ? 11.773 -1.413 -11.945 1 95.44 185 LEU B N 1
ATOM 3026 C CA . LEU B 1 185 ? 11.742 -1.428 -10.492 1 95.44 185 LEU B CA 1
ATOM 3027 C C . LEU B 1 185 ? 12.992 -2.109 -9.93 1 95.44 185 LEU B C 1
ATOM 3029 O O . LEU B 1 185 ? 13.664 -1.561 -9.055 1 95.44 185 LEU B O 1
ATOM 3033 N N . LEU B 1 186 ? 13.32 -3.275 -10.461 1 94.88 186 LEU B N 1
ATOM 3034 C CA . LEU B 1 186 ? 14.438 -4.059 -9.945 1 94.88 186 LEU B CA 1
ATOM 3035 C C . LEU B 1 186 ? 15.766 -3.361 -10.227 1 94.88 186 LEU B C 1
ATOM 3037 O O . LEU B 1 186 ? 16.688 -3.428 -9.422 1 94.88 186 LEU B O 1
ATOM 3041 N N . ASN B 1 187 ? 15.859 -2.68 -11.352 1 89.62 187 ASN B N 1
ATOM 3042 C CA . ASN B 1 187 ? 17.062 -1.911 -11.656 1 89.62 187 ASN B CA 1
ATOM 3043 C C . ASN B 1 187 ? 17.297 -0.805 -10.633 1 89.62 187 ASN B C 1
ATOM 3045 O O . ASN B 1 187 ? 18.422 -0.568 -10.211 1 89.62 187 ASN B O 1
ATOM 3049 N N . THR B 1 188 ? 16.25 -0.185 -10.273 1 89.75 188 THR B N 1
ATOM 3050 C CA . THR B 1 188 ? 16.344 0.89 -9.297 1 89.75 188 THR B CA 1
ATOM 3051 C C . THR B 1 188 ? 16.656 0.331 -7.906 1 89.75 188 THR B C 1
ATOM 3053 O O . THR B 1 188 ? 17.547 0.831 -7.219 1 89.75 188 THR B O 1
ATOM 3056 N N . LEU B 1 189 ? 15.992 -0.761 -7.484 1 91.56 189 LEU B N 1
ATOM 3057 C CA . LEU B 1 189 ? 16.188 -1.36 -6.168 1 91.56 189 LEU B CA 1
ATOM 3058 C C . LEU B 1 189 ? 17.547 -2.014 -6.059 1 91.56 189 LEU B C 1
ATOM 3060 O O . LEU B 1 189 ? 18.156 -2.037 -4.98 1 91.56 189 LEU B O 1
ATOM 3064 N N . TRP B 1 190 ? 18 -2.518 -7.195 1 87.94 190 TRP B N 1
ATOM 3065 C CA . TRP B 1 190 ? 19.266 -3.26 -7.211 1 87.94 190 TRP B CA 1
ATOM 3066 C C . TRP B 1 190 ? 20.406 -2.41 -6.66 1 87.94 190 TRP B C 1
ATOM 3068 O O . TRP B 1 190 ? 21.234 -2.895 -5.883 1 87.94 190 TRP B O 1
ATOM 3078 N N . ARG B 1 191 ? 20.438 -1.272 -6.934 1 83.81 191 ARG B N 1
ATOM 3079 C CA . ARG B 1 191 ? 21.5 -0.374 -6.48 1 83.81 191 ARG B CA 1
ATOM 3080 C C . ARG B 1 191 ? 21.484 -0.238 -4.965 1 83.81 191 ARG B C 1
ATOM 3082 O O . ARG B 1 191 ? 22.531 -0.032 -4.348 1 83.81 191 ARG B O 1
ATOM 3089 N N . GLY B 1 192 ? 20.312 -0.425 -4.441 1 84.25 192 GLY B N 1
ATOM 3090 C CA . GLY B 1 192 ? 20.188 -0.277 -3 1 84.25 192 GLY B CA 1
ATOM 3091 C C . GLY B 1 192 ? 20.406 -1.574 -2.246 1 84.25 192 GLY B C 1
ATOM 3092 O O . GLY B 1 192 ? 20.672 -1.562 -1.041 1 84.25 192 GLY B O 1
ATOM 3093 N N . ILE B 1 193 ? 20.422 -2.738 -3.004 1 88.38 193 ILE B N 1
ATOM 3094 C CA . ILE B 1 193 ? 20.406 -3.982 -2.242 1 88.38 193 ILE B CA 1
ATOM 3095 C C . ILE B 1 193 ? 21.531 -4.895 -2.736 1 88.38 193 ILE B C 1
ATOM 3097 O O . ILE B 1 193 ? 21.875 -5.887 -2.084 1 88.38 193 ILE B O 1
ATOM 3101 N N . ALA B 1 194 ? 22.141 -4.598 -3.834 1 88.12 194 ALA B N 1
ATOM 3102 C CA . ALA B 1 194 ? 23.188 -5.422 -4.402 1 88.12 194 ALA B CA 1
ATOM 3103 C C . ALA B 1 194 ? 24.438 -5.406 -3.52 1 88.12 194 ALA B C 1
ATOM 3105 O O . ALA B 1 194 ? 24.703 -4.426 -2.82 1 88.12 194 ALA B O 1
ATOM 3106 N N . PRO B 1 195 ? 25.156 -6.465 -3.578 1 84.94 195 PRO B N 1
ATOM 3107 C CA . PRO B 1 195 ? 26.453 -6.414 -2.885 1 84.94 195 PRO B CA 1
ATOM 3108 C C . PRO B 1 195 ? 27.375 -5.336 -3.441 1 84.94 195 PRO B C 1
ATOM 3110 O O . PRO B 1 195 ? 27.266 -4.961 -4.613 1 84.94 195 PRO B O 1
ATOM 3113 N N . PRO B 1 196 ? 28.141 -4.688 -2.553 1 70.06 196 PRO B N 1
ATOM 3114 C CA . PRO B 1 196 ? 28.984 -3.561 -2.943 1 70.06 196 PRO B CA 1
ATOM 3115 C C . PRO B 1 196 ? 29.797 -3.846 -4.203 1 70.06 196 PRO B C 1
ATOM 3117 O O . PRO B 1 196 ? 30.047 -2.938 -5.004 1 70.06 196 PRO B O 1
ATOM 3120 N N . ASP B 1 197 ? 30.328 -4.949 -4.359 1 67.75 197 ASP B N 1
ATOM 3121 C CA . ASP B 1 197 ? 31.172 -5.238 -5.504 1 67.75 197 ASP B CA 1
ATOM 3122 C C . ASP B 1 197 ? 30.375 -5.277 -6.797 1 67.75 197 ASP B C 1
ATOM 3124 O O . ASP B 1 197 ? 30.922 -5.086 -7.887 1 67.75 197 ASP B O 1
ATOM 3128 N N . ARG B 1 198 ? 29.172 -5.48 -6.723 1 59.75 198 ARG B N 1
ATOM 3129 C CA . ARG B 1 198 ? 28.344 -5.641 -7.914 1 59.75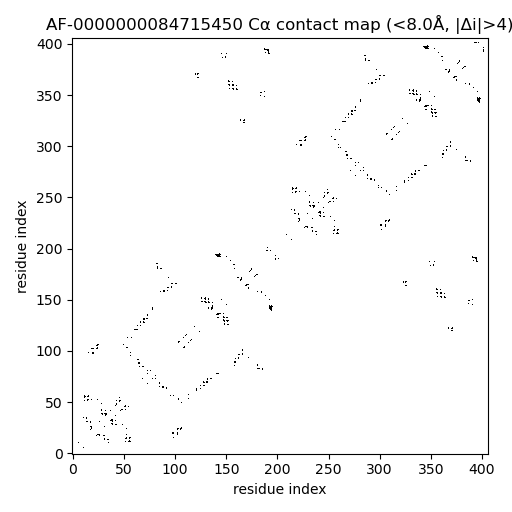 198 ARG B CA 1
ATOM 3130 C C . ARG B 1 198 ? 27.484 -4.406 -8.156 1 59.75 198 ARG B C 1
ATOM 3132 O O . ARG B 1 198 ? 26.797 -4.309 -9.172 1 59.75 198 ARG B O 1
ATOM 3139 N N . ALA B 1 199 ? 27.422 -3.525 -7.23 1 55.94 199 ALA B N 1
ATOM 3140 C CA . ALA B 1 199 ? 26.547 -2.357 -7.379 1 55.94 199 ALA B CA 1
ATOM 3141 C C . ALA B 1 199 ? 27.031 -1.461 -8.516 1 55.94 199 ALA B C 1
ATOM 3143 O O . ALA B 1 199 ? 26.234 -0.778 -9.156 1 55.94 199 ALA B O 1
ATOM 3144 N N . SER B 1 200 ? 28.375 -1.408 -8.734 1 50.56 200 SER B N 1
ATOM 3145 C CA . SER B 1 200 ? 29 -0.558 -9.742 1 50.56 200 SER B CA 1
ATOM 3146 C C . SER B 1 200 ? 28.719 -1.082 -11.148 1 50.56 200 SER B C 1
ATOM 3148 O O . SER B 1 200 ? 28.812 -0.336 -12.125 1 50.56 200 SER B O 1
ATOM 3150 N N . SER B 1 201 ? 28.484 -2.381 -11.258 1 42.75 201 SER B N 1
ATOM 3151 C CA . SER B 1 201 ? 28.484 -2.93 -12.617 1 42.75 201 SER B CA 1
ATOM 3152 C C . SER B 1 201 ? 27.141 -2.676 -13.312 1 42.75 201 SER B C 1
ATOM 3154 O O . SER B 1 201 ? 27.016 -2.924 -14.508 1 42.75 201 SER B O 1
ATOM 3156 N N . ALA B 1 202 ? 26.203 -2.48 -12.742 1 42.75 202 ALA B N 1
ATOM 3157 C CA . ALA B 1 202 ? 24.953 -2.334 -13.477 1 42.75 202 ALA B CA 1
ATOM 3158 C C . ALA B 1 202 ? 24.844 -0.955 -14.125 1 42.75 202 ALA B C 1
ATOM 3160 O O . ALA B 1 202 ? 23.797 -0.582 -14.656 1 42.75 202 ALA B O 1
ATOM 3161 N N . GLY B 1 203 ? 25.703 0.022 -14.148 1 32.09 203 GLY B N 1
ATOM 3162 C CA . GLY B 1 203 ? 25.844 1.165 -15.039 1 32.09 203 GLY B CA 1
ATOM 3163 C C . GLY B 1 203 ? 26.266 0.779 -16.438 1 32.09 203 GLY B C 1
ATOM 3164 O O . GLY B 1 203 ? 26.953 -0.23 -16.641 1 32.09 203 GLY B O 1
#